Protein AF-A0A2W5KR27-F1 (afdb_monomer_lite)

Radius of gyration: 37.39 Å; chains: 1; bounding box: 76×61×110 Å

Secondary structure (DSSP, 8-state):
-HHHHH-HHHHHHHHHHHHHHHHHHHHHHHTHHHHTTSHHHHHHHHHHHHHHHHHHHHHHHTTS-S-S---------SS---THHHHHHHHHHHHHIIIIIS-HHHHHHHHHH--EEEEETTEEEEEEE-SSEEEEEEEEEEEETTEEEEEEEEEEEESS--TT-EEEEEEEEEEEEEETTEEEEEEEEEEEEEEB-TTSPBPPPPSSS--SEEEEEEEEEEEEETTEEEEEEEEEEE-TTS-EEEEEEEEESS-SS-GGGHHHHHHHHHHHHHHHHHHHHHHHHTTTTTSPPGGGTTSSEEEEEEEESS--SSPPTT--EEEEEEEEETTT--B--SEEEEEEEESS-EE--S-EESSEEEEE---SSTT-EEEEEEEEEETTEEEEEEEEEE-PPPEEEEEE-STTS--PPEEES-TTS-EEEEETTTTEEEEEEEEETTEEEEEEEEEE-SSS--EEEEEEEEEEEES-TTEEEEEEEE--EEEEETTEEEEEPPEEEEEEEEEEES----

Sequence (514 aa):
MDRIAADPLPAARQASALEYWAHYKLMQATGLAQTLGGEERAVTALKAVGMAFERASIGAQARVPRMIPAAFDGTGLDAGMMGAGYGLVGGALTGSLLNGGLSESQIAEAARNGPIKFDGEGNSAQLDVAQDGMDTTLEQTVNENGVTGKVRTHIHIDACPDAEGKLTVTIETESRMGAGGKTGAVTLRYRQERFLDDDAHLLPLAEDGKVNGSEFFQIDMKGTGANGELSYYEDGGFGRDGQATGGTVKESGHSIFRPEEAAHTTKMVQGAQNLMRAFAQMMLQGSFGGGTAPWESGRCVDLKLRSSPEKRKGAKPDTHYTLFAEPRAKKDGAPTGGTVKATLTGAHALSPQDKVKADAQFDYQNPKEKDQSASIQFTARSKRGVGKGTLAFDTKKSGYRITATGDGACAEPITVCDITQPFTNTICDGAVTWTHTPTSDKGGDFTFRYAKSTGRGKGNAEAKGTYTLSGPEEKMTSIYQMGKICGHAAGMTVCTPPRTFGAMTWTQIDDCGE

Organism: NCBI:txid666685

pLDDT: mean 85.26, std 12.34, range [29.55, 98.12]

Foldseek 3Di:
DLVCLLPVFVLQQLLQPLVLLLVLLLCVVQVVQVVLPHSVSVNVQSQQVQQVLQVVLVVVCVVPPPLAPDDDDPDDDDGHGDWLSSLLSQLLVQLQCLFAVDDLVRLVVQQVVAWDWDDDDQWIWIWGRHLFWIKIWTWGWDQGSQKIKIKIWIWIWGLWADLQLKIKIKIWMKIKMDHPPKIKIKIKIKMKIWFAAFQRDTDDQDPVQQGNIKIKIKIWMWIQHPQGIWIWIAIWIADNRSDIDGGDIDIDDDDSDDPVCVVVSVVSSVSSNVSVVVSSVCSQQSSNNPGGRSLAPQSFKAWDKAKVVRDFELDAAFAKIKIWTFIATPPPRHGQWHWKAKDKDWDDDKPPRDIDIPRDIIMDTHHNDAPTKMKIWMWGGGSRGIHIDMDIHHNYFWKKWKAFDDDPDQGDTDIGGHPQAWDWDAGDVRQKIKIFHDPDPFKGKIKIWGADPDDDKGKIKIWIWMKGWDDDPQKTKIKTWIAKIWMDIPNDIDIDHIDIDGIMIIGTDRDDDD

Structure (mmCIF, N/CA/C/O backbone):
data_AF-A0A2W5KR27-F1
#
_entry.id   AF-A0A2W5KR27-F1
#
loop_
_atom_site.group_PDB
_atom_site.id
_atom_site.type_symbol
_atom_site.label_atom_id
_atom_site.label_alt_id
_atom_site.label_comp_id
_atom_site.label_asym_id
_atom_site.label_entity_id
_atom_site.label_seq_id
_atom_site.pdbx_PDB_ins_code
_atom_site.Cartn_x
_atom_site.Cartn_y
_atom_site.Cartn_z
_atom_site.occupancy
_atom_site.B_iso_or_equiv
_atom_site.auth_seq_id
_atom_site.auth_comp_id
_atom_site.auth_asym_id
_atom_site.auth_atom_id
_atom_site.pdbx_PDB_model_num
ATOM 1 N N . MET A 1 1 ? 19.742 -4.614 -2.823 1.00 57.34 1 MET A N 1
ATOM 2 C CA . MET A 1 1 ? 18.537 -3.810 -3.111 1.00 57.34 1 MET A CA 1
ATOM 3 C C . MET A 1 1 ? 18.578 -2.482 -2.370 1.00 57.34 1 MET A C 1
ATOM 5 O O . MET A 1 1 ? 18.355 -1.463 -3.002 1.00 57.34 1 MET A O 1
ATOM 9 N N . ASP A 1 2 ? 19.003 -2.462 -1.106 1.00 66.06 2 ASP A N 1
ATOM 10 C CA . ASP A 1 2 ? 19.093 -1.244 -0.275 1.00 66.06 2 ASP A CA 1
ATOM 11 C C . ASP A 1 2 ? 19.877 -0.087 -0.914 1.00 66.06 2 ASP A C 1
ATOM 13 O O . ASP A 1 2 ? 19.438 1.056 -0.873 1.00 66.06 2 ASP A O 1
ATOM 17 N N . ARG A 1 3 ? 20.994 -0.375 -1.600 1.00 67.12 3 ARG A N 1
ATOM 18 C CA . ARG A 1 3 ? 21.765 0.651 -2.325 1.00 67.12 3 ARG A CA 1
ATOM 19 C C . ARG A 1 3 ? 20.981 1.300 -3.476 1.00 67.12 3 ARG A C 1
ATOM 21 O O . ARG A 1 3 ? 21.153 2.486 -3.712 1.00 67.12 3 ARG A O 1
ATOM 28 N N . ILE A 1 4 ? 20.131 0.537 -4.168 1.00 66.50 4 ILE A N 1
ATOM 29 C CA . ILE A 1 4 ? 19.287 1.040 -5.268 1.00 66.50 4 ILE A CA 1
ATOM 30 C C . ILE A 1 4 ? 18.119 1.858 -4.706 1.00 66.50 4 ILE A C 1
ATOM 32 O O . ILE A 1 4 ? 17.718 2.844 -5.312 1.00 66.50 4 ILE A O 1
ATOM 36 N N . ALA A 1 5 ? 17.578 1.467 -3.546 1.00 67.25 5 ALA A N 1
ATOM 37 C CA . ALA A 1 5 ? 16.527 2.234 -2.879 1.00 67.25 5 ALA A CA 1
ATOM 38 C C . ALA A 1 5 ? 17.049 3.596 -2.402 1.00 67.25 5 ALA A C 1
ATOM 40 O O . ALA A 1 5 ? 16.342 4.591 -2.512 1.00 67.25 5 ALA A O 1
ATOM 41 N N . ALA A 1 6 ? 18.286 3.628 -1.895 1.00 70.19 6 ALA A N 1
ATOM 42 C CA . ALA A 1 6 ? 18.926 4.841 -1.398 1.00 70.19 6 ALA A CA 1
ATOM 43 C C . ALA A 1 6 ? 19.364 5.800 -2.519 1.00 70.19 6 ALA A C 1
ATOM 45 O O . ALA A 1 6 ? 19.271 7.011 -2.344 1.00 70.19 6 ALA A O 1
ATOM 46 N N . ASP A 1 7 ? 19.831 5.270 -3.653 1.00 78.25 7 ASP A N 1
ATOM 47 C CA . ASP A 1 7 ? 20.229 6.053 -4.824 1.00 78.25 7 ASP A CA 1
ATOM 48 C C . ASP A 1 7 ? 19.833 5.320 -6.123 1.00 78.25 7 ASP A C 1
ATOM 50 O O . ASP A 1 7 ? 20.550 4.422 -6.586 1.00 78.25 7 ASP A O 1
ATOM 54 N N . PRO A 1 8 ? 18.674 5.659 -6.720 1.00 76.81 8 PRO A N 1
ATOM 55 C CA . PRO A 1 8 ? 18.183 4.980 -7.912 1.00 76.81 8 PRO A CA 1
ATOM 56 C C . PRO A 1 8 ? 18.897 5.418 -9.200 1.00 76.81 8 PRO A C 1
ATOM 58 O O . PRO A 1 8 ? 18.759 4.732 -10.214 1.00 76.81 8 PRO A O 1
ATOM 61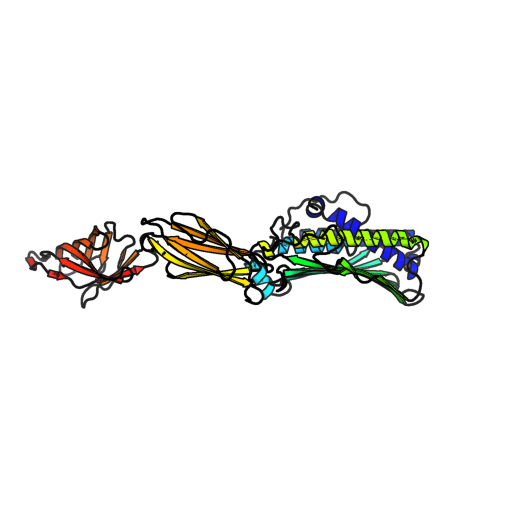 N N . LEU A 1 9 ? 19.661 6.521 -9.205 1.00 80.94 9 LEU A N 1
ATOM 62 C CA . LEU A 1 9 ? 20.230 7.089 -10.437 1.00 80.94 9 LEU A CA 1
ATOM 63 C C . LEU A 1 9 ? 21.267 6.174 -11.115 1.00 80.94 9 LEU A C 1
ATOM 65 O O . LEU A 1 9 ? 21.146 5.949 -12.322 1.00 80.94 9 LEU A O 1
ATOM 69 N N . PRO A 1 10 ? 22.249 5.575 -10.409 1.00 83.38 10 PRO A N 1
ATOM 70 C CA . PRO A 1 10 ? 23.182 4.635 -11.031 1.00 83.38 10 PRO A CA 1
ATOM 71 C C . PRO A 1 10 ? 22.475 3.433 -11.668 1.00 83.38 10 PRO A C 1
ATOM 73 O O . PRO A 1 10 ? 22.822 3.020 -12.775 1.00 83.38 10 PRO A O 1
ATOM 76 N N . ALA A 1 11 ? 21.450 2.904 -10.994 1.00 80.19 11 ALA A N 1
ATOM 77 C CA . ALA A 1 11 ? 20.627 1.825 -11.524 1.00 80.19 11 ALA A CA 1
ATOM 78 C C . ALA A 1 11 ? 19.844 2.289 -12.761 1.00 80.19 11 ALA A C 1
ATOM 80 O O . ALA A 1 11 ? 19.836 1.608 -13.779 1.00 80.19 11 ALA A O 1
ATOM 81 N N . ALA A 1 12 ? 19.248 3.478 -12.727 1.00 83.19 12 ALA A N 1
ATOM 82 C CA . ALA A 1 12 ? 18.510 4.032 -13.855 1.00 83.19 12 ALA A CA 1
ATOM 83 C C . ALA A 1 12 ? 19.389 4.268 -15.095 1.00 83.19 12 ALA A C 1
ATOM 85 O O . ALA A 1 12 ? 18.989 3.944 -16.217 1.00 83.19 12 ALA A O 1
ATOM 86 N N . ARG A 1 13 ? 20.628 4.733 -14.914 1.00 83.81 13 ARG A N 1
ATOM 87 C CA . ARG A 1 13 ? 21.611 4.822 -16.007 1.00 83.81 13 ARG A CA 1
ATOM 88 C C . ARG A 1 13 ? 21.960 3.440 -16.565 1.00 83.81 13 ARG A C 1
ATOM 90 O O . ARG A 1 13 ? 21.987 3.262 -17.780 1.00 83.81 13 ARG A O 1
ATOM 97 N N . GLN A 1 14 ? 22.139 2.439 -15.700 1.00 83.44 14 GLN A N 1
ATOM 98 C CA . GLN A 1 14 ? 22.358 1.053 -16.127 1.00 83.44 14 GLN A CA 1
ATOM 99 C C . GLN A 1 14 ? 21.159 0.489 -16.912 1.00 83.44 14 GLN A C 1
ATOM 101 O O . GLN A 1 14 ? 21.363 -0.172 -17.930 1.00 83.44 14 GLN A O 1
ATOM 106 N N . ALA A 1 15 ? 19.924 0.786 -16.494 1.00 82.75 15 ALA A N 1
ATOM 107 C CA . ALA A 1 15 ? 18.700 0.387 -17.201 1.00 82.75 15 ALA A CA 1
ATOM 108 C C . ALA A 1 15 ? 18.614 0.993 -18.603 1.00 82.75 15 ALA A C 1
ATOM 110 O O . ALA A 1 15 ? 18.150 0.345 -19.539 1.00 82.75 15 ALA A O 1
ATOM 111 N N . SER A 1 16 ? 19.101 2.226 -18.745 1.00 88.00 16 SER A N 1
ATOM 112 C CA . SER A 1 16 ? 19.069 2.974 -20.002 1.00 88.00 16 SER A CA 1
ATOM 113 C C . SER A 1 16 ? 20.027 2.405 -21.055 1.00 88.00 16 SER A C 1
ATOM 115 O O . SER A 1 16 ? 19.890 2.725 -22.231 1.00 88.00 16 SER A O 1
ATOM 117 N N . ALA A 1 17 ? 20.999 1.564 -20.674 1.00 88.25 17 ALA A N 1
ATOM 118 C CA . ALA A 1 17 ? 22.031 1.058 -21.585 1.00 88.25 17 ALA A CA 1
ATOM 119 C C . ALA A 1 17 ? 21.452 0.297 -22.792 1.00 88.25 17 ALA A C 1
ATOM 121 O O . ALA A 1 17 ? 21.919 0.489 -23.916 1.00 88.25 17 ALA A O 1
ATOM 122 N N . LEU A 1 18 ? 20.413 -0.519 -22.571 1.00 88.62 18 LEU A N 1
ATOM 123 C CA . LEU A 1 18 ? 19.718 -1.232 -23.646 1.00 88.62 18 LEU A CA 1
ATOM 124 C C . LEU A 1 18 ? 19.032 -0.261 -24.614 1.00 88.62 18 LEU A C 1
ATOM 126 O O . LEU A 1 18 ? 19.151 -0.421 -25.824 1.00 88.62 18 LEU A O 1
ATOM 130 N N . GLU A 1 19 ? 18.337 0.756 -24.107 1.00 89.00 19 GLU A N 1
ATOM 131 C CA . GLU A 1 19 ? 17.661 1.726 -24.972 1.00 89.00 19 GLU A CA 1
ATOM 132 C C . GLU A 1 19 ? 18.633 2.626 -25.709 1.00 89.00 19 GLU A C 1
ATOM 134 O O . GLU A 1 19 ? 18.406 2.909 -26.879 1.00 89.00 19 GLU A O 1
ATOM 139 N N . TYR A 1 20 ? 19.732 3.038 -25.075 1.00 90.06 20 TYR A N 1
ATOM 140 C CA . TYR A 1 20 ? 20.804 3.756 -25.757 1.00 90.06 20 TYR A CA 1
ATOM 141 C C . TYR A 1 20 ? 21.327 2.959 -26.950 1.00 90.06 20 TYR A C 1
ATOM 143 O O . TYR A 1 20 ? 21.475 3.504 -28.044 1.00 90.06 20 TYR A O 1
ATOM 151 N N . TRP A 1 21 ? 21.564 1.663 -26.751 1.00 89.88 21 TRP A N 1
ATOM 152 C CA . TRP A 1 21 ? 21.973 0.759 -27.817 1.00 89.88 21 TRP A CA 1
ATOM 153 C C . TRP A 1 21 ? 20.904 0.631 -28.911 1.00 89.88 21 TRP A C 1
ATOM 155 O O . TRP A 1 21 ? 21.205 0.840 -30.087 1.00 89.88 21 TRP A O 1
ATOM 165 N N . ALA A 1 22 ? 19.652 0.365 -28.533 1.00 90.94 22 ALA A N 1
ATOM 166 C CA . ALA A 1 22 ? 18.531 0.213 -29.458 1.00 90.94 22 ALA A CA 1
ATOM 167 C C . ALA A 1 22 ? 18.297 1.481 -30.296 1.00 90.94 22 ALA A C 1
ATOM 169 O O . ALA A 1 22 ? 18.160 1.420 -31.518 1.00 90.94 22 ALA A O 1
ATOM 170 N N . HIS A 1 23 ? 18.328 2.651 -29.660 1.00 91.81 23 HIS A N 1
ATOM 171 C CA . HIS A 1 23 ? 18.181 3.936 -30.330 1.00 91.81 23 HIS A CA 1
ATOM 172 C C . HIS A 1 23 ? 19.342 4.257 -31.253 1.00 91.81 23 HIS A C 1
ATOM 174 O O . HIS A 1 23 ? 19.112 4.700 -32.373 1.00 91.81 23 HIS A O 1
ATOM 180 N N . TYR A 1 24 ? 20.580 4.002 -30.835 1.00 91.56 24 TYR A N 1
ATOM 181 C CA . TYR A 1 24 ? 21.732 4.157 -31.719 1.00 91.56 24 TYR A CA 1
ATOM 182 C C . TYR A 1 24 ? 21.589 3.283 -32.977 1.00 91.56 24 TYR A C 1
ATOM 184 O O . TYR A 1 24 ? 21.817 3.761 -34.091 1.00 91.56 24 TYR A O 1
ATOM 192 N N . LYS A 1 25 ? 21.109 2.043 -32.832 1.00 90.44 25 LYS A N 1
ATOM 193 C CA . LYS A 1 25 ? 20.840 1.156 -33.972 1.00 90.44 25 LYS A CA 1
ATOM 194 C C . LYS A 1 25 ? 19.714 1.651 -34.867 1.00 90.44 25 LYS A C 1
ATOM 196 O O . LYS A 1 25 ? 19.881 1.680 -36.086 1.00 90.44 25 LYS A O 1
ATOM 201 N N . LEU A 1 26 ? 18.626 2.159 -34.291 1.00 90.38 26 LEU A N 1
ATOM 202 C CA . LEU A 1 26 ? 17.587 2.849 -35.058 1.00 90.38 26 LEU A CA 1
ATOM 203 C C . LEU A 1 26 ? 18.138 4.071 -35.793 1.00 90.38 26 LEU A C 1
ATOM 205 O O . LEU A 1 26 ? 17.786 4.298 -36.949 1.00 90.38 26 LEU A O 1
ATOM 209 N N . MET A 1 27 ? 19.025 4.850 -35.169 1.00 90.81 27 MET A N 1
ATOM 210 C CA . MET A 1 27 ? 19.625 6.022 -35.804 1.00 90.81 27 MET A CA 1
ATOM 211 C C . MET A 1 27 ? 20.478 5.643 -37.017 1.00 90.81 27 MET A C 1
ATOM 213 O O . MET A 1 27 ? 20.452 6.356 -38.024 1.00 90.81 27 MET A O 1
ATOM 217 N N . GLN A 1 28 ? 21.204 4.524 -36.941 1.00 89.88 28 GLN A N 1
ATOM 218 C CA . GLN A 1 28 ? 21.950 3.972 -38.072 1.00 89.88 28 GLN A CA 1
ATOM 219 C C . GLN A 1 28 ? 21.006 3.478 -39.177 1.00 89.88 28 GLN A C 1
ATOM 221 O O . GLN A 1 28 ? 21.180 3.855 -40.335 1.00 89.88 28 GLN A O 1
ATOM 226 N N . ALA A 1 29 ? 19.988 2.690 -38.821 1.00 89.12 29 ALA A N 1
ATOM 227 C CA . ALA A 1 29 ? 19.079 2.053 -39.776 1.00 89.12 29 ALA A CA 1
ATOM 228 C C . ALA A 1 29 ? 18.159 3.050 -40.508 1.00 89.12 29 ALA A C 1
ATOM 230 O O . ALA A 1 29 ? 17.944 2.940 -41.712 1.00 89.12 29 ALA A O 1
ATOM 231 N N . THR A 1 30 ? 17.647 4.065 -39.805 1.00 90.56 30 THR A N 1
ATOM 232 C CA . THR A 1 30 ? 16.773 5.114 -40.378 1.00 90.56 30 THR A CA 1
ATOM 233 C C . THR A 1 30 ? 17.547 6.175 -41.167 1.00 90.56 30 THR A C 1
ATOM 235 O O . THR A 1 30 ? 16.973 6.984 -41.903 1.00 90.56 30 THR A O 1
ATOM 238 N N . GLY A 1 31 ? 18.867 6.207 -41.002 1.00 91.12 31 GLY A N 1
ATOM 239 C CA . GLY A 1 31 ? 19.737 7.230 -41.553 1.00 91.12 31 GLY A CA 1
ATOM 240 C C . GLY A 1 31 ? 19.760 8.539 -40.748 1.00 91.12 31 GLY A C 1
ATOM 241 O O . GLY A 1 31 ? 20.233 9.563 -41.250 1.00 91.12 31 GLY A O 1
ATOM 242 N N . LEU A 1 32 ? 19.180 8.562 -39.545 1.00 90.50 32 LEU A N 1
ATOM 243 C CA . LEU A 1 32 ? 19.163 9.726 -38.654 1.00 90.50 32 LEU A CA 1
ATOM 244 C C . LEU A 1 32 ? 20.589 10.142 -38.253 1.00 90.50 32 LEU A C 1
ATOM 246 O O . LEU A 1 32 ? 20.874 11.334 -38.165 1.00 90.50 32 LEU A O 1
ATOM 250 N N . ALA A 1 33 ? 21.514 9.186 -38.122 1.00 90.62 33 ALA A N 1
ATOM 251 C CA . ALA A 1 33 ? 22.919 9.481 -37.843 1.00 90.62 33 ALA A CA 1
ATOM 252 C C . ALA A 1 33 ? 23.571 10.354 -38.934 1.00 90.62 33 ALA A C 1
ATOM 254 O O . ALA A 1 33 ? 24.265 11.323 -38.635 1.00 90.62 33 ALA A O 1
ATOM 255 N N . GLN A 1 34 ? 23.301 10.071 -40.210 1.00 93.25 34 GLN A N 1
ATOM 256 C CA . GLN A 1 34 ? 23.807 10.854 -41.340 1.00 93.25 34 GLN A CA 1
ATOM 257 C C . GLN A 1 34 ? 23.190 12.254 -41.360 1.00 93.25 34 GLN A C 1
ATOM 259 O O . GLN A 1 34 ? 23.896 13.226 -41.611 1.00 93.25 34 GLN A O 1
ATOM 264 N N . THR A 1 35 ? 21.898 12.373 -41.035 1.00 92.50 35 THR A N 1
ATOM 265 C CA . THR A 1 35 ? 21.216 13.673 -40.913 1.00 92.50 35 THR A CA 1
ATOM 266 C C . THR A 1 35 ? 21.849 14.554 -39.834 1.00 92.50 35 THR A C 1
ATOM 268 O O . THR A 1 35 ? 21.941 15.765 -40.013 1.00 92.50 35 THR A O 1
ATOM 271 N N . LEU A 1 36 ? 22.341 13.958 -38.746 1.00 91.88 36 LEU A N 1
ATOM 272 C CA . LEU A 1 36 ? 23.042 14.675 -37.677 1.00 91.88 36 LEU A CA 1
ATOM 273 C C . LEU A 1 36 ? 24.509 14.991 -38.009 1.00 91.88 36 LEU A C 1
ATOM 275 O O . LEU A 1 36 ? 25.187 15.654 -37.229 1.00 91.88 36 LEU A O 1
ATOM 279 N N . GLY A 1 37 ? 25.004 14.572 -39.176 1.00 93.44 37 GLY A N 1
ATOM 280 C CA . GLY A 1 37 ? 26.379 14.810 -39.612 1.00 93.44 37 GLY A CA 1
ATOM 281 C C . GLY A 1 37 ? 27.362 13.716 -39.201 1.00 93.44 37 GLY A C 1
ATOM 282 O O . GLY A 1 37 ? 28.547 14.001 -39.052 1.00 93.44 37 GLY A O 1
ATOM 283 N N . GLY A 1 38 ? 26.885 12.482 -39.022 1.00 92.56 38 GLY A N 1
ATOM 284 C CA . GLY A 1 38 ? 27.713 11.301 -38.792 1.00 92.56 38 GLY A CA 1
ATOM 285 C C . GLY A 1 38 ? 27.549 10.689 -37.403 1.00 92.56 38 GLY A C 1
ATOM 286 O O . GLY A 1 38 ? 26.826 11.191 -36.543 1.00 92.56 38 GLY A O 1
ATOM 287 N N . GLU A 1 39 ? 28.239 9.571 -37.197 1.00 90.38 39 GLU A N 1
ATOM 288 C CA . GLU A 1 39 ? 28.115 8.733 -36.003 1.00 90.38 39 GLU A CA 1
ATOM 289 C C . GLU A 1 39 ? 28.460 9.475 -34.705 1.00 90.38 39 GLU A C 1
ATOM 291 O O . GLU A 1 39 ? 27.689 9.438 -33.750 1.00 90.38 39 GLU A O 1
ATOM 296 N N . GLU A 1 40 ? 29.571 10.212 -34.684 1.00 89.88 40 GLU A N 1
ATOM 297 C CA . GLU A 1 40 ? 30.025 10.955 -33.502 1.00 89.88 40 GLU A CA 1
ATOM 298 C C . GLU A 1 40 ? 28.991 11.992 -33.037 1.00 89.88 40 GLU A C 1
ATOM 300 O O . GLU A 1 40 ? 28.675 12.096 -31.846 1.00 89.88 40 GLU A O 1
ATOM 305 N N . ARG A 1 41 ? 28.400 12.729 -33.987 1.00 89.69 41 ARG A N 1
ATOM 306 C CA . ARG A 1 41 ? 27.345 13.708 -33.696 1.00 89.69 41 ARG A CA 1
ATOM 307 C C . ARG A 1 41 ? 26.054 13.034 -33.250 1.00 89.69 41 ARG A C 1
ATOM 309 O O . ARG A 1 41 ? 25.407 13.541 -32.338 1.00 89.69 41 ARG A O 1
ATOM 316 N N . ALA A 1 42 ? 25.709 11.882 -33.825 1.00 87.44 42 ALA A N 1
ATOM 317 C CA . ALA A 1 42 ? 24.553 11.098 -33.402 1.00 87.44 42 ALA A CA 1
ATOM 318 C C . ALA A 1 42 ? 24.695 10.603 -31.954 1.00 87.44 42 ALA A C 1
ATOM 320 O O . ALA A 1 42 ? 23.786 10.800 -31.150 1.00 87.44 42 ALA A O 1
ATOM 321 N N . VAL A 1 43 ? 25.855 10.044 -31.591 1.00 87.69 43 VAL A N 1
ATOM 322 C CA . VAL A 1 43 ? 26.156 9.607 -30.216 1.00 87.69 43 VAL A CA 1
ATOM 323 C C . VAL A 1 43 ? 26.139 10.791 -29.248 1.00 87.69 43 VAL A C 1
ATOM 325 O O . VAL A 1 43 ? 25.575 10.693 -28.159 1.00 87.69 43 VAL A O 1
ATOM 328 N N . THR A 1 44 ? 26.712 11.931 -29.643 1.00 86.50 44 THR A N 1
ATOM 329 C CA . THR A 1 44 ? 26.707 13.158 -28.830 1.00 86.50 44 THR A CA 1
ATOM 330 C C . THR A 1 44 ? 25.290 13.681 -28.599 1.00 86.50 44 THR A C 1
ATOM 332 O O . THR A 1 44 ? 24.938 14.029 -27.471 1.00 86.50 44 THR A O 1
ATOM 335 N N . ALA A 1 45 ? 24.454 13.708 -29.639 1.00 89.06 45 ALA A N 1
ATOM 336 C CA . ALA A 1 45 ? 23.059 14.120 -29.528 1.00 89.06 45 ALA A CA 1
ATOM 337 C C . ALA A 1 45 ? 22.258 13.165 -28.634 1.00 89.06 45 ALA A C 1
ATOM 339 O O . ALA A 1 45 ? 21.558 13.613 -27.730 1.00 89.06 45 ALA A O 1
ATOM 340 N N . LEU A 1 46 ? 22.433 11.854 -28.810 1.00 87.62 46 LEU A N 1
ATOM 341 C CA . LEU A 1 46 ? 21.790 10.830 -27.991 1.00 87.62 46 LEU A CA 1
ATOM 342 C C . LEU A 1 46 ? 22.162 10.965 -26.500 1.00 87.62 46 LEU A C 1
ATOM 344 O O . LEU A 1 46 ? 21.289 10.930 -25.629 1.00 87.62 46 LEU A O 1
ATOM 348 N N . LYS A 1 47 ? 23.446 11.195 -26.191 1.00 89.12 47 LYS A N 1
ATOM 349 C CA . LYS A 1 47 ? 23.904 11.484 -24.820 1.00 89.12 47 LYS A CA 1
ATOM 350 C C . LYS A 1 47 ? 23.269 12.759 -24.262 1.00 89.12 47 LYS A C 1
ATOM 352 O O . LYS A 1 47 ? 22.804 12.742 -23.124 1.00 89.12 47 LYS A O 1
ATOM 357 N N . ALA A 1 48 ? 23.223 13.837 -25.046 1.00 88.69 48 ALA A N 1
ATOM 358 C CA . ALA A 1 48 ? 22.631 15.108 -24.629 1.00 88.69 48 ALA A CA 1
ATOM 359 C C . ALA A 1 48 ? 21.136 14.973 -24.303 1.00 88.69 48 ALA A C 1
ATOM 361 O O . ALA A 1 48 ? 20.704 15.424 -23.242 1.00 88.69 48 ALA A O 1
ATOM 362 N N . VAL A 1 49 ? 20.377 14.270 -25.151 1.00 90.06 49 VAL A N 1
ATOM 363 C CA . VAL A 1 49 ? 18.958 13.958 -24.918 1.00 90.06 49 VAL A CA 1
ATOM 364 C C . VAL A 1 49 ? 18.772 13.214 -23.594 1.00 90.06 49 VAL A C 1
ATOM 366 O O . VAL A 1 49 ? 17.971 13.637 -22.762 1.00 90.06 49 VAL A O 1
ATOM 369 N N . GLY A 1 50 ? 19.538 12.149 -23.339 1.00 88.00 50 GLY A N 1
ATOM 370 C CA . GLY A 1 50 ? 19.384 11.417 -22.078 1.00 88.00 50 GLY A CA 1
ATOM 371 C C . GLY A 1 50 ? 19.859 12.186 -20.837 1.00 88.00 50 GLY A C 1
ATOM 372 O O . GLY A 1 50 ? 19.266 12.065 -19.768 1.00 88.00 50 GLY A O 1
ATOM 373 N N . MET A 1 51 ? 20.868 13.056 -20.953 1.00 88.75 51 MET A N 1
ATOM 374 C CA . MET A 1 51 ? 21.224 13.977 -19.860 1.00 88.75 51 MET A CA 1
ATOM 375 C C . MET A 1 51 ? 20.121 15.011 -19.595 1.00 88.75 51 MET A C 1
ATOM 377 O O . MET A 1 51 ? 19.930 15.436 -18.456 1.00 88.75 51 MET A O 1
ATOM 381 N N . ALA A 1 52 ? 19.386 15.441 -20.622 1.00 88.19 52 ALA A N 1
ATOM 382 C CA . ALA A 1 52 ? 18.242 16.333 -20.453 1.00 88.19 52 ALA A CA 1
ATOM 383 C C . ALA A 1 52 ? 17.058 15.639 -19.761 1.00 88.19 52 ALA A C 1
ATOM 385 O O . ALA A 1 52 ? 16.463 16.229 -18.856 1.00 88.19 52 ALA A O 1
ATOM 386 N N . PHE A 1 53 ? 16.760 14.382 -20.107 1.00 88.19 53 PHE A N 1
ATOM 387 C CA . PHE A 1 53 ? 15.779 13.574 -19.371 1.00 88.19 53 PHE A CA 1
ATOM 388 C C . PHE A 1 53 ? 16.188 13.375 -17.908 1.00 88.19 53 PHE A C 1
ATOM 390 O O . PHE A 1 53 ? 15.373 13.575 -17.009 1.00 88.19 53 PHE A O 1
ATOM 397 N N . GLU A 1 54 ? 17.461 13.071 -17.644 1.00 88.19 54 GLU A N 1
ATOM 398 C CA . GLU A 1 54 ? 17.969 12.950 -16.276 1.00 88.19 54 GLU A CA 1
ATOM 399 C C . GLU A 1 54 ? 17.783 14.243 -15.469 1.00 88.19 54 GLU A C 1
ATOM 401 O O . GLU A 1 54 ? 17.130 14.220 -14.422 1.00 88.19 54 GLU A O 1
ATOM 406 N N . ARG A 1 55 ? 18.264 15.386 -15.980 1.00 86.50 55 ARG A N 1
ATOM 407 C CA . ARG A 1 55 ? 18.119 16.694 -15.310 1.00 86.50 55 ARG A CA 1
ATOM 408 C C . ARG A 1 55 ? 16.664 17.024 -14.991 1.00 86.50 55 ARG A C 1
ATOM 410 O O . ARG A 1 55 ? 16.360 17.526 -13.911 1.00 86.50 55 ARG A O 1
ATOM 417 N N . ALA A 1 56 ? 15.760 16.743 -15.919 1.00 83.06 56 ALA A N 1
ATOM 418 C CA . ALA A 1 56 ? 14.349 17.015 -15.715 1.00 83.06 56 ALA A CA 1
ATOM 419 C C . ALA A 1 56 ? 13.688 16.057 -14.724 1.00 83.06 56 ALA A C 1
ATOM 421 O O . ALA A 1 56 ? 12.862 16.508 -13.936 1.00 83.06 56 ALA A O 1
ATOM 422 N N . SER A 1 57 ? 14.064 14.775 -14.707 1.00 81.25 57 SER A N 1
ATOM 423 C CA . SER A 1 57 ? 13.559 13.829 -13.705 1.00 81.25 57 SER A CA 1
ATOM 424 C C . SER A 1 57 ? 13.966 14.240 -12.283 1.00 81.25 57 SER A C 1
ATOM 426 O O . SER A 1 57 ? 13.128 14.244 -11.385 1.00 81.25 57 SER A O 1
ATOM 428 N N . ILE A 1 58 ? 15.205 14.714 -12.097 1.00 81.50 58 ILE A N 1
ATOM 429 C CA . ILE A 1 58 ? 15.685 15.290 -10.831 1.00 81.50 58 ILE A CA 1
ATOM 430 C C . ILE A 1 58 ? 14.882 16.555 -10.486 1.00 81.50 58 ILE A C 1
ATOM 432 O O . ILE A 1 58 ? 14.423 16.728 -9.357 1.00 81.50 58 ILE A O 1
ATOM 436 N N . GLY A 1 59 ? 14.645 17.431 -11.468 1.00 77.38 59 GLY A N 1
ATOM 437 C CA . GLY A 1 59 ? 13.810 18.620 -11.287 1.00 77.38 59 GLY A CA 1
ATOM 438 C C . GLY A 1 59 ? 12.361 18.298 -10.898 1.00 77.38 59 GLY A C 1
ATOM 439 O O . GLY A 1 59 ? 11.773 19.012 -10.086 1.00 77.38 59 GLY A O 1
ATOM 440 N N . ALA A 1 60 ? 11.790 17.220 -11.440 1.00 74.00 60 ALA A N 1
ATOM 441 C CA . ALA A 1 60 ? 10.451 16.747 -11.104 1.00 74.00 60 ALA A CA 1
ATOM 442 C C . ALA A 1 60 ? 10.391 16.195 -9.672 1.00 74.00 60 ALA A C 1
ATOM 444 O O . ALA A 1 60 ? 9.479 16.556 -8.928 1.00 74.00 60 ALA A O 1
ATOM 445 N N . GLN A 1 61 ? 11.393 15.415 -9.245 1.00 70.06 61 GLN A N 1
ATOM 446 C CA . GLN A 1 61 ? 11.501 14.928 -7.862 1.00 70.06 61 GLN A CA 1
ATOM 447 C C . GLN A 1 61 ? 11.496 16.072 -6.838 1.00 70.06 61 GLN A C 1
ATOM 449 O O . GLN A 1 61 ? 10.863 15.956 -5.794 1.00 70.06 61 GLN A O 1
ATOM 454 N N . ALA A 1 62 ? 12.143 17.200 -7.147 1.00 69.06 62 ALA A N 1
ATOM 455 C CA . ALA A 1 62 ? 12.173 18.363 -6.258 1.00 69.06 62 ALA A CA 1
ATOM 456 C C . ALA A 1 62 ? 10.814 19.082 -6.112 1.00 69.06 62 ALA A C 1
ATOM 458 O O . ALA A 1 62 ? 10.634 19.857 -5.170 1.00 69.06 62 ALA A O 1
ATOM 459 N N . ARG A 1 63 ? 9.877 18.864 -7.048 1.00 64.25 63 ARG A N 1
ATOM 460 C CA . ARG A 1 63 ? 8.550 19.508 -7.081 1.00 64.25 63 ARG A CA 1
ATOM 461 C C . ARG A 1 63 ? 7.440 18.649 -6.483 1.00 64.25 63 ARG A C 1
ATOM 463 O O . ARG A 1 63 ? 6.431 19.204 -6.055 1.00 64.25 63 ARG A O 1
ATOM 470 N N . VAL A 1 64 ? 7.607 17.328 -6.442 1.00 60.06 64 VAL A N 1
ATOM 471 C CA . VAL A 1 64 ? 6.708 16.455 -5.677 1.00 60.06 64 VAL A CA 1
ATOM 472 C C . VAL A 1 64 ? 6.901 16.808 -4.193 1.00 60.06 64 VAL A C 1
ATOM 474 O O . VAL A 1 64 ? 8.053 16.890 -3.759 1.00 60.06 64 VAL A O 1
ATOM 477 N N . PRO A 1 65 ? 5.829 17.088 -3.417 1.00 51.16 65 PRO A N 1
ATOM 478 C CA . PRO A 1 65 ? 5.942 17.494 -2.017 1.00 51.16 65 PRO A CA 1
ATOM 479 C C . PRO A 1 65 ? 6.939 16.599 -1.279 1.00 51.16 65 PRO A C 1
ATOM 481 O O . PRO A 1 65 ? 6.829 15.379 -1.373 1.00 51.16 65 PRO A O 1
ATOM 484 N N . ARG A 1 66 ? 7.938 17.207 -0.619 1.00 46.31 66 ARG A N 1
ATOM 485 C CA . ARG A 1 66 ? 9.082 16.527 0.018 1.00 46.31 66 ARG A CA 1
ATOM 486 C C . ARG A 1 66 ? 8.616 15.372 0.917 1.00 46.31 66 ARG A C 1
ATOM 488 O O . ARG A 1 66 ? 8.333 15.581 2.090 1.00 46.31 66 ARG A O 1
ATOM 495 N N . MET A 1 67 ? 8.563 14.166 0.362 1.00 40.19 67 MET A N 1
ATOM 496 C CA . MET A 1 67 ? 8.269 12.916 1.076 1.00 40.19 67 MET A CA 1
ATOM 497 C C . MET A 1 67 ? 9.415 11.903 0.955 1.00 40.19 67 MET A C 1
ATOM 499 O O . MET A 1 67 ? 9.340 10.816 1.515 1.00 40.19 67 MET A O 1
ATOM 503 N N . ILE A 1 68 ? 10.507 12.279 0.280 1.00 40.25 68 ILE A N 1
ATOM 504 C CA . ILE A 1 68 ? 11.756 11.516 0.209 1.00 40.25 68 ILE A CA 1
ATOM 505 C C . ILE A 1 68 ? 12.872 12.415 0.772 1.00 40.25 68 ILE A C 1
ATOM 507 O O . ILE A 1 68 ? 12.985 13.567 0.335 1.00 40.25 68 ILE A O 1
ATOM 511 N N . PRO A 1 69 ? 13.679 11.958 1.750 1.00 36.56 69 PRO A N 1
ATOM 512 C CA . PRO A 1 69 ? 14.836 12.708 2.227 1.00 36.56 69 PRO A CA 1
ATOM 513 C C . PRO A 1 69 ? 15.796 12.998 1.069 1.00 36.56 69 PRO A C 1
ATOM 515 O O . PRO A 1 69 ? 16.193 12.093 0.339 1.00 36.56 69 PRO A O 1
ATOM 518 N N . ALA A 1 70 ? 16.162 14.266 0.890 1.00 37.22 70 ALA A N 1
ATOM 519 C CA . ALA A 1 70 ? 17.083 14.682 -0.158 1.00 37.22 70 ALA A CA 1
ATOM 520 C C . ALA A 1 70 ? 18.500 14.173 0.144 1.00 37.22 70 ALA A C 1
ATOM 522 O O . ALA A 1 70 ? 19.115 14.597 1.122 1.00 37.22 70 ALA A O 1
ATOM 523 N N . ALA A 1 71 ? 19.027 13.309 -0.719 1.00 39.47 71 ALA A N 1
ATOM 524 C CA . ALA A 1 71 ? 20.432 12.923 -0.724 1.00 39.47 71 ALA A CA 1
ATOM 525 C C . ALA A 1 71 ? 20.954 12.904 -2.166 1.00 39.47 71 ALA A C 1
ATOM 527 O O . ALA A 1 71 ? 21.186 11.841 -2.727 1.00 39.47 71 ALA A O 1
ATOM 528 N N . PHE A 1 72 ? 21.106 14.075 -2.797 1.00 40.66 72 PHE A N 1
ATOM 529 C CA . PHE A 1 72 ? 21.885 14.165 -4.034 1.00 40.66 72 PHE A CA 1
ATOM 530 C C . PHE A 1 72 ? 22.418 15.580 -4.298 1.00 40.66 72 PHE A C 1
ATOM 532 O O . PHE A 1 72 ? 21.676 16.554 -4.171 1.00 40.66 72 PHE A O 1
ATOM 539 N N . ASP A 1 73 ? 23.694 15.680 -4.683 1.00 40.56 73 ASP A N 1
ATOM 540 C CA . ASP A 1 73 ? 24.422 16.934 -4.940 1.00 40.56 73 ASP A CA 1
ATOM 541 C C . ASP A 1 73 ? 24.881 17.111 -6.403 1.00 40.56 73 ASP A C 1
ATOM 543 O O . ASP A 1 73 ? 25.544 18.095 -6.732 1.00 40.56 73 ASP A O 1
ATOM 547 N N . GLY A 1 74 ? 24.491 16.209 -7.312 1.00 39.94 74 GLY A N 1
ATOM 548 C CA . GLY A 1 74 ? 24.706 16.406 -8.747 1.00 39.94 74 GLY A CA 1
ATOM 549 C C . GLY A 1 74 ? 26.095 16.050 -9.280 1.00 39.94 74 GLY A C 1
ATOM 550 O O . GLY A 1 74 ? 26.408 16.455 -10.399 1.00 39.94 74 GLY A O 1
ATOM 551 N N . THR A 1 75 ? 26.935 15.306 -8.553 1.00 29.55 75 THR A N 1
ATOM 552 C CA . THR A 1 75 ? 28.306 15.007 -9.015 1.00 29.55 75 THR A CA 1
ATOM 553 C C . THR A 1 75 ? 28.476 13.585 -9.596 1.00 29.55 75 THR A C 1
ATOM 555 O O . THR A 1 75 ? 28.231 12.588 -8.926 1.00 29.55 75 THR A O 1
ATOM 558 N N . GLY A 1 76 ? 28.908 13.485 -10.870 1.00 35.22 76 GLY A N 1
ATOM 559 C CA . GLY A 1 76 ? 29.308 12.235 -11.558 1.00 35.22 76 GLY A CA 1
ATOM 560 C C . GLY A 1 76 ? 28.497 11.896 -12.824 1.00 35.22 76 GLY A C 1
ATOM 561 O O . GLY A 1 76 ? 27.431 11.282 -12.735 1.00 35.22 76 GLY A O 1
ATOM 562 N N . LEU A 1 77 ? 29.009 12.292 -13.998 1.00 45.81 77 LEU A N 1
ATOM 563 C CA . LEU A 1 77 ? 28.462 12.057 -15.351 1.00 45.81 77 LEU A CA 1
ATOM 564 C C . LEU A 1 77 ? 29.079 10.792 -15.968 1.00 45.81 77 LEU A C 1
ATOM 566 O O . LEU A 1 77 ? 30.216 10.522 -15.621 1.00 45.81 77 LEU A O 1
ATOM 570 N N . ASP A 1 78 ? 28.358 10.076 -16.858 1.00 48.69 78 ASP A N 1
ATOM 571 C CA . ASP A 1 78 ? 28.959 9.441 -18.065 1.00 48.69 78 ASP A CA 1
ATOM 572 C C . ASP A 1 78 ? 27.969 8.848 -19.102 1.00 48.69 78 ASP A C 1
ATOM 574 O O . ASP A 1 78 ? 28.344 8.626 -20.255 1.00 48.69 78 ASP A O 1
ATOM 578 N N . ALA A 1 79 ? 26.681 8.700 -18.792 1.00 56.19 79 ALA A N 1
ATOM 579 C CA . ALA A 1 79 ? 25.593 8.672 -19.783 1.00 56.19 79 ALA A CA 1
ATOM 580 C C . ALA A 1 79 ? 24.281 8.912 -19.030 1.00 56.19 79 ALA A C 1
ATOM 582 O O . ALA A 1 79 ? 24.093 8.305 -17.981 1.00 56.19 79 ALA A O 1
ATOM 583 N N . GLY A 1 80 ? 23.433 9.828 -19.501 1.00 64.75 80 GLY A N 1
ATOM 584 C CA . GLY A 1 80 ? 22.193 10.211 -18.816 1.00 64.75 80 GLY A CA 1
ATOM 585 C C . GLY A 1 80 ? 21.147 9.088 -18.719 1.00 64.75 80 GLY A C 1
ATOM 586 O O . GLY A 1 80 ? 21.459 7.907 -18.846 1.00 64.75 80 GLY A O 1
ATOM 587 N N . MET A 1 81 ? 19.878 9.442 -18.519 1.00 79.50 81 MET A N 1
ATOM 588 C CA . MET A 1 81 ? 18.784 8.468 -18.434 1.00 79.50 81 MET A CA 1
ATOM 589 C C . MET A 1 81 ? 17.901 8.520 -19.677 1.00 79.50 81 MET A C 1
ATOM 591 O O . MET A 1 81 ? 17.579 9.591 -20.181 1.00 79.50 81 MET A O 1
ATOM 595 N N . MET A 1 82 ? 17.466 7.363 -20.157 1.00 70.50 82 MET A N 1
ATOM 596 C CA . MET A 1 82 ? 16.434 7.246 -21.180 1.00 70.50 82 MET A CA 1
ATOM 597 C C . MET A 1 82 ? 15.462 6.146 -20.766 1.00 70.50 82 MET A C 1
ATOM 599 O O . MET A 1 82 ? 15.828 5.238 -20.023 1.00 70.50 82 MET A O 1
ATOM 603 N N . GLY A 1 83 ? 14.208 6.324 -21.169 1.00 83.12 83 GLY A N 1
ATOM 604 C CA . GLY A 1 83 ? 13.145 5.343 -21.055 1.00 83.12 83 GLY A CA 1
ATOM 605 C C . GLY A 1 83 ? 13.112 4.487 -19.778 1.00 83.12 83 GLY A C 1
ATOM 606 O O . GLY A 1 83 ? 12.602 4.968 -18.777 1.00 83.12 83 GLY A O 1
ATOM 607 N N . ALA A 1 84 ? 13.595 3.242 -19.786 1.00 78.69 84 ALA A N 1
ATOM 608 C CA . ALA A 1 84 ? 13.617 2.330 -18.645 1.00 78.69 84 ALA A CA 1
ATOM 609 C C . ALA A 1 84 ? 14.251 2.975 -17.409 1.00 78.69 84 ALA A C 1
ATOM 611 O O . ALA A 1 84 ? 13.727 2.821 -16.308 1.00 78.69 84 ALA A O 1
ATOM 612 N N . GLY A 1 85 ? 15.329 3.750 -17.579 1.00 75.12 85 GLY A N 1
ATOM 613 C CA . GLY A 1 85 ? 15.927 4.525 -16.491 1.00 75.12 85 GLY A CA 1
ATOM 614 C C . GLY A 1 85 ? 14.998 5.610 -15.952 1.00 75.12 85 GLY A C 1
ATOM 615 O O . GLY A 1 85 ? 14.838 5.756 -14.742 1.00 75.12 85 GLY A O 1
ATOM 616 N N . TYR A 1 86 ? 14.312 6.322 -16.846 1.00 78.19 86 TYR A N 1
ATOM 617 C CA . TYR A 1 86 ? 13.281 7.292 -16.471 1.00 78.19 86 TYR A CA 1
ATOM 618 C C . TYR A 1 86 ? 12.092 6.614 -15.759 1.00 78.19 86 TYR A C 1
ATOM 620 O O . TYR A 1 86 ? 11.574 7.130 -14.767 1.00 78.19 86 TYR A O 1
ATOM 628 N N . GLY A 1 87 ? 11.732 5.402 -16.188 1.00 77.56 87 GLY A N 1
ATOM 629 C CA . GLY A 1 87 ? 10.758 4.540 -15.530 1.00 77.56 87 GLY A CA 1
ATOM 630 C C . GLY A 1 87 ? 11.183 4.091 -14.136 1.00 77.56 87 GLY A C 1
ATOM 631 O O . GLY A 1 87 ? 10.343 4.059 -13.241 1.00 77.56 87 GLY A O 1
ATOM 632 N N . LEU A 1 88 ? 12.475 3.834 -13.897 1.00 80.69 88 LEU A N 1
ATOM 633 C CA . LEU A 1 88 ? 12.967 3.535 -12.546 1.00 80.69 88 LEU A CA 1
ATOM 634 C C . LEU A 1 88 ? 12.799 4.734 -11.604 1.00 80.69 88 LEU A C 1
ATOM 636 O O . LEU A 1 88 ? 12.417 4.581 -10.446 1.00 80.69 88 LEU A O 1
ATOM 640 N N . VAL A 1 89 ? 13.028 5.955 -12.085 1.00 79.69 89 VAL A N 1
ATOM 641 C CA . VAL A 1 89 ? 12.755 7.150 -11.275 1.00 79.69 89 VAL A CA 1
ATOM 642 C C . VAL A 1 89 ? 11.257 7.281 -10.986 1.00 79.69 89 VAL A C 1
ATOM 644 O O . VAL A 1 89 ? 10.862 7.493 -9.837 1.00 79.69 89 VAL A O 1
ATOM 647 N N . GLY A 1 90 ? 10.415 7.096 -12.004 1.00 79.00 90 GLY A N 1
ATOM 648 C CA . GLY A 1 90 ? 8.964 7.130 -11.837 1.00 79.00 90 GLY A CA 1
ATOM 649 C C . GLY A 1 90 ? 8.431 6.065 -10.887 1.00 79.00 90 GLY A C 1
ATOM 650 O O . GLY A 1 90 ? 7.547 6.338 -10.075 1.00 79.00 90 GLY A O 1
ATOM 651 N N . GLY A 1 91 ? 8.991 4.861 -10.927 1.00 80.00 91 GLY A N 1
ATOM 652 C CA . GLY A 1 91 ? 8.563 3.775 -10.058 1.00 80.00 91 GLY A CA 1
ATOM 653 C C . GLY A 1 91 ? 9.024 3.960 -8.616 1.00 80.00 91 GLY A C 1
ATOM 654 O O . GLY A 1 91 ? 8.302 3.576 -7.707 1.00 80.00 91 GLY A O 1
ATOM 655 N N . ALA A 1 92 ? 10.162 4.621 -8.376 1.00 81.88 92 ALA A N 1
ATOM 656 C CA . ALA A 1 92 ? 10.611 4.950 -7.025 1.00 81.88 92 ALA A CA 1
ATOM 657 C C . ALA A 1 92 ? 9.680 5.994 -6.386 1.00 81.88 92 ALA A C 1
ATOM 659 O O . ALA A 1 92 ? 9.299 5.872 -5.221 1.00 81.88 92 ALA A O 1
ATOM 660 N N . LEU A 1 93 ? 9.243 6.984 -7.174 1.00 80.31 93 LEU A N 1
ATOM 661 C CA . LEU A 1 93 ? 8.209 7.941 -6.771 1.00 80.31 93 LEU A CA 1
ATOM 662 C C . LEU A 1 93 ? 6.864 7.246 -6.512 1.00 80.31 93 LEU A C 1
ATOM 664 O O . LEU A 1 93 ? 6.237 7.475 -5.483 1.00 80.31 93 LEU A O 1
ATOM 668 N N . THR A 1 94 ? 6.442 6.355 -7.409 1.00 81.62 94 THR A N 1
ATOM 669 C CA . THR A 1 94 ? 5.181 5.604 -7.275 1.00 81.62 94 THR A CA 1
ATOM 670 C C . THR A 1 94 ? 5.206 4.702 -6.039 1.00 81.62 94 THR A C 1
ATOM 672 O O . THR A 1 94 ? 4.295 4.725 -5.213 1.00 81.62 94 THR A O 1
ATOM 675 N N . GLY A 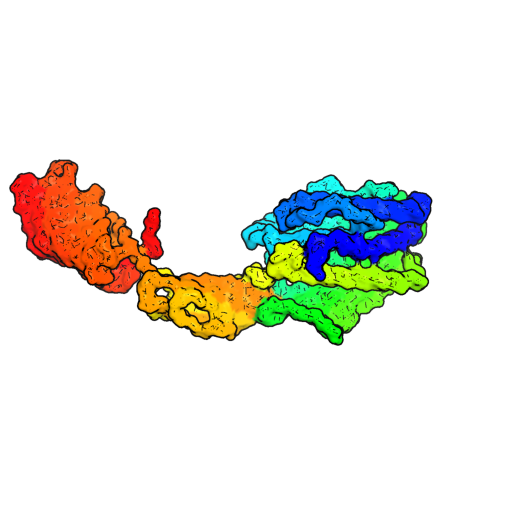1 95 ? 6.290 3.946 -5.867 1.00 79.94 95 GLY A N 1
ATOM 676 C CA . GLY A 1 95 ? 6.498 3.049 -4.741 1.00 79.94 95 GLY A CA 1
ATOM 677 C C . GLY A 1 95 ? 6.569 3.788 -3.407 1.00 79.94 95 GLY A C 1
ATOM 678 O O . GLY A 1 95 ? 5.982 3.317 -2.437 1.00 79.94 95 GLY A O 1
ATOM 679 N N . SER A 1 96 ? 7.227 4.947 -3.326 1.00 80.38 96 SER A N 1
ATOM 680 C CA . SER A 1 96 ? 7.284 5.714 -2.070 1.00 80.38 96 SER A CA 1
ATOM 681 C C . SER A 1 96 ? 5.912 6.263 -1.661 1.00 80.38 96 SER A C 1
ATOM 683 O O . SER A 1 96 ? 5.527 6.163 -0.494 1.00 80.38 96 SER A O 1
ATOM 685 N N . LEU A 1 97 ? 5.125 6.753 -2.623 1.00 81.88 97 LEU A N 1
ATOM 686 C CA . LEU A 1 97 ? 3.755 7.218 -2.393 1.00 81.88 97 LEU A CA 1
ATOM 687 C C . LEU A 1 97 ? 2.831 6.091 -1.913 1.00 81.88 97 LEU A C 1
ATOM 689 O O . LEU A 1 97 ? 2.096 6.280 -0.943 1.00 81.88 97 LEU A O 1
ATOM 693 N N . LEU A 1 98 ? 2.903 4.910 -2.539 1.00 79.00 98 LEU A N 1
ATOM 694 C CA . LEU A 1 98 ? 2.098 3.745 -2.149 1.00 79.00 98 LEU A CA 1
ATOM 695 C C . LEU A 1 98 ? 2.407 3.225 -0.745 1.00 79.00 98 LEU A C 1
ATOM 697 O O . LEU A 1 98 ? 1.490 2.781 -0.052 1.00 79.00 98 LEU A O 1
ATOM 701 N N . ASN A 1 99 ? 3.683 3.246 -0.354 1.00 74.75 99 ASN A N 1
ATOM 702 C CA . ASN A 1 99 ? 4.188 2.524 0.815 1.00 74.75 99 ASN A CA 1
ATOM 703 C C . ASN A 1 99 ? 4.393 3.394 2.061 1.00 74.75 99 ASN A C 1
ATOM 705 O O . ASN A 1 99 ? 4.954 2.925 3.047 1.00 74.75 99 ASN A O 1
ATOM 709 N N . GLY A 1 100 ? 3.949 4.650 2.048 1.00 71.62 100 GLY A N 1
ATOM 710 C CA . GLY A 1 100 ? 4.042 5.500 3.238 1.00 71.62 100 GLY A CA 1
ATOM 711 C C . GLY A 1 100 ? 3.895 6.994 2.992 1.00 71.62 100 GLY A C 1
ATOM 712 O O . GLY A 1 100 ? 3.701 7.735 3.951 1.00 71.62 100 GLY A O 1
ATOM 713 N N . GLY A 1 101 ? 3.955 7.445 1.736 1.00 73.75 101 GLY A N 1
ATOM 714 C CA . GLY A 1 101 ? 3.783 8.862 1.412 1.00 73.75 101 GLY A CA 1
ATOM 715 C C . GLY A 1 101 ? 2.360 9.385 1.636 1.00 73.75 101 GLY A C 1
ATOM 716 O O . GLY A 1 101 ? 2.189 10.557 1.949 1.00 73.75 101 GLY A O 1
ATOM 717 N N . LEU A 1 102 ? 1.332 8.540 1.507 1.00 78.56 102 LEU A N 1
ATOM 718 C CA . LEU A 1 102 ? -0.067 8.961 1.629 1.00 78.56 102 LEU A CA 1
ATOM 719 C C . LEU A 1 102 ? -0.792 8.225 2.762 1.00 78.56 102 LEU A C 1
ATOM 721 O O . LEU A 1 102 ? -0.720 7.000 2.872 1.00 78.56 102 LEU A O 1
ATOM 725 N N . SER A 1 103 ? -1.544 8.968 3.576 1.00 80.88 103 SER A N 1
ATOM 726 C CA . SER A 1 103 ? -2.485 8.390 4.538 1.00 80.88 103 SER A CA 1
ATOM 727 C C . SER A 1 103 ? -3.663 7.713 3.822 1.00 80.88 103 SER A C 1
ATOM 729 O O . SER A 1 103 ? -3.988 8.041 2.679 1.00 80.88 103 SER A O 1
ATOM 731 N N . GLU A 1 104 ? -4.378 6.811 4.508 1.00 77.81 104 GLU A N 1
ATOM 732 C CA . GLU A 1 104 ? -5.595 6.198 3.945 1.00 77.81 104 GLU A CA 1
ATOM 733 C C . GLU A 1 104 ? -6.640 7.248 3.528 1.00 77.81 104 GLU A C 1
ATOM 735 O O . GLU A 1 104 ? -7.309 7.079 2.509 1.00 77.81 104 GLU A O 1
ATOM 740 N N . SER A 1 105 ? -6.759 8.355 4.272 1.00 81.31 105 SER A N 1
ATOM 741 C CA . SER A 1 105 ? -7.676 9.444 3.922 1.00 81.31 105 SER A CA 1
ATOM 742 C C . SER A 1 105 ? -7.243 10.183 2.657 1.00 81.31 105 SER A C 1
ATOM 744 O O . SER A 1 105 ? -8.097 10.476 1.824 1.00 81.31 105 SER A O 1
ATOM 746 N N . GLN A 1 106 ? -5.939 10.425 2.478 1.00 84.00 106 GLN A N 1
ATOM 747 C CA . GLN A 1 106 ? -5.388 11.049 1.272 1.00 84.00 106 GLN A CA 1
ATOM 748 C C . GLN A 1 106 ? -5.543 10.146 0.048 1.00 84.00 106 GLN A C 1
ATOM 750 O O . GLN A 1 106 ? -5.878 10.633 -1.025 1.00 84.00 106 GLN A O 1
ATOM 755 N N . ILE A 1 107 ? -5.360 8.832 0.206 1.00 80.62 107 ILE A N 1
ATOM 756 C CA . ILE A 1 107 ? -5.605 7.848 -0.858 1.00 80.62 107 ILE A CA 1
ATOM 757 C C . ILE A 1 107 ? -7.084 7.844 -1.246 1.00 80.62 107 ILE A C 1
ATOM 759 O O . ILE A 1 107 ? -7.406 7.931 -2.425 1.00 80.62 107 ILE A O 1
ATOM 763 N N . ALA A 1 108 ? -7.990 7.769 -0.267 1.00 81.75 108 ALA A N 1
ATOM 764 C CA . ALA A 1 108 ? -9.427 7.775 -0.529 1.00 81.75 108 ALA A CA 1
ATOM 765 C C . ALA A 1 108 ? -9.895 9.091 -1.169 1.00 81.75 108 ALA A C 1
ATOM 767 O O . ALA A 1 108 ? -10.819 9.098 -1.978 1.00 81.75 108 ALA A O 1
ATOM 768 N N . GLU A 1 109 ? -9.278 10.214 -0.804 1.00 84.12 109 GLU A N 1
ATOM 769 C CA . GLU A 1 109 ? -9.527 11.509 -1.427 1.00 84.12 109 GLU A CA 1
ATOM 770 C C . GLU A 1 109 ? -8.986 11.576 -2.859 1.00 84.12 109 GLU A C 1
ATOM 772 O O . GLU A 1 109 ? -9.735 11.949 -3.758 1.00 84.12 109 GLU A O 1
ATOM 777 N N . ALA A 1 110 ? -7.744 11.146 -3.095 1.00 83.81 110 ALA A N 1
ATOM 778 C CA . ALA A 1 110 ? -7.153 11.080 -4.431 1.00 83.81 110 ALA A CA 1
ATOM 779 C C . ALA A 1 110 ? -7.973 10.175 -5.365 1.00 83.81 110 ALA A C 1
ATOM 781 O O . ALA A 1 110 ? -8.333 10.594 -6.461 1.00 83.81 110 ALA A O 1
ATOM 782 N N . ALA A 1 111 ? -8.383 8.997 -4.885 1.00 84.25 111 ALA A N 1
ATOM 783 C CA . ALA A 1 111 ? -9.234 8.073 -5.633 1.00 84.25 111 ALA A CA 1
ATOM 784 C C . ALA A 1 111 ? -10.604 8.671 -5.995 1.00 84.25 111 ALA A C 1
ATOM 786 O O . ALA A 1 111 ? -11.172 8.337 -7.031 1.00 84.25 111 ALA A O 1
ATOM 787 N N . ARG A 1 112 ? -11.149 9.572 -5.164 1.00 86.56 112 ARG A N 1
ATOM 788 C CA . ARG A 1 112 ? -12.410 10.279 -5.457 1.00 86.56 112 ARG A CA 1
ATOM 789 C C . ARG A 1 112 ? -12.230 11.453 -6.414 1.00 86.56 112 ARG A C 1
ATOM 791 O O . ARG A 1 112 ? -13.123 11.713 -7.215 1.00 86.56 112 ARG A O 1
ATOM 798 N N . ASN A 1 113 ? -11.113 12.166 -6.312 1.00 86.94 113 ASN A N 1
ATOM 799 C CA . ASN A 1 113 ? -10.850 13.375 -7.094 1.00 86.94 113 ASN A CA 1
ATOM 800 C C . ASN A 1 113 ? -10.327 13.068 -8.509 1.00 86.94 113 ASN A C 1
ATOM 802 O O . ASN A 1 113 ? -10.285 13.966 -9.352 1.00 86.94 113 ASN A O 1
ATOM 806 N N . GLY A 1 114 ? -9.979 11.808 -8.782 1.00 85.38 114 GLY A N 1
ATOM 807 C CA . GLY A 1 114 ? -9.423 11.370 -10.054 1.00 85.38 114 GLY A CA 1
ATOM 808 C C . GLY A 1 114 ? -7.929 11.690 -10.181 1.00 85.38 114 GLY A C 1
ATOM 809 O O . GLY A 1 114 ? -7.281 12.063 -9.200 1.00 85.38 114 GLY A O 1
ATOM 810 N N . PRO A 1 115 ? -7.355 11.546 -11.389 1.00 86.94 115 PRO A N 1
ATOM 811 C CA . PRO A 1 115 ? -5.913 11.627 -11.567 1.00 86.94 115 PRO A CA 1
ATOM 812 C C . PRO A 1 115 ? -5.343 13.000 -11.199 1.00 86.94 115 PRO A C 1
ATOM 814 O O . PRO A 1 115 ? -5.779 14.030 -11.720 1.00 86.94 115 PRO A O 1
ATOM 817 N N . ILE A 1 116 ? -4.305 13.012 -10.365 1.00 82.88 116 ILE A N 1
ATOM 818 C CA . ILE A 1 116 ? -3.535 14.211 -10.037 1.00 82.88 116 ILE A CA 1
ATOM 819 C C . ILE A 1 116 ? -2.602 14.499 -11.213 1.00 82.88 116 ILE A C 1
ATOM 821 O O . ILE A 1 116 ? -1.726 13.695 -11.531 1.00 82.88 116 ILE A O 1
ATOM 825 N N . LYS A 1 117 ? -2.796 15.642 -11.871 1.00 86.25 117 LYS A N 1
ATOM 826 C CA . LYS A 1 117 ? -1.983 16.073 -13.013 1.00 86.25 117 LYS A CA 1
ATOM 827 C C . LYS A 1 117 ? -1.003 17.163 -12.601 1.00 86.25 117 LYS A C 1
ATOM 829 O O . LYS A 1 117 ? -1.374 18.139 -11.955 1.00 86.25 117 LYS A O 1
ATOM 834 N N . PHE A 1 118 ? 0.240 16.999 -13.023 1.00 81.25 118 PHE A N 1
ATOM 835 C CA . PHE A 1 118 ? 1.321 17.959 -12.892 1.00 81.25 118 PHE A CA 1
ATOM 836 C C . PHE A 1 118 ? 1.775 18.330 -14.299 1.00 81.25 118 PHE A C 1
ATOM 838 O O . PHE A 1 118 ? 2.616 17.648 -14.881 1.00 81.25 118 PHE A O 1
ATOM 845 N N . ASP A 1 119 ? 1.200 19.394 -14.847 1.00 82.50 119 ASP A N 1
ATOM 846 C CA . ASP A 1 119 ? 1.546 19.881 -16.179 1.00 82.50 119 ASP A CA 1
ATOM 847 C C . ASP A 1 119 ? 2.574 21.018 -16.086 1.00 82.50 119 ASP A C 1
ATOM 849 O O . ASP A 1 119 ? 2.465 21.936 -15.269 1.00 82.50 119 ASP A O 1
ATOM 853 N N . GLY A 1 120 ? 3.592 20.957 -16.936 1.00 76.50 120 GLY A N 1
ATOM 854 C CA . GLY A 1 120 ? 4.596 21.990 -17.147 1.00 76.50 120 GLY A CA 1
ATOM 855 C C . GLY A 1 120 ? 4.977 22.071 -18.623 1.00 76.50 120 GLY A C 1
ATOM 856 O O . GLY A 1 120 ? 4.646 21.198 -19.423 1.00 76.50 120 GLY A O 1
ATOM 857 N N . GLU A 1 121 ? 5.682 23.130 -19.011 1.00 75.44 121 GLU A N 1
ATOM 858 C CA . GLU A 1 121 ? 6.126 23.294 -20.396 1.00 75.44 121 GLU A CA 1
ATOM 859 C C . GLU A 1 121 ? 7.056 22.132 -20.799 1.00 75.44 121 GLU A C 1
ATOM 861 O O . GLU A 1 121 ? 8.163 21.995 -20.279 1.00 75.44 121 GLU A O 1
ATOM 866 N N . GLY A 1 122 ? 6.568 21.245 -21.674 1.00 73.94 122 GLY A N 1
ATOM 867 C CA . GLY A 1 122 ? 7.299 20.065 -22.152 1.00 73.94 122 GLY A CA 1
ATOM 868 C C . GLY A 1 122 ? 7.331 18.855 -21.207 1.00 73.94 122 GLY A C 1
ATOM 869 O O . GLY A 1 122 ? 7.846 17.815 -21.615 1.00 73.94 122 GLY A O 1
ATOM 870 N N . ASN A 1 123 ? 6.757 18.947 -20.002 1.00 82.12 123 ASN A N 1
ATOM 871 C CA . ASN A 1 123 ? 6.736 17.872 -19.003 1.00 82.12 123 ASN A CA 1
ATOM 872 C C . ASN A 1 123 ? 5.317 17.683 -18.465 1.00 82.12 123 ASN A C 1
ATOM 874 O O . ASN A 1 123 ? 4.711 18.651 -18.014 1.00 82.12 123 ASN A O 1
ATOM 878 N N . SER A 1 124 ? 4.819 16.455 -18.414 1.00 84.31 124 SER A N 1
ATOM 879 C CA . SER A 1 124 ? 3.611 16.134 -17.661 1.00 84.31 124 SER A CA 1
ATOM 880 C C . SER A 1 124 ? 3.810 14.885 -16.812 1.00 84.31 124 SER A C 1
ATOM 882 O O . SER A 1 124 ? 4.462 13.922 -17.208 1.00 84.31 124 SER A O 1
ATOM 884 N N . ALA A 1 125 ? 3.261 14.905 -15.606 1.00 84.12 125 ALA A N 1
ATOM 885 C CA . ALA A 1 125 ? 3.124 13.721 -14.776 1.00 84.12 125 ALA A CA 1
ATOM 886 C C . ALA A 1 125 ? 1.658 13.580 -14.385 1.00 84.12 125 ALA A C 1
ATOM 888 O O . ALA A 1 125 ? 1.025 14.540 -13.956 1.00 84.12 125 ALA A O 1
ATOM 889 N N . GLN A 1 126 ? 1.113 12.386 -14.539 1.00 87.50 126 GLN A N 1
ATOM 890 C CA . GLN A 1 126 ? -0.226 12.038 -14.112 1.00 87.50 126 GLN A CA 1
ATOM 891 C C . GLN A 1 126 ? -0.134 10.887 -13.124 1.00 87.50 126 GLN A C 1
ATOM 893 O O . GLN A 1 126 ? 0.542 9.889 -13.374 1.00 87.50 126 GLN A O 1
ATOM 898 N N . LEU A 1 127 ? -0.842 11.044 -12.016 1.00 86.38 127 LEU A N 1
ATOM 899 C CA . LEU A 1 127 ? -0.919 10.077 -10.947 1.00 86.38 127 LEU A CA 1
ATOM 900 C C . LEU A 1 127 ? -2.367 9.675 -10.726 1.00 86.38 127 LEU A C 1
ATOM 902 O O . LEU A 1 127 ? -3.157 10.479 -10.238 1.00 86.38 127 LEU A O 1
ATOM 906 N N . ASP A 1 128 ? -2.713 8.449 -11.080 1.00 88.62 128 ASP A N 1
ATOM 907 C CA . ASP A 1 128 ? -4.015 7.874 -10.787 1.00 88.62 128 ASP A CA 1
ATOM 908 C C . ASP A 1 128 ? -3.878 6.921 -9.599 1.00 88.62 128 ASP A C 1
ATOM 910 O O . ASP A 1 128 ? -3.131 5.941 -9.636 1.00 88.62 128 ASP A O 1
ATOM 914 N N . VAL A 1 129 ? -4.539 7.263 -8.498 1.00 85.69 129 VAL A N 1
ATOM 915 C CA . VAL A 1 129 ? -4.492 6.479 -7.266 1.00 85.69 129 VAL A CA 1
ATOM 916 C C . VAL A 1 129 ? -5.818 5.758 -7.139 1.00 85.69 129 VAL A C 1
ATOM 918 O O . VAL A 1 129 ? -6.830 6.368 -6.803 1.00 85.69 129 VAL A O 1
ATOM 921 N N . ALA A 1 130 ? -5.801 4.449 -7.357 1.00 83.50 130 ALA A N 1
ATOM 922 C CA . ALA A 1 130 ? -6.942 3.597 -7.091 1.00 83.50 130 ALA A CA 1
ATOM 923 C C . ALA A 1 130 ? -6.891 3.049 -5.655 1.00 83.50 130 ALA A C 1
ATOM 925 O O . ALA A 1 130 ? -5.889 3.120 -4.932 1.00 83.50 130 ALA A O 1
ATOM 926 N N . GLN A 1 131 ? -8.010 2.481 -5.213 1.00 74.69 131 GLN A N 1
ATOM 927 C CA . GLN A 1 131 ? -8.081 1.852 -3.896 1.00 74.69 131 GLN A CA 1
ATOM 928 C C . GLN A 1 131 ? -7.184 0.603 -3.815 1.00 74.69 131 GLN A C 1
ATOM 930 O O . GLN A 1 131 ? -6.621 0.314 -2.758 1.00 74.69 131 GLN A O 1
ATOM 935 N N . ASP A 1 132 ? -7.039 -0.110 -4.930 1.00 82.31 132 ASP A N 1
ATOM 936 C CA . ASP A 1 132 ? -6.353 -1.393 -5.068 1.00 82.31 132 ASP A CA 1
ATOM 937 C C . ASP A 1 132 ? -5.000 -1.312 -5.779 1.00 82.31 132 ASP A C 1
ATOM 939 O O . ASP A 1 132 ? -4.274 -2.302 -5.791 1.00 82.31 132 ASP A O 1
ATOM 943 N N . GLY A 1 133 ? -4.625 -0.148 -6.300 1.00 89.25 133 GLY A N 1
ATOM 944 C CA . GLY A 1 133 ? -3.381 0.034 -7.032 1.00 89.25 133 GLY A CA 1
ATOM 945 C C . GLY A 1 133 ? -3.098 1.488 -7.364 1.00 89.25 133 GLY A C 1
ATOM 946 O O . GLY A 1 133 ? -3.713 2.409 -6.823 1.00 89.25 133 GLY A O 1
ATOM 947 N N . MET A 1 134 ? -2.117 1.692 -8.227 1.00 90.88 134 MET A N 1
ATOM 948 C CA . MET A 1 134 ? -1.722 3.017 -8.677 1.00 90.88 134 MET A CA 1
ATOM 949 C C . MET A 1 134 ? -1.155 2.943 -10.081 1.00 90.88 134 MET A C 1
ATOM 951 O O . MET A 1 134 ? -0.328 2.076 -10.376 1.00 90.88 134 MET A O 1
ATOM 955 N N . ASP A 1 135 ? -1.581 3.895 -10.900 1.00 93.19 135 ASP A N 1
ATOM 956 C CA . ASP A 1 135 ? -1.104 4.103 -12.252 1.00 93.19 135 ASP A CA 1
ATOM 957 C C . ASP A 1 135 ? -0.388 5.452 -12.326 1.00 93.19 135 ASP A C 1
ATOM 959 O O . ASP A 1 135 ? -0.953 6.515 -12.068 1.00 93.19 135 ASP A O 1
ATOM 963 N N . THR A 1 136 ? 0.883 5.420 -12.701 1.00 91.25 136 THR A N 1
ATOM 964 C CA . THR A 1 136 ? 1.703 6.614 -12.889 1.00 91.25 136 THR A CA 1
ATOM 965 C C . THR A 1 136 ? 2.059 6.732 -14.354 1.00 91.25 136 THR A C 1
ATOM 967 O O . THR A 1 136 ? 2.714 5.855 -14.912 1.00 91.25 136 THR A O 1
ATOM 970 N N . THR A 1 137 ? 1.682 7.845 -14.978 1.00 92.44 137 THR A N 1
ATOM 971 C CA . THR A 1 137 ? 2.155 8.209 -16.313 1.00 92.44 137 THR A CA 1
ATOM 972 C C . THR A 1 137 ? 3.088 9.403 -16.215 1.00 92.44 137 THR A C 1
ATOM 974 O O . THR A 1 137 ? 2.700 10.456 -15.725 1.00 92.44 137 THR A O 1
ATOM 977 N N . LEU A 1 138 ? 4.306 9.261 -16.715 1.00 89.88 138 LEU A N 1
ATOM 978 C CA . LEU A 1 138 ? 5.268 10.345 -16.851 1.00 89.88 138 LEU A CA 1
ATOM 979 C C . LEU A 1 138 ? 5.530 10.579 -18.330 1.00 89.88 138 LEU A C 1
ATOM 981 O O . LEU A 1 138 ? 5.838 9.634 -19.053 1.00 89.88 138 LEU A O 1
ATOM 985 N N . GLU A 1 139 ? 5.433 11.817 -18.785 1.00 92.44 139 GLU A N 1
ATOM 986 C CA . GLU A 1 139 ? 5.732 12.202 -20.154 1.00 92.44 139 GLU A CA 1
ATOM 987 C C . GLU A 1 139 ? 6.654 13.416 -20.164 1.00 92.44 139 GLU A C 1
ATOM 989 O O . GLU A 1 139 ? 6.470 14.390 -19.436 1.00 92.44 139 GLU A O 1
ATOM 994 N N . GLN A 1 140 ? 7.667 13.360 -21.016 1.00 91.31 140 GLN A N 1
ATOM 995 C CA . GLN A 1 140 ? 8.620 14.438 -21.154 1.00 91.31 140 GLN A CA 1
ATOM 996 C C . GLN A 1 140 ? 9.089 14.570 -22.599 1.00 91.31 140 GLN A C 1
ATOM 998 O O . GLN A 1 140 ? 9.371 13.581 -23.273 1.00 91.31 140 GLN A O 1
ATOM 1003 N N . THR A 1 141 ? 9.222 15.814 -23.052 1.00 93.56 141 THR A N 1
ATOM 1004 C CA . THR A 1 141 ? 9.798 16.183 -24.345 1.00 93.56 141 THR A CA 1
ATOM 1005 C C . THR A 1 141 ? 11.014 17.080 -24.133 1.00 93.56 141 THR A C 1
ATOM 1007 O O . THR A 1 141 ? 10.959 18.048 -23.380 1.00 93.56 141 THR A O 1
ATOM 1010 N N . VAL A 1 142 ? 12.117 16.770 -24.809 1.00 91.81 142 VAL A N 1
ATOM 1011 C CA . VAL A 1 142 ? 13.361 17.551 -24.792 1.00 91.81 142 VAL A CA 1
ATOM 1012 C C . VAL A 1 142 ? 13.818 17.837 -26.216 1.00 91.81 142 VAL A C 1
ATOM 1014 O O . VAL A 1 142 ? 13.590 17.040 -27.124 1.00 91.81 142 VAL A O 1
ATOM 1017 N N . ASN A 1 143 ? 14.482 18.971 -26.410 1.00 92.50 143 ASN A N 1
ATOM 1018 C CA . ASN A 1 143 ? 15.091 19.348 -27.681 1.00 92.50 143 ASN A CA 1
ATOM 1019 C C . ASN A 1 143 ? 16.564 19.650 -27.426 1.00 92.50 143 ASN A C 1
ATOM 1021 O O . ASN A 1 143 ? 16.881 20.656 -26.800 1.00 92.50 143 ASN A O 1
ATOM 1025 N N . GLU A 1 144 ? 17.453 18.773 -27.882 1.00 91.00 144 GLU A N 1
ATOM 1026 C CA . GLU A 1 144 ? 18.888 18.856 -27.603 1.00 91.00 144 GLU A CA 1
ATOM 1027 C C . GLU A 1 144 ? 19.678 18.522 -28.867 1.00 91.00 144 GLU A C 1
ATOM 1029 O O . GLU A 1 144 ? 19.400 17.532 -29.542 1.00 91.00 144 GLU A O 1
ATOM 1034 N N . ASN A 1 145 ? 20.672 19.349 -29.202 1.00 89.50 145 ASN A N 1
ATOM 1035 C CA . ASN A 1 145 ? 21.565 19.138 -30.351 1.00 89.50 145 ASN A CA 1
ATOM 1036 C C . ASN A 1 145 ? 20.839 18.817 -31.677 1.00 89.50 145 ASN A C 1
ATOM 1038 O O . ASN A 1 145 ? 21.290 17.985 -32.462 1.00 89.50 145 ASN A O 1
ATOM 1042 N N . GLY A 1 146 ? 19.702 19.476 -31.929 1.00 87.50 146 GLY A N 1
ATOM 1043 C CA . GLY A 1 146 ? 18.904 19.283 -33.145 1.00 87.50 146 GLY A CA 1
ATOM 1044 C C . GLY A 1 146 ? 18.068 17.998 -33.174 1.00 87.50 146 GLY A C 1
ATOM 1045 O O . GLY A 1 146 ? 17.472 17.699 -34.207 1.00 87.50 146 GLY A O 1
ATOM 1046 N N . VAL A 1 147 ? 18.004 17.256 -32.064 1.00 91.94 147 VAL A N 1
ATOM 1047 C CA . VAL A 1 147 ? 17.151 16.078 -31.879 1.00 91.94 147 VAL A CA 1
ATOM 1048 C C . VAL A 1 147 ? 16.016 16.417 -30.919 1.00 91.94 147 VAL A C 1
ATOM 1050 O O . VAL A 1 147 ? 16.248 16.892 -29.807 1.00 91.94 147 VAL A O 1
ATOM 1053 N N . THR A 1 148 ? 14.785 16.124 -31.333 1.00 95.06 148 THR A N 1
ATOM 1054 C CA . THR A 1 148 ? 13.629 16.102 -30.433 1.00 95.06 148 THR A CA 1
ATOM 1055 C C . THR A 1 148 ? 13.504 14.702 -29.851 1.00 95.06 148 THR A C 1
ATOM 1057 O O . THR A 1 148 ? 13.291 13.741 -30.590 1.00 95.06 148 THR A O 1
ATOM 1060 N N . GLY A 1 149 ? 13.643 14.584 -28.534 1.00 94.19 149 GLY A N 1
ATOM 1061 C CA . GLY A 1 149 ? 13.400 13.361 -27.779 1.00 94.19 149 GLY A CA 1
ATOM 1062 C C . GLY A 1 149 ? 12.080 13.454 -27.023 1.00 94.19 149 GLY A C 1
ATOM 1063 O O . GLY A 1 149 ? 11.798 14.472 -26.397 1.00 94.19 149 GLY A O 1
ATOM 1064 N N . LYS A 1 150 ? 11.282 12.390 -27.035 1.00 96.00 150 LYS A N 1
ATOM 1065 C CA . LYS A 1 150 ? 10.079 12.254 -26.211 1.00 96.00 150 LYS A CA 1
ATOM 1066 C C . LYS A 1 150 ? 10.132 10.934 -25.457 1.00 96.00 150 LYS A C 1
ATOM 1068 O O . LYS A 1 150 ? 10.328 9.900 -26.079 1.00 96.00 150 LYS A O 1
ATOM 1073 N N . VAL A 1 151 ? 9.934 10.952 -24.148 1.00 94.25 151 VAL A N 1
ATOM 1074 C CA . VAL A 1 151 ? 9.789 9.743 -23.333 1.00 94.25 151 VAL A CA 1
ATOM 1075 C C . VAL A 1 151 ? 8.418 9.745 -22.680 1.00 94.25 151 VAL A C 1
ATOM 1077 O O . VAL A 1 151 ? 7.965 10.771 -22.180 1.00 94.25 151 VAL A O 1
ATOM 1080 N N . ARG A 1 152 ? 7.752 8.597 -22.696 1.00 95.31 152 ARG A N 1
ATOM 1081 C CA . ARG A 1 152 ? 6.533 8.327 -21.946 1.00 95.31 152 ARG A CA 1
ATOM 1082 C C . ARG A 1 152 ? 6.735 7.044 -21.162 1.00 95.31 152 ARG A C 1
ATOM 1084 O O . ARG A 1 152 ? 7.141 6.040 -21.726 1.00 95.31 152 ARG A O 1
ATOM 1091 N N . THR A 1 153 ? 6.470 7.064 -19.868 1.00 93.81 153 THR A N 1
ATOM 1092 C CA . THR A 1 153 ? 6.504 5.877 -19.014 1.00 93.81 153 THR A CA 1
ATOM 1093 C C . THR A 1 153 ? 5.162 5.726 -18.326 1.00 93.81 153 THR A C 1
ATOM 1095 O O . THR A 1 153 ? 4.666 6.685 -17.750 1.00 93.81 153 THR A O 1
ATOM 1098 N N . HIS A 1 154 ? 4.585 4.536 -18.399 1.00 95.62 154 HIS A N 1
ATOM 1099 C CA . HIS A 1 154 ? 3.399 4.115 -17.679 1.00 95.62 154 HIS A CA 1
ATOM 1100 C C . HIS A 1 154 ? 3.780 3.013 -16.690 1.00 95.62 154 HIS A C 1
ATOM 1102 O O . HIS A 1 154 ? 4.366 2.002 -17.075 1.00 95.62 154 HIS A O 1
ATOM 1108 N N . ILE A 1 155 ? 3.451 3.197 -15.419 1.00 94.50 155 ILE A N 1
ATOM 1109 C CA . ILE A 1 155 ? 3.746 2.245 -14.351 1.00 94.50 155 ILE A CA 1
ATOM 1110 C C . ILE A 1 155 ? 2.440 1.906 -13.659 1.00 94.50 155 ILE A C 1
ATOM 1112 O O . ILE A 1 155 ? 1.787 2.806 -13.152 1.00 94.50 155 ILE A O 1
ATOM 1116 N N . HIS A 1 156 ? 2.105 0.625 -13.613 1.00 95.25 156 HIS A N 1
ATOM 1117 C CA . HIS A 1 156 ? 0.972 0.098 -12.865 1.00 95.25 156 HIS A CA 1
ATOM 1118 C C . HIS A 1 156 ? 1.484 -0.797 -11.743 1.00 95.25 156 HIS A C 1
ATOM 1120 O O . HIS A 1 156 ? 2.338 -1.656 -11.985 1.00 95.25 156 HIS A O 1
ATOM 1126 N N . ILE A 1 157 ? 0.967 -0.621 -10.531 1.00 93.88 157 ILE A N 1
ATOM 1127 C CA . ILE A 1 157 ? 1.297 -1.466 -9.380 1.00 93.88 157 ILE A CA 1
ATOM 1128 C C . ILE A 1 157 ? 0.012 -1.802 -8.632 1.00 93.88 157 ILE A C 1
ATOM 1130 O O . ILE A 1 157 ? -0.664 -0.900 -8.130 1.00 93.88 157 ILE A O 1
ATOM 1134 N N . ASP A 1 158 ? -0.268 -3.094 -8.479 1.00 94.12 158 ASP A N 1
ATOM 1135 C CA . ASP A 1 158 ? -1.276 -3.572 -7.539 1.00 94.12 158 ASP A CA 1
ATOM 1136 C C . ASP A 1 158 ? -0.786 -3.317 -6.107 1.00 94.12 158 ASP A C 1
ATOM 1138 O O . ASP A 1 158 ? 0.247 -3.830 -5.669 1.00 94.12 158 ASP A O 1
ATOM 1142 N N . ALA A 1 159 ? -1.544 -2.527 -5.352 1.00 91.25 159 ALA A N 1
ATOM 1143 C CA . ALA A 1 159 ? -1.346 -2.352 -3.919 1.00 91.25 159 ALA A CA 1
ATOM 1144 C C . ALA A 1 159 ? -2.028 -3.483 -3.134 1.00 91.25 159 ALA A C 1
ATOM 1146 O O . ALA A 1 159 ? -1.532 -3.898 -2.084 1.00 91.25 159 ALA A O 1
ATOM 1147 N N . CYS A 1 160 ? -3.163 -3.975 -3.642 1.00 94.50 160 CYS A N 1
ATOM 1148 C CA . CYS A 1 160 ? -3.961 -5.007 -3.001 1.00 94.50 160 CYS A CA 1
ATOM 1149 C C . CYS A 1 160 ? -4.089 -6.262 -3.865 1.00 94.50 160 CYS A C 1
ATOM 1151 O O . CYS A 1 160 ? -4.491 -6.152 -5.022 1.00 94.50 160 CYS A O 1
ATOM 1153 N N . PRO A 1 161 ? -3.814 -7.455 -3.305 1.00 95.75 161 PRO A N 1
ATOM 1154 C CA . PRO A 1 161 ? -3.922 -8.695 -4.051 1.00 95.75 161 PRO A CA 1
ATOM 1155 C C . PRO A 1 161 ? -5.358 -9.003 -4.475 1.00 95.75 161 PRO A C 1
ATOM 1157 O O . PRO A 1 161 ? -6.320 -8.657 -3.779 1.00 95.75 161 PRO A O 1
ATOM 1160 N N . ASP A 1 162 ? -5.503 -9.724 -5.584 1.00 94.69 162 ASP A N 1
ATOM 1161 C CA . ASP A 1 162 ? -6.798 -10.236 -6.031 1.00 94.69 162 ASP A CA 1
ATOM 1162 C C . ASP A 1 162 ? -7.284 -11.460 -5.216 1.00 94.69 162 ASP A C 1
ATOM 1164 O O . ASP A 1 162 ? -6.727 -11.841 -4.183 1.00 94.69 162 ASP A O 1
ATOM 1168 N N . ALA A 1 163 ? -8.361 -12.106 -5.677 1.00 94.69 163 ALA A N 1
ATOM 1169 C CA . ALA A 1 163 ? -8.939 -13.286 -5.032 1.00 94.69 163 ALA A CA 1
ATOM 1170 C C . ALA A 1 163 ? -7.988 -14.492 -4.932 1.00 94.69 163 ALA A C 1
ATOM 1172 O O . ALA A 1 163 ? -8.158 -15.350 -4.056 1.00 94.69 163 ALA A O 1
ATOM 1173 N N . GLU A 1 164 ? -7.004 -14.572 -5.821 1.00 93.94 164 GLU A N 1
ATOM 1174 C CA . GLU A 1 164 ? -5.978 -15.611 -5.864 1.00 93.94 164 GLU A CA 1
ATOM 1175 C C . GLU A 1 164 ? -4.712 -15.200 -5.108 1.00 93.94 164 GLU A C 1
ATOM 1177 O O . GLU A 1 164 ? -3.798 -16.009 -4.969 1.00 93.94 164 GLU A O 1
ATOM 1182 N N . GLY A 1 165 ? -4.683 -13.981 -4.567 1.00 94.75 165 GLY A N 1
ATOM 1183 C CA . GLY A 1 165 ? -3.516 -13.401 -3.923 1.00 94.75 165 GLY A CA 1
ATOM 1184 C C . GLY A 1 165 ? -2.495 -12.852 -4.909 1.00 94.75 165 GLY A C 1
ATOM 1185 O O . GLY A 1 165 ? -1.335 -12.691 -4.535 1.00 94.75 165 GLY A O 1
ATOM 1186 N N . LYS A 1 166 ? -2.894 -12.592 -6.159 1.00 95.00 166 LYS A N 1
ATOM 1187 C CA . LYS A 1 166 ? -2.008 -12.080 -7.203 1.00 95.00 166 LYS A CA 1
ATOM 1188 C C . LYS A 1 166 ? -1.790 -10.578 -7.064 1.00 95.00 166 LYS A C 1
ATOM 1190 O O . LYS A 1 166 ? -2.737 -9.832 -6.833 1.00 95.00 166 LYS A O 1
ATOM 1195 N N . LEU A 1 167 ? -0.550 -10.164 -7.280 1.00 95.06 167 LEU A N 1
ATOM 1196 C CA . LEU A 1 167 ? -0.078 -8.790 -7.382 1.00 95.06 167 LEU A CA 1
ATOM 1197 C C . LEU A 1 167 ? 0.649 -8.618 -8.714 1.00 95.06 167 LEU A C 1
ATOM 1199 O O . LEU A 1 167 ? 1.488 -9.449 -9.070 1.00 95.06 167 LEU A O 1
ATOM 1203 N N . THR A 1 168 ? 0.373 -7.528 -9.414 1.00 95.38 168 THR A N 1
ATOM 1204 C CA . THR A 1 168 ? 0.939 -7.212 -10.722 1.00 95.38 168 THR A CA 1
ATOM 1205 C C . THR A 1 168 ? 1.734 -5.918 -10.660 1.00 95.38 168 THR A C 1
ATOM 1207 O O . THR A 1 168 ? 1.288 -4.913 -10.113 1.00 95.38 168 THR A O 1
ATOM 1210 N N . VAL A 1 169 ? 2.906 -5.925 -11.284 1.00 95.31 169 VAL A N 1
ATOM 1211 C CA . VAL A 1 169 ? 3.652 -4.719 -11.639 1.00 95.31 169 VAL A CA 1
ATOM 1212 C C . VAL A 1 169 ? 3.781 -4.685 -13.145 1.00 95.31 169 VAL A C 1
ATOM 1214 O O . VAL A 1 169 ? 4.263 -5.651 -13.731 1.00 95.31 169 VAL A O 1
ATOM 1217 N N . THR A 1 170 ? 3.408 -3.573 -13.767 1.00 96.25 170 THR A N 1
ATOM 1218 C CA . THR A 1 170 ? 3.680 -3.314 -15.183 1.00 96.25 170 THR A CA 1
ATOM 1219 C C . THR A 1 170 ? 4.490 -2.036 -15.314 1.00 96.25 170 THR A C 1
ATOM 1221 O O . THR A 1 170 ? 4.146 -1.020 -14.722 1.00 96.25 170 THR A O 1
ATOM 1224 N N . ILE A 1 171 ? 5.564 -2.088 -16.091 1.00 95.25 171 ILE A N 1
ATOM 1225 C CA . ILE A 1 171 ? 6.388 -0.943 -16.464 1.00 95.25 171 ILE A CA 1
ATOM 1226 C C . ILE A 1 171 ? 6.401 -0.919 -17.985 1.00 95.25 171 ILE A C 1
ATOM 1228 O O . ILE A 1 171 ? 6.941 -1.819 -18.625 1.00 95.25 171 ILE A O 1
ATOM 1232 N N . GLU A 1 172 ? 5.782 0.093 -18.567 1.00 96.75 172 GLU A N 1
ATOM 1233 C CA . GLU A 1 172 ? 5.825 0.353 -19.995 1.00 96.75 172 GLU A CA 1
ATOM 1234 C C . GLU A 1 172 ? 6.532 1.675 -20.225 1.00 96.75 172 GLU A C 1
ATOM 1236 O O . GLU A 1 172 ? 6.205 2.698 -19.631 1.00 96.75 172 GLU A O 1
ATOM 1241 N N . THR A 1 173 ? 7.507 1.658 -21.110 1.00 95.50 173 THR A N 1
ATOM 1242 C CA . THR A 1 173 ? 8.279 2.825 -21.473 1.00 95.50 173 THR A CA 1
ATOM 1243 C C . THR A 1 173 ? 8.302 2.919 -22.980 1.00 95.50 173 THR A C 1
ATOM 1245 O O . THR A 1 173 ? 8.695 1.979 -23.652 1.00 95.50 173 THR A O 1
ATOM 1248 N N . GLU A 1 174 ? 7.955 4.083 -23.502 1.00 96.88 174 GLU A N 1
ATOM 1249 C CA . GLU A 1 174 ? 8.130 4.447 -24.893 1.00 96.88 174 GLU A CA 1
ATOM 1250 C C . GLU A 1 174 ? 9.074 5.648 -24.989 1.00 96.88 174 GLU A C 1
ATOM 1252 O O . GLU A 1 174 ? 8.797 6.725 -24.461 1.00 96.88 174 GLU A O 1
ATOM 1257 N N . SER A 1 175 ? 10.189 5.482 -25.687 1.00 95.44 175 SER A N 1
ATOM 1258 C CA . SER A 1 175 ? 11.150 6.536 -25.983 1.00 95.44 175 SER A CA 1
ATOM 1259 C C . SER A 1 175 ? 11.204 6.764 -27.496 1.00 95.44 175 SER A C 1
ATOM 1261 O O . SER A 1 175 ? 11.467 5.856 -28.277 1.00 95.44 175 SER A O 1
ATOM 1263 N N . ARG A 1 176 ? 10.930 7.991 -27.935 1.00 96.06 176 ARG A N 1
ATOM 1264 C CA . ARG A 1 176 ? 10.933 8.429 -29.335 1.00 96.06 176 ARG A CA 1
ATOM 1265 C C . ARG A 1 176 ? 12.007 9.482 -29.555 1.00 96.06 176 ARG A C 1
ATOM 1267 O O . ARG A 1 176 ? 12.224 10.342 -28.706 1.00 96.06 176 ARG A O 1
ATOM 1274 N N . MET A 1 177 ? 12.618 9.467 -30.728 1.00 94.12 177 MET A N 1
ATOM 1275 C CA . MET A 1 177 ? 13.540 10.494 -31.192 1.00 94.12 177 MET A CA 1
ATOM 1276 C C . MET A 1 177 ? 13.268 10.854 -32.644 1.00 94.12 177 MET A C 1
ATOM 1278 O O . MET A 1 177 ? 12.849 10.008 -33.434 1.00 94.12 177 MET A O 1
ATOM 1282 N N . GLY A 1 178 ? 13.565 12.096 -33.016 1.00 93.75 178 GLY A N 1
ATOM 1283 C CA . GLY A 1 178 ? 13.563 12.500 -34.413 1.00 93.75 178 GLY A CA 1
ATOM 1284 C C . GLY A 1 178 ? 14.414 13.727 -34.707 1.00 93.75 178 GLY A C 1
ATOM 1285 O O . GLY A 1 178 ? 14.598 14.595 -33.854 1.00 93.75 178 GLY A O 1
ATOM 1286 N N . ALA A 1 179 ? 14.922 13.788 -35.938 1.00 93.31 179 ALA A N 1
ATOM 1287 C CA . ALA A 1 179 ? 15.544 14.973 -36.525 1.00 93.31 179 ALA A CA 1
ATOM 1288 C C . ALA A 1 179 ? 15.435 14.926 -38.055 1.00 93.31 179 ALA A C 1
ATOM 1290 O O . ALA A 1 179 ? 15.506 13.857 -38.664 1.00 93.31 179 ALA A O 1
ATOM 1291 N N . GLY A 1 180 ? 15.268 16.093 -38.687 1.00 88.38 180 GLY A N 1
ATOM 1292 C CA . GLY A 1 180 ? 15.247 16.225 -40.150 1.00 88.38 180 GLY A CA 1
ATOM 1293 C C . GLY A 1 180 ? 14.248 15.297 -40.856 1.00 88.38 180 GLY A C 1
ATOM 1294 O O . GLY A 1 180 ? 14.592 14.698 -41.871 1.00 88.38 180 GLY A O 1
ATOM 1295 N N . GLY A 1 181 ? 13.047 15.130 -40.287 1.00 88.62 181 GLY A N 1
ATOM 1296 C CA . GLY A 1 181 ? 11.975 14.289 -40.841 1.00 88.62 181 GLY A CA 1
ATOM 1297 C C . GLY A 1 181 ? 12.133 12.779 -40.622 1.00 88.62 181 GLY A C 1
ATOM 1298 O O . GLY A 1 181 ? 11.255 12.026 -41.030 1.00 88.62 181 GLY A O 1
ATOM 1299 N N . LYS A 1 182 ? 13.215 12.330 -39.975 1.00 92.81 182 LYS A N 1
ATOM 1300 C CA . LYS A 1 182 ? 13.445 10.923 -39.613 1.00 92.81 182 LYS A CA 1
ATOM 1301 C C . LYS A 1 182 ? 13.087 10.687 -38.156 1.00 92.81 182 LYS A C 1
ATOM 1303 O O . LYS A 1 182 ? 13.325 11.564 -37.321 1.00 92.81 182 LYS A O 1
ATOM 1308 N N . THR A 1 183 ? 12.562 9.506 -37.852 1.00 93.81 183 THR A N 1
ATOM 1309 C CA . THR A 1 183 ? 12.090 9.154 -36.508 1.00 93.81 183 THR A CA 1
ATOM 1310 C C . THR A 1 183 ? 12.491 7.736 -36.119 1.00 93.81 183 THR A C 1
ATOM 1312 O O . THR A 1 183 ? 12.613 6.854 -36.967 1.00 93.81 183 THR A O 1
ATOM 1315 N N . GLY A 1 184 ? 12.679 7.517 -34.820 1.00 94.06 184 GLY A N 1
ATOM 1316 C CA . GLY A 1 184 ? 12.881 6.210 -34.203 1.00 94.06 184 GLY A CA 1
ATOM 1317 C C . GLY A 1 184 ? 12.155 6.142 -32.862 1.00 94.06 184 GLY A C 1
ATOM 1318 O O . GLY A 1 184 ? 12.101 7.132 -32.138 1.00 94.06 184 GLY A O 1
ATOM 1319 N N . ALA A 1 185 ? 11.577 4.995 -32.541 1.00 96.50 185 ALA A N 1
ATOM 1320 C CA . ALA A 1 185 ? 10.862 4.723 -31.307 1.00 96.50 185 ALA A CA 1
ATOM 1321 C C . ALA A 1 185 ? 11.299 3.366 -30.752 1.00 96.50 185 ALA A C 1
ATOM 1323 O O . ALA A 1 185 ? 11.370 2.393 -31.499 1.00 96.50 185 ALA A O 1
ATOM 1324 N N . VAL A 1 186 ? 11.561 3.308 -29.451 1.00 95.69 186 VAL A N 1
ATOM 1325 C CA . VAL A 1 186 ? 11.813 2.084 -28.691 1.00 95.69 186 VAL A CA 1
ATOM 1326 C C . VAL A 1 186 ? 10.754 2.007 -27.603 1.00 95.69 186 VAL A C 1
ATOM 1328 O O . VAL A 1 186 ? 10.566 2.951 -26.841 1.00 95.69 186 VAL A O 1
ATOM 1331 N N . THR A 1 187 ? 10.042 0.891 -27.548 1.00 96.94 187 THR A N 1
ATOM 1332 C CA . THR A 1 187 ? 9.064 0.578 -26.514 1.00 96.94 187 THR A CA 1
ATOM 1333 C C . THR A 1 187 ? 9.545 -0.638 -25.747 1.00 96.94 187 THR A C 1
ATOM 1335 O O . THR A 1 187 ? 9.768 -1.695 -26.334 1.00 96.94 187 THR A O 1
ATOM 1338 N N . LEU A 1 188 ? 9.691 -0.494 -24.437 1.00 95.69 188 LEU A N 1
ATOM 1339 C CA . LEU A 1 188 ? 9.968 -1.576 -23.509 1.00 95.69 188 LEU A CA 1
ATOM 1340 C C . LEU A 1 188 ? 8.725 -1.834 -22.671 1.00 95.69 188 LEU A C 1
ATOM 1342 O O . LEU A 1 188 ? 8.146 -0.900 -22.117 1.00 95.69 188 LEU A O 1
ATOM 1346 N N . ARG A 1 189 ? 8.318 -3.095 -22.556 1.00 96.56 189 ARG A N 1
ATOM 1347 C CA . ARG A 1 189 ? 7.241 -3.508 -21.653 1.00 96.56 189 ARG A CA 1
ATOM 1348 C C . ARG A 1 189 ? 7.742 -4.608 -20.753 1.00 96.56 189 ARG A C 1
ATOM 1350 O O . ARG A 1 189 ? 8.267 -5.608 -21.224 1.00 96.56 189 ARG A O 1
ATOM 1357 N N . TYR A 1 190 ? 7.532 -4.428 -19.465 1.00 95.31 190 TYR A N 1
ATOM 1358 C CA . TYR A 1 190 ? 7.834 -5.406 -18.445 1.00 95.31 190 TYR A CA 1
ATOM 1359 C C . TYR A 1 190 ? 6.600 -5.614 -17.582 1.00 95.31 190 TYR A C 1
ATOM 1361 O O . TYR A 1 190 ? 5.992 -4.649 -17.123 1.00 95.31 190 TYR A O 1
ATOM 1369 N N . ARG A 1 191 ? 6.234 -6.870 -17.346 1.00 95.81 191 ARG A N 1
ATOM 1370 C CA . ARG A 1 191 ? 5.156 -7.257 -16.441 1.00 95.81 191 ARG A CA 1
ATOM 1371 C C . ARG A 1 191 ? 5.648 -8.355 -15.521 1.00 95.81 191 ARG A C 1
ATOM 1373 O O . ARG A 1 191 ? 6.188 -9.356 -15.982 1.00 95.81 191 ARG A O 1
ATOM 1380 N N . GLN A 1 192 ? 5.407 -8.186 -14.230 1.00 93.75 192 GLN A N 1
ATOM 1381 C CA . GLN A 1 192 ? 5.662 -9.194 -13.215 1.00 93.75 192 GLN A CA 1
ATOM 1382 C C . GLN A 1 192 ? 4.384 -9.481 -12.447 1.00 93.75 192 GLN A C 1
ATOM 1384 O O . GLN A 1 192 ? 3.748 -8.560 -11.944 1.00 93.75 192 GLN A O 1
ATOM 1389 N N . GLU A 1 193 ? 4.053 -10.758 -12.311 1.00 94.50 193 GLU A N 1
ATOM 1390 C CA . GLU A 1 193 ? 3.008 -11.234 -11.414 1.00 94.50 193 GLU A CA 1
ATOM 1391 C C . GLU A 1 193 ? 3.649 -11.983 -10.254 1.00 94.50 193 GLU A C 1
ATOM 1393 O O . GLU A 1 193 ? 4.561 -12.792 -10.444 1.00 94.50 193 GLU A O 1
ATOM 1398 N N . ARG A 1 194 ? 3.178 -11.713 -9.041 1.00 93.19 194 ARG A N 1
ATOM 1399 C CA . ARG A 1 194 ? 3.593 -12.380 -7.805 1.00 93.19 194 ARG A CA 1
ATOM 1400 C C . ARG A 1 194 ? 2.370 -12.774 -7.002 1.00 93.19 194 ARG A C 1
ATOM 1402 O O . ARG A 1 194 ? 1.298 -12.223 -7.207 1.00 93.19 194 ARG A O 1
ATOM 1409 N N . PHE A 1 195 ? 2.539 -13.723 -6.092 1.00 93.19 195 PHE A N 1
ATOM 1410 C CA . PHE A 1 195 ? 1.435 -14.275 -5.318 1.00 93.19 195 PHE A CA 1
ATOM 1411 C C . PHE A 1 195 ? 1.751 -14.260 -3.826 1.00 93.19 195 PHE A C 1
ATOM 1413 O O . PHE A 1 195 ? 2.904 -14.467 -3.431 1.00 93.19 195 PHE A O 1
ATOM 1420 N N . LEU A 1 196 ? 0.723 -14.030 -3.016 1.00 94.25 196 LEU A N 1
ATOM 1421 C CA . LEU A 1 196 ? 0.781 -14.192 -1.569 1.00 94.25 196 LEU A CA 1
ATOM 1422 C C . LEU A 1 196 ? 0.337 -15.595 -1.147 1.00 94.25 196 LEU A C 1
ATOM 1424 O O . LEU A 1 196 ? -0.534 -16.199 -1.777 1.00 94.25 196 LEU A O 1
ATOM 1428 N N . ASP A 1 197 ? 0.911 -16.089 -0.052 1.00 93.56 197 ASP A N 1
ATOM 1429 C CA . ASP A 1 197 ? 0.400 -17.260 0.661 1.00 93.56 197 ASP A CA 1
ATOM 1430 C C . ASP A 1 197 ? -0.813 -16.917 1.550 1.00 93.56 197 ASP A C 1
ATOM 1432 O O . ASP A 1 197 ? -1.219 -15.760 1.690 1.00 93.56 197 ASP A O 1
ATOM 1436 N N . ASP A 1 198 ? -1.394 -17.932 2.192 1.00 94.56 198 ASP A N 1
ATOM 1437 C CA . ASP A 1 198 ? -2.541 -17.770 3.094 1.00 94.56 198 ASP A CA 1
ATOM 1438 C C . ASP A 1 198 ? -2.229 -16.969 4.378 1.00 94.56 198 ASP A C 1
ATOM 1440 O O . ASP A 1 198 ? -3.149 -16.630 5.122 1.00 94.56 198 ASP A O 1
ATOM 1444 N N . ASP A 1 199 ? -0.964 -16.627 4.634 1.00 94.56 199 ASP A N 1
ATOM 1445 C CA . ASP A 1 199 ? -0.502 -15.808 5.759 1.00 94.56 199 ASP A CA 1
ATOM 1446 C C . ASP A 1 199 ? -0.048 -14.390 5.331 1.00 94.56 199 ASP A C 1
ATOM 1448 O O . ASP A 1 199 ? 0.463 -13.617 6.157 1.00 94.56 199 ASP A O 1
ATOM 1452 N N . ALA A 1 200 ? -0.335 -14.016 4.077 1.00 95.31 200 ALA A N 1
ATOM 1453 C CA . ALA A 1 200 ? 0.014 -12.750 3.433 1.00 95.31 200 ALA A CA 1
ATOM 1454 C C . ALA A 1 200 ? 1.517 -12.548 3.165 1.00 95.31 200 ALA A C 1
ATOM 1456 O O . ALA A 1 200 ? 1.954 -11.411 2.972 1.00 95.31 200 ALA A O 1
ATOM 1457 N N . HIS A 1 201 ? 2.315 -13.616 3.136 1.00 93.12 201 HIS A N 1
ATOM 1458 C CA . HIS A 1 201 ? 3.717 -13.530 2.740 1.00 93.12 201 HIS A CA 1
ATOM 1459 C C . HIS A 1 201 ? 3.855 -13.635 1.228 1.00 93.12 201 HIS A C 1
ATOM 1461 O O . HIS A 1 201 ? 3.244 -14.488 0.583 1.00 93.12 201 HIS A O 1
ATOM 1467 N N . LEU A 1 202 ? 4.712 -12.790 0.659 1.00 90.81 202 LEU A N 1
ATOM 1468 C CA . LEU A 1 202 ? 5.068 -12.876 -0.749 1.00 90.81 202 LEU A CA 1
ATOM 1469 C C . LEU A 1 202 ? 5.826 -14.183 -0.994 1.00 90.81 202 LEU A C 1
ATOM 1471 O O . LEU A 1 202 ? 6.912 -14.381 -0.445 1.00 90.81 202 LEU A O 1
ATOM 1475 N N . LEU A 1 203 ? 5.275 -15.061 -1.835 1.00 89.25 203 LEU A N 1
ATOM 1476 C CA . LEU A 1 203 ? 5.923 -16.327 -2.158 1.00 89.25 203 LEU A CA 1
ATOM 1477 C C . LEU A 1 203 ? 7.307 -16.065 -2.766 1.00 89.25 203 LEU A C 1
ATOM 1479 O O . LEU A 1 203 ? 7.427 -15.199 -3.643 1.00 89.25 203 LEU A O 1
ATOM 1483 N N . PRO A 1 204 ? 8.358 -16.784 -2.336 1.00 81.56 204 PRO A N 1
ATOM 1484 C CA . PRO A 1 204 ? 9.702 -16.569 -2.850 1.00 81.56 204 PRO A CA 1
ATOM 1485 C C . PRO A 1 204 ? 9.752 -16.864 -4.351 1.00 81.56 204 PRO A C 1
ATOM 1487 O O . PRO A 1 204 ? 9.020 -17.719 -4.859 1.00 81.56 204 PRO A O 1
ATOM 1490 N N . LEU A 1 205 ? 10.647 -16.172 -5.059 1.00 72.31 205 LEU A N 1
ATOM 1491 C CA . LEU A 1 205 ? 11.081 -16.661 -6.364 1.00 72.31 205 LEU A CA 1
ATOM 1492 C C . LEU A 1 205 ? 11.808 -17.986 -6.119 1.00 72.31 205 LEU A C 1
ATOM 1494 O O . LEU A 1 205 ? 12.725 -18.012 -5.302 1.00 72.31 205 LEU A O 1
ATOM 1498 N N . ALA A 1 206 ? 11.396 -19.078 -6.759 1.00 62.72 206 ALA A N 1
ATOM 1499 C CA . ALA A 1 206 ? 12.090 -20.343 -6.557 1.00 62.72 206 ALA A CA 1
ATOM 1500 C C . ALA A 1 206 ? 13.478 -20.323 -7.211 1.00 62.72 206 ALA A C 1
ATOM 1502 O O . ALA A 1 206 ? 13.667 -19.736 -8.278 1.00 62.72 206 ALA A O 1
ATOM 1503 N N . GLU A 1 207 ? 14.431 -21.004 -6.577 1.00 56.50 207 GLU A N 1
ATOM 1504 C CA . GLU A 1 207 ? 15.794 -21.198 -7.087 1.00 56.50 207 GLU A CA 1
ATOM 1505 C C . GLU A 1 207 ? 15.874 -22.311 -8.152 1.00 56.50 207 GLU A C 1
ATOM 1507 O O . GLU A 1 207 ? 16.838 -22.365 -8.911 1.00 56.50 207 GLU A O 1
ATOM 1512 N N . ASP A 1 208 ? 14.860 -23.183 -8.241 1.00 51.56 208 ASP A N 1
ATOM 1513 C CA . ASP A 1 208 ? 14.840 -24.410 -9.059 1.00 51.56 208 ASP A CA 1
ATOM 1514 C C . ASP A 1 208 ? 14.088 -24.275 -10.397 1.00 51.56 208 ASP A C 1
ATOM 1516 O O . ASP A 1 208 ? 13.838 -25.264 -11.087 1.00 51.56 208 ASP A O 1
ATOM 1520 N N . GLY A 1 209 ? 13.713 -23.051 -10.768 1.00 45.72 209 GLY A N 1
ATOM 1521 C CA . GLY A 1 209 ? 12.989 -22.763 -12.001 1.00 45.72 209 GLY A CA 1
ATOM 1522 C C . GLY A 1 209 ? 11.466 -22.811 -11.883 1.00 45.72 209 GLY A C 1
ATOM 1523 O O . GLY A 1 209 ? 10.823 -22.361 -12.818 1.00 45.72 209 GLY A O 1
ATOM 1524 N N . LYS A 1 210 ? 10.853 -23.246 -10.770 1.00 50.94 210 LYS A N 1
ATOM 1525 C CA . LYS A 1 210 ? 9.386 -23.162 -10.583 1.00 50.94 210 LYS A CA 1
ATOM 1526 C C . LYS A 1 210 ? 8.971 -21.782 -10.074 1.00 50.94 210 LYS A C 1
ATOM 1528 O O . LYS A 1 210 ? 8.960 -21.515 -8.877 1.00 50.94 210 LYS A O 1
ATOM 1533 N N . VAL A 1 211 ? 8.642 -20.859 -10.966 1.00 55.31 211 VAL A N 1
ATOM 1534 C CA . VAL A 1 211 ? 8.381 -19.469 -10.568 1.00 55.31 211 VAL A CA 1
ATOM 1535 C C . VAL A 1 211 ? 7.033 -19.358 -9.826 1.00 55.31 211 VAL A C 1
ATOM 1537 O O . VAL A 1 211 ? 5.977 -19.571 -10.407 1.00 55.31 211 VAL A O 1
ATOM 1540 N N . ASN A 1 212 ? 7.016 -18.946 -8.548 1.00 73.75 212 ASN A N 1
ATOM 1541 C CA . ASN A 1 212 ? 5.777 -18.532 -7.849 1.00 73.75 212 ASN A CA 1
ATOM 1542 C C . ASN A 1 212 ? 5.315 -17.136 -8.315 1.00 73.75 212 ASN A C 1
ATOM 1544 O O . ASN A 1 212 ? 5.139 -16.199 -7.529 1.00 73.75 212 ASN A O 1
ATOM 1548 N N . GLY A 1 213 ? 5.202 -16.983 -9.626 1.00 84.69 213 GLY A N 1
ATOM 1549 C CA . GLY A 1 213 ? 4.996 -15.733 -10.329 1.00 84.69 213 GLY A CA 1
ATOM 1550 C C . GLY A 1 213 ? 5.153 -15.937 -11.828 1.00 84.69 213 GLY A C 1
ATOM 1551 O O . GLY A 1 213 ? 5.574 -16.999 -12.272 1.00 84.69 213 GLY A O 1
ATOM 1552 N N . SER A 1 214 ? 4.838 -14.920 -12.609 1.00 88.94 214 SER A N 1
ATOM 1553 C CA . SER A 1 214 ? 5.156 -14.904 -14.034 1.00 88.94 214 SER A CA 1
ATOM 1554 C C . SER A 1 214 ? 5.851 -13.606 -14.384 1.00 88.94 214 SER A C 1
ATOM 1556 O O . SER A 1 214 ? 5.676 -12.584 -13.719 1.00 88.94 214 SER A O 1
ATOM 1558 N N . GLU A 1 215 ? 6.639 -13.643 -15.440 1.00 91.00 215 GLU A N 1
ATOM 1559 C CA . GLU A 1 215 ? 7.354 -12.491 -15.953 1.00 91.00 215 GLU A CA 1
ATOM 1560 C C . GLU A 1 215 ? 7.163 -12.427 -17.461 1.00 91.00 215 GLU A C 1
ATOM 1562 O O . GLU A 1 215 ? 7.184 -13.450 -18.140 1.00 91.00 215 GLU A O 1
ATOM 1567 N N . PHE A 1 216 ? 6.983 -11.221 -17.975 1.00 93.62 216 PHE A N 1
ATOM 1568 C CA . PHE A 1 216 ? 6.937 -10.933 -19.396 1.00 93.62 216 PHE A CA 1
ATOM 1569 C C . PHE A 1 216 ? 7.777 -9.692 -19.663 1.00 93.62 216 PHE A C 1
ATOM 1571 O O . PHE A 1 216 ? 7.657 -8.690 -18.958 1.00 93.62 216 PHE A O 1
ATOM 1578 N N . PHE A 1 217 ? 8.616 -9.764 -20.682 1.00 94.06 217 PHE A N 1
ATOM 1579 C CA . PHE A 1 217 ? 9.456 -8.686 -21.156 1.00 94.06 217 PHE A CA 1
ATOM 1580 C C . PHE A 1 217 ? 9.345 -8.599 -22.677 1.00 94.06 217 PHE A C 1
ATOM 1582 O O . PHE A 1 217 ? 9.374 -9.612 -23.373 1.00 94.06 217 PHE A O 1
ATOM 1589 N N . GLN A 1 218 ? 9.207 -7.385 -23.191 1.00 95.06 218 GLN A N 1
ATOM 1590 C CA . GLN A 1 218 ? 9.036 -7.121 -24.611 1.00 95.06 218 GLN A CA 1
ATOM 1591 C C . GLN A 1 218 ? 9.811 -5.873 -25.013 1.00 95.06 218 GLN A C 1
ATOM 1593 O O . GLN A 1 218 ? 9.789 -4.861 -24.308 1.00 95.06 218 GLN A O 1
ATOM 1598 N N . ILE A 1 219 ? 10.413 -5.938 -26.196 1.00 94.62 219 ILE A N 1
ATOM 1599 C CA . ILE A 1 219 ? 11.020 -4.825 -26.915 1.00 94.62 219 ILE A CA 1
ATOM 1600 C C . ILE A 1 219 ? 10.285 -4.667 -28.247 1.00 94.62 219 ILE A C 1
ATOM 1602 O O . ILE A 1 219 ? 10.153 -5.623 -29.005 1.00 94.62 219 ILE A O 1
ATOM 1606 N N . ASP A 1 220 ? 9.812 -3.462 -28.549 1.00 95.44 220 ASP A N 1
ATOM 1607 C CA . ASP A 1 220 ? 9.283 -3.081 -29.862 1.00 95.44 220 ASP A CA 1
ATOM 1608 C C . ASP A 1 220 ? 10.021 -1.832 -30.345 1.00 95.44 220 ASP A C 1
ATOM 1610 O O . ASP A 1 220 ? 10.052 -0.809 -29.665 1.00 95.44 220 ASP A O 1
ATOM 1614 N N . MET A 1 221 ? 10.647 -1.915 -31.508 1.00 95.06 221 MET A N 1
ATOM 1615 C CA . MET A 1 221 ? 11.406 -0.835 -32.119 1.00 95.06 221 MET A CA 1
ATOM 1616 C C . MET A 1 221 ? 10.777 -0.501 -33.462 1.00 95.06 221 MET A C 1
ATOM 1618 O O . MET A 1 221 ? 10.515 -1.393 -34.266 1.00 95.06 221 MET A O 1
ATOM 1622 N N . LYS A 1 222 ? 10.564 0.785 -33.730 1.00 95.00 222 LYS A N 1
ATOM 1623 C CA . LYS A 1 222 ? 9.990 1.277 -34.987 1.00 95.00 222 LYS A CA 1
ATOM 1624 C C . LYS A 1 222 ? 10.751 2.497 -35.465 1.00 95.00 222 LYS A C 1
ATOM 1626 O O . LYS A 1 222 ? 11.172 3.318 -34.657 1.00 95.00 222 LYS A O 1
ATOM 1631 N N . GLY A 1 223 ? 10.905 2.657 -36.769 1.00 92.50 223 GLY A N 1
ATOM 1632 C CA . GLY A 1 223 ? 11.539 3.843 -37.328 1.00 92.50 223 GLY A CA 1
ATOM 1633 C C . GLY A 1 223 ? 11.075 4.149 -38.739 1.00 92.50 223 GLY A C 1
ATOM 1634 O O . GLY A 1 223 ? 10.663 3.256 -39.477 1.00 92.50 223 GLY A O 1
ATOM 1635 N N . THR A 1 224 ? 11.181 5.418 -39.115 1.00 92.06 224 THR A N 1
ATOM 1636 C CA . THR A 1 224 ? 10.913 5.887 -40.474 1.00 92.06 224 THR A CA 1
ATOM 1637 C C . THR A 1 224 ? 12.145 6.626 -40.981 1.00 92.06 224 THR A C 1
ATOM 1639 O O . THR A 1 224 ? 12.603 7.601 -40.376 1.00 92.06 224 THR A O 1
ATOM 1642 N N . GLY A 1 225 ? 12.704 6.132 -42.085 1.00 83.44 225 GLY A N 1
ATOM 1643 C CA . GLY A 1 225 ? 13.908 6.669 -42.713 1.00 83.44 225 GLY A CA 1
ATOM 1644 C C . GLY A 1 225 ? 13.751 6.884 -44.215 1.00 83.44 225 GLY A C 1
ATOM 1645 O O . GLY A 1 225 ? 12.668 6.743 -44.777 1.00 83.44 225 GLY A O 1
ATOM 1646 N N . ALA A 1 226 ? 14.864 7.188 -44.888 1.00 75.75 226 ALA A N 1
ATOM 1647 C CA . ALA A 1 226 ? 14.879 7.396 -46.343 1.00 75.75 226 ALA A CA 1
ATOM 1648 C C . ALA A 1 226 ? 14.461 6.145 -47.144 1.00 75.75 226 ALA A C 1
ATOM 1650 O O . ALA A 1 226 ? 13.994 6.271 -48.271 1.00 75.75 226 ALA A O 1
ATOM 1651 N N . ASN A 1 227 ? 14.600 4.957 -46.546 1.00 77.38 227 ASN A N 1
ATOM 1652 C CA . ASN A 1 227 ? 14.316 3.665 -47.173 1.00 77.38 227 ASN A CA 1
ATOM 1653 C C . ASN A 1 227 ? 12.954 3.073 -46.752 1.00 77.38 227 ASN A C 1
ATOM 1655 O O . ASN A 1 227 ? 12.702 1.899 -47.004 1.00 77.38 227 ASN A O 1
ATOM 1659 N N . GLY A 1 228 ? 12.083 3.865 -46.114 1.00 84.69 228 GLY A N 1
ATOM 1660 C CA . GLY A 1 228 ? 10.765 3.429 -45.646 1.00 84.69 228 GLY A CA 1
ATOM 1661 C C . GLY A 1 228 ? 10.701 3.142 -44.143 1.00 84.69 228 GLY A C 1
ATOM 1662 O O . GLY A 1 228 ? 11.513 3.645 -43.359 1.00 84.69 228 GLY A O 1
ATOM 1663 N N . GLU A 1 229 ? 9.684 2.376 -43.748 1.00 89.94 229 GLU A N 1
ATOM 1664 C CA . GLU A 1 229 ? 9.449 1.961 -42.363 1.00 89.94 229 GLU A CA 1
ATOM 1665 C C . GLU A 1 229 ? 10.244 0.698 -42.016 1.00 89.94 229 GLU A C 1
ATOM 1667 O O . GLU A 1 229 ? 10.376 -0.217 -42.829 1.00 89.94 229 GLU A O 1
ATOM 1672 N N . LEU A 1 230 ? 10.751 0.644 -40.787 1.00 90.75 230 LEU A N 1
ATOM 1673 C CA . LEU A 1 230 ? 11.425 -0.520 -40.221 1.00 90.75 230 LEU A CA 1
ATOM 1674 C C . LEU A 1 230 ? 10.855 -0.844 -38.845 1.00 90.75 230 LEU A C 1
ATOM 1676 O O . LEU A 1 230 ? 10.490 0.066 -38.092 1.00 90.75 230 LEU A O 1
ATOM 1680 N N . SER A 1 231 ? 10.788 -2.133 -38.523 1.00 92.38 231 SER A N 1
ATOM 1681 C CA . SER A 1 231 ? 10.334 -2.594 -37.215 1.00 92.38 231 SER A CA 1
ATOM 1682 C C . SER A 1 231 ? 11.077 -3.835 -36.737 1.00 92.38 231 SER A C 1
ATOM 1684 O O . SER A 1 231 ? 11.425 -4.709 -37.529 1.00 92.38 231 SER A O 1
ATOM 1686 N N . TYR A 1 232 ? 11.289 -3.904 -35.426 1.00 92.12 232 TYR A N 1
ATOM 1687 C CA . TYR A 1 232 ? 11.830 -5.056 -34.713 1.00 92.12 232 TYR A CA 1
ATOM 1688 C C . TYR A 1 232 ? 10.988 -5.310 -33.472 1.00 92.12 232 TYR A C 1
ATOM 1690 O O . TYR A 1 232 ? 10.636 -4.379 -32.755 1.00 92.12 232 TYR A O 1
ATOM 1698 N N . TYR A 1 233 ? 10.679 -6.570 -33.216 1.00 92.75 233 TYR A N 1
ATOM 1699 C CA . TYR A 1 233 ? 9.916 -7.007 -32.063 1.00 92.75 233 TYR A CA 1
ATOM 1700 C C . TYR A 1 233 ? 10.583 -8.236 -31.465 1.00 92.75 233 TYR A C 1
ATOM 1702 O O . TYR A 1 233 ? 10.867 -9.194 -32.185 1.00 92.75 233 TYR A O 1
ATOM 1710 N N . GLU A 1 234 ? 10.765 -8.216 -30.153 1.00 91.69 234 GLU A N 1
ATOM 1711 C CA . GLU A 1 234 ? 11.240 -9.343 -29.361 1.00 91.69 234 GLU A CA 1
ATOM 1712 C C . GLU A 1 234 ? 10.397 -9.457 -28.093 1.00 91.69 234 GLU A C 1
ATOM 1714 O O . GLU A 1 234 ? 10.139 -8.453 -27.426 1.00 91.69 234 GLU A O 1
ATOM 1719 N N . ASP A 1 235 ? 9.971 -10.671 -27.751 1.00 93.25 235 ASP A N 1
ATOM 1720 C CA . ASP A 1 235 ? 9.343 -10.975 -26.468 1.00 93.25 235 ASP A CA 1
ATOM 1721 C C . ASP A 1 235 ? 9.992 -12.176 -25.779 1.00 93.25 235 ASP A C 1
ATOM 1723 O O . ASP A 1 235 ? 10.618 -13.033 -26.403 1.00 93.25 235 ASP A O 1
ATOM 1727 N N . GLY A 1 236 ? 9.843 -12.239 -24.463 1.00 90.31 236 GLY A N 1
ATOM 1728 C CA . GLY A 1 236 ? 10.348 -13.331 -23.650 1.00 90.31 236 GLY A CA 1
ATOM 1729 C C . GLY A 1 236 ? 9.862 -13.221 -22.213 1.00 90.31 236 GLY A C 1
ATOM 1730 O O . GLY A 1 236 ? 9.376 -12.181 -21.776 1.00 90.31 236 GLY A O 1
ATOM 1731 N N . GLY A 1 237 ? 9.978 -14.300 -21.455 1.00 87.69 237 GLY A N 1
ATOM 1732 C CA . GLY A 1 237 ? 9.461 -14.336 -20.100 1.00 87.69 237 GLY A CA 1
ATOM 1733 C C . GLY A 1 237 ? 9.445 -15.733 -19.514 1.00 87.69 237 GLY A C 1
ATOM 1734 O O . GLY A 1 237 ? 10.011 -16.670 -20.077 1.00 87.69 237 GLY A O 1
ATOM 1735 N N . PHE A 1 238 ? 8.781 -15.857 -18.371 1.00 86.81 238 PHE A N 1
ATOM 1736 C CA . PHE A 1 238 ? 8.570 -17.124 -17.687 1.00 86.81 238 PHE A CA 1
ATOM 1737 C C . PHE A 1 238 ? 7.134 -17.206 -17.177 1.00 86.81 238 PHE A C 1
ATOM 1739 O O . PHE A 1 238 ? 6.613 -16.259 -16.583 1.00 86.81 238 PHE A O 1
ATOM 1746 N N . GLY A 1 239 ? 6.492 -18.347 -17.404 1.00 83.94 239 GLY A N 1
ATOM 1747 C CA . GLY A 1 239 ? 5.209 -18.693 -16.810 1.00 83.94 239 GLY A CA 1
ATOM 1748 C C . GLY A 1 239 ? 5.349 -19.109 -15.345 1.00 83.94 239 GLY A C 1
ATOM 1749 O O . GLY A 1 239 ? 6.447 -19.320 -14.830 1.00 83.94 239 GLY A O 1
ATOM 1750 N N . ARG A 1 240 ? 4.205 -19.280 -14.675 1.00 81.44 240 ARG A N 1
ATOM 1751 C CA . ARG A 1 240 ? 4.129 -19.757 -13.281 1.00 81.44 240 ARG A CA 1
ATOM 1752 C C . ARG A 1 240 ? 4.617 -21.196 -13.101 1.00 81.44 240 ARG A C 1
ATOM 1754 O O . ARG A 1 240 ? 5.028 -21.609 -12.024 1.00 81.44 240 ARG A O 1
ATOM 1761 N N . ASP A 1 241 ? 4.560 -21.988 -14.155 1.00 78.38 241 ASP A N 1
ATOM 1762 C CA . ASP A 1 241 ? 5.135 -23.329 -14.184 1.00 78.38 241 ASP A CA 1
ATOM 1763 C C . ASP A 1 241 ? 6.661 -23.317 -14.358 1.00 78.38 241 ASP A C 1
ATOM 1765 O O . ASP A 1 241 ? 7.287 -24.376 -14.317 1.00 78.38 241 ASP A O 1
ATOM 1769 N N . GLY A 1 242 ? 7.260 -22.135 -14.531 1.00 76.62 242 GLY A N 1
ATOM 1770 C CA . GLY A 1 242 ? 8.682 -21.989 -14.786 1.00 76.62 242 GLY A CA 1
ATOM 1771 C C . GLY A 1 242 ? 9.096 -22.122 -16.237 1.00 76.62 242 GLY A C 1
ATOM 1772 O O . GLY A 1 242 ? 10.272 -21.939 -16.557 1.00 76.62 242 GLY A O 1
ATOM 1773 N N . GLN A 1 243 ? 8.158 -22.442 -17.127 1.00 81.69 243 GLN A N 1
ATOM 1774 C CA . GLN A 1 243 ? 8.477 -22.577 -18.536 1.00 81.69 243 GLN A CA 1
ATOM 1775 C C . GLN A 1 243 ? 8.728 -21.202 -19.137 1.00 81.69 243 GLN A C 1
ATOM 1777 O O . GLN A 1 243 ? 8.016 -20.240 -18.848 1.00 81.69 243 GLN A O 1
ATOM 1782 N N . ALA A 1 244 ? 9.755 -21.111 -19.980 1.00 82.50 244 ALA A N 1
ATOM 1783 C CA . ALA A 1 244 ? 9.984 -19.907 -20.756 1.00 82.50 244 ALA A CA 1
ATOM 1784 C C . ALA A 1 244 ? 8.754 -19.634 -21.635 1.00 82.50 244 ALA A C 1
ATOM 1786 O O . ALA A 1 244 ? 8.257 -20.528 -22.322 1.00 82.50 244 ALA A O 1
ATOM 1787 N N . THR A 1 245 ? 8.263 -18.403 -21.595 1.00 78.50 245 THR A N 1
ATOM 1788 C CA . THR A 1 245 ? 7.171 -17.916 -22.440 1.00 78.50 245 THR A CA 1
ATOM 1789 C C . THR A 1 245 ? 7.729 -16.909 -23.443 1.00 78.50 245 THR A C 1
ATOM 1791 O O . THR A 1 245 ? 8.691 -16.201 -23.150 1.00 78.50 245 THR A O 1
ATOM 1794 N N . GLY A 1 246 ? 7.156 -16.849 -24.646 1.00 77.75 246 GLY A N 1
ATOM 1795 C CA . GLY A 1 246 ? 7.664 -15.984 -25.718 1.00 77.75 246 GLY A CA 1
ATOM 1796 C C . GLY A 1 246 ? 8.887 -16.565 -26.438 1.00 77.75 246 GLY A C 1
ATOM 1797 O O . GLY A 1 246 ? 8.977 -17.777 -26.639 1.00 77.75 246 GLY A O 1
ATOM 1798 N N . GLY A 1 247 ? 9.805 -15.694 -26.860 1.00 76.69 247 GLY A N 1
ATOM 1799 C CA . GLY A 1 247 ? 10.942 -16.013 -27.731 1.00 76.69 247 GLY A CA 1
ATOM 1800 C C . GLY A 1 247 ? 10.679 -15.666 -29.196 1.00 76.69 247 GLY A C 1
ATOM 1801 O O . GLY A 1 247 ? 11.346 -16.178 -30.099 1.00 76.69 247 GLY A O 1
ATOM 1802 N N . THR A 1 248 ? 9.674 -14.829 -29.451 1.00 80.12 248 THR A N 1
ATOM 1803 C CA . THR A 1 248 ? 9.303 -14.417 -30.797 1.00 80.12 248 THR A CA 1
ATOM 1804 C C . THR A 1 248 ? 10.171 -13.248 -31.217 1.00 80.12 248 THR A C 1
ATOM 1806 O O . THR A 1 248 ? 10.043 -12.160 -30.667 1.00 80.12 248 THR A O 1
ATOM 1809 N N . VAL A 1 249 ? 10.979 -13.444 -32.255 1.00 83.56 249 VAL A N 1
ATOM 1810 C CA . VAL A 1 249 ? 11.671 -12.350 -32.940 1.00 83.56 249 VAL A CA 1
ATOM 1811 C C . VAL A 1 249 ? 10.976 -12.099 -34.273 1.00 83.56 249 VAL A C 1
ATOM 1813 O O . VAL A 1 249 ? 10.820 -13.015 -35.083 1.00 83.56 249 VAL A O 1
ATOM 1816 N N . LYS A 1 250 ? 10.524 -10.864 -34.500 1.00 86.44 250 LYS A N 1
ATOM 1817 C CA . LYS A 1 250 ? 9.979 -10.415 -35.788 1.00 86.44 250 LYS A CA 1
ATOM 1818 C C . LYS A 1 250 ? 10.722 -9.176 -36.235 1.00 86.44 250 LYS A C 1
ATOM 1820 O O . LYS A 1 250 ? 10.932 -8.258 -35.452 1.00 86.44 250 LYS A O 1
ATOM 1825 N N . GLU A 1 251 ? 11.039 -9.133 -37.516 1.00 86.31 251 GLU A N 1
ATOM 1826 C CA . GLU A 1 251 ? 11.725 -8.006 -38.123 1.00 86.31 251 GLU A CA 1
ATOM 1827 C C . GLU A 1 251 ? 11.138 -7.728 -39.506 1.00 86.31 251 GLU A C 1
ATOM 1829 O O . GLU A 1 251 ? 10.771 -8.654 -40.233 1.00 86.31 251 GLU A O 1
ATOM 1834 N N . SER A 1 252 ? 11.011 -6.449 -39.852 1.00 84.81 252 SER A N 1
ATOM 1835 C CA . SER A 1 252 ? 10.526 -5.994 -41.154 1.00 84.81 252 SER A CA 1
ATOM 1836 C C . SER A 1 252 ? 11.354 -4.814 -41.654 1.00 84.81 252 SER A C 1
ATOM 1838 O O . SER A 1 252 ? 11.728 -3.926 -40.886 1.00 84.81 252 SER A O 1
ATOM 1840 N N . GLY A 1 253 ? 11.596 -4.784 -42.966 1.00 81.69 253 GLY A N 1
ATOM 1841 C CA . GLY A 1 253 ? 12.464 -3.805 -43.616 1.00 81.69 253 GLY A CA 1
ATOM 1842 C C . GLY A 1 253 ? 13.909 -4.302 -43.694 1.00 81.69 253 GLY A C 1
ATOM 1843 O O . GLY A 1 253 ? 14.192 -5.275 -44.394 1.00 81.69 253 GLY A O 1
ATOM 1844 N N . HIS A 1 254 ? 14.824 -3.624 -43.001 1.00 72.75 254 HIS A N 1
ATOM 1845 C CA . HIS A 1 254 ? 16.248 -3.970 -42.944 1.00 72.75 254 HIS A CA 1
ATOM 1846 C C . HIS A 1 254 ? 16.647 -4.459 -41.550 1.00 72.75 254 HIS A C 1
ATOM 1848 O O . HIS A 1 254 ? 16.087 -3.992 -40.563 1.00 72.75 254 HIS A O 1
ATOM 1854 N N . SER A 1 255 ? 17.668 -5.323 -41.495 1.00 75.19 255 SER A N 1
ATOM 1855 C CA . SER A 1 255 ? 18.254 -5.823 -40.245 1.00 75.19 255 SER A CA 1
ATOM 1856 C C . SER A 1 255 ? 18.749 -4.662 -39.373 1.00 75.19 255 SER A C 1
ATOM 1858 O O . SER A 1 255 ? 19.669 -3.944 -39.776 1.00 75.19 255 SER A O 1
ATOM 1860 N N . ILE A 1 256 ? 18.160 -4.469 -38.193 1.00 79.94 256 ILE A N 1
ATOM 1861 C CA . ILE A 1 256 ? 18.556 -3.451 -37.208 1.00 79.94 256 ILE A CA 1
ATOM 1862 C C . ILE A 1 256 ? 19.840 -3.878 -36.494 1.00 79.94 256 ILE A C 1
ATOM 1864 O O . ILE A 1 256 ? 20.735 -3.061 -36.269 1.00 79.94 256 ILE A O 1
ATOM 1868 N N . PHE A 1 257 ? 19.942 -5.165 -36.165 1.00 81.94 257 PHE A N 1
ATOM 1869 C CA . PHE A 1 257 ? 21.104 -5.756 -35.509 1.00 81.94 257 PHE A CA 1
ATOM 1870 C C . PHE A 1 257 ? 21.878 -6.621 -36.494 1.00 81.94 257 PHE A C 1
ATOM 1872 O O . PHE A 1 257 ? 21.285 -7.356 -37.286 1.00 81.94 257 PHE A O 1
ATOM 1879 N N . ARG A 1 258 ? 23.210 -6.548 -36.450 1.00 80.75 258 ARG A N 1
ATOM 1880 C CA . ARG A 1 258 ? 24.054 -7.458 -37.231 1.00 80.75 258 ARG A CA 1
ATOM 1881 C C . ARG A 1 258 ? 24.288 -8.767 -36.463 1.00 80.75 258 ARG A C 1
ATOM 1883 O O . ARG A 1 258 ? 24.302 -8.734 -35.230 1.00 80.75 258 ARG A O 1
ATOM 1890 N N . PRO A 1 259 ? 24.513 -9.911 -37.137 1.00 79.12 259 PRO A N 1
ATOM 1891 C CA . PRO A 1 259 ? 24.733 -11.194 -36.464 1.00 79.12 259 PRO A CA 1
ATOM 1892 C C . PRO A 1 259 ? 25.862 -11.170 -35.425 1.00 79.12 259 PRO A C 1
ATOM 1894 O O . PRO A 1 259 ? 25.726 -11.748 -34.349 1.00 79.12 259 PRO A O 1
ATOM 1897 N N . GLU A 1 260 ? 26.955 -10.454 -35.700 1.00 81.06 260 GLU A N 1
ATOM 1898 C CA . GLU A 1 260 ? 28.085 -10.295 -34.778 1.00 81.06 260 GLU A CA 1
ATOM 1899 C C . GLU A 1 260 ? 27.740 -9.495 -33.508 1.00 81.06 260 GLU A C 1
ATOM 1901 O O . GLU A 1 260 ? 28.448 -9.575 -32.505 1.00 81.06 260 GLU A O 1
ATOM 1906 N N . GLU A 1 261 ? 26.627 -8.761 -33.519 1.00 81.12 261 GLU A N 1
ATOM 1907 C CA . GLU A 1 261 ? 26.148 -7.927 -32.414 1.00 81.12 261 GLU A CA 1
ATOM 1908 C C . GLU A 1 261 ? 25.059 -8.613 -31.578 1.00 81.12 261 GLU A C 1
ATOM 1910 O O . GLU A 1 261 ? 24.664 -8.094 -30.527 1.00 81.12 261 GLU A O 1
ATOM 1915 N N . ALA A 1 262 ? 24.583 -9.785 -32.013 1.00 79.69 262 ALA A N 1
ATOM 1916 C CA . ALA A 1 262 ? 23.499 -10.512 -31.361 1.00 79.69 262 ALA A CA 1
ATOM 1917 C C . ALA A 1 262 ? 23.847 -10.856 -29.906 1.00 79.69 262 ALA A C 1
ATOM 1919 O O . ALA A 1 262 ? 23.092 -10.524 -28.998 1.00 79.69 262 ALA A O 1
ATOM 1920 N N . ALA A 1 263 ? 25.038 -11.413 -29.654 1.00 80.31 263 ALA A N 1
ATOM 1921 C CA . ALA A 1 263 ? 25.468 -11.798 -28.306 1.00 80.31 263 ALA A CA 1
ATOM 1922 C C . ALA A 1 263 ? 25.543 -10.604 -27.335 1.00 80.31 263 ALA A C 1
ATOM 1924 O O . ALA A 1 263 ? 25.167 -10.712 -26.166 1.00 80.31 263 ALA A O 1
ATOM 1925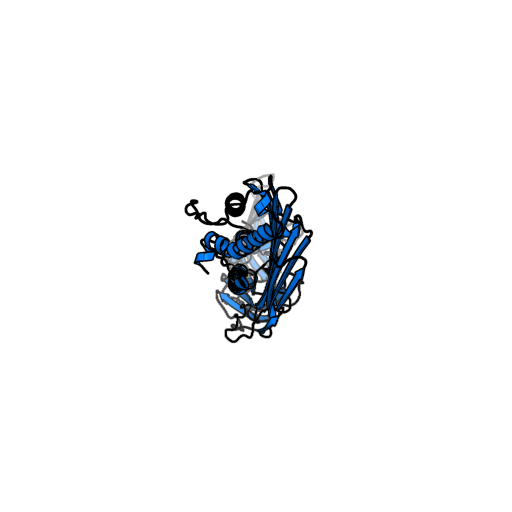 N N . HIS A 1 264 ? 26.013 -9.452 -27.820 1.00 84.00 264 HIS A N 1
ATOM 1926 C CA . HIS A 1 264 ? 26.061 -8.222 -27.034 1.00 84.00 264 HIS A CA 1
ATOM 1927 C C . HIS A 1 264 ? 24.651 -7.701 -26.726 1.00 84.00 264 HIS A C 1
ATOM 1929 O O . HIS A 1 264 ? 24.354 -7.378 -25.575 1.00 84.00 264 HIS A O 1
ATOM 1935 N N . THR A 1 265 ? 23.771 -7.697 -27.730 1.00 84.19 265 THR A N 1
ATOM 1936 C CA . THR A 1 265 ? 22.373 -7.268 -27.592 1.00 84.19 265 THR A CA 1
ATOM 1937 C C . THR A 1 265 ? 21.628 -8.160 -26.602 1.00 84.19 265 THR A C 1
ATOM 1939 O O . THR A 1 265 ? 21.073 -7.647 -25.636 1.00 84.19 265 THR A O 1
ATOM 1942 N N . THR A 1 266 ? 21.721 -9.488 -26.729 1.00 85.00 266 THR A N 1
ATOM 1943 C CA . THR A 1 266 ? 21.124 -10.443 -25.779 1.00 85.00 266 THR A CA 1
ATOM 1944 C C . THR A 1 266 ? 21.591 -10.194 -24.343 1.00 85.00 266 THR A C 1
ATOM 1946 O O . THR A 1 266 ? 20.782 -10.208 -23.416 1.00 85.00 266 THR A O 1
ATOM 1949 N N . LYS A 1 267 ? 22.882 -9.902 -24.133 1.00 84.00 267 LYS A N 1
ATOM 1950 C CA . LYS A 1 267 ? 23.407 -9.573 -22.798 1.00 84.00 267 LYS A CA 1
ATOM 1951 C C . LYS A 1 267 ? 22.793 -8.285 -22.235 1.00 84.00 267 LYS A C 1
ATOM 1953 O O . LYS A 1 267 ? 22.517 -8.218 -21.038 1.00 84.00 267 LYS A O 1
ATOM 1958 N N . MET A 1 268 ? 22.571 -7.272 -23.073 1.00 85.62 268 MET A N 1
ATOM 1959 C CA . MET A 1 268 ? 21.895 -6.034 -22.669 1.00 85.62 268 MET A CA 1
ATOM 1960 C C . MET A 1 268 ? 20.418 -6.263 -22.345 1.00 85.62 268 MET A C 1
ATOM 1962 O O . MET A 1 268 ? 19.946 -5.755 -21.330 1.00 85.62 268 MET A O 1
ATOM 1966 N N . VAL A 1 269 ? 19.717 -7.064 -23.154 1.00 87.38 269 VAL A N 1
ATOM 1967 C CA . VAL A 1 269 ? 18.321 -7.469 -22.918 1.00 87.38 269 VAL A CA 1
ATOM 1968 C C . VAL A 1 269 ? 18.182 -8.153 -21.559 1.00 87.38 269 VAL A C 1
ATOM 1970 O O . VAL A 1 269 ? 17.409 -7.706 -20.713 1.00 87.38 269 VAL A O 1
ATOM 1973 N N . GLN A 1 270 ? 19.012 -9.165 -21.295 1.00 86.06 270 GLN A N 1
ATOM 1974 C CA . GLN A 1 270 ? 19.038 -9.867 -20.009 1.00 86.06 270 GLN A CA 1
ATOM 1975 C C . GLN A 1 270 ? 19.385 -8.932 -18.843 1.00 86.06 270 GLN A C 1
ATOM 1977 O O . GLN A 1 270 ? 18.803 -9.033 -17.763 1.00 86.06 270 GLN A O 1
ATOM 1982 N N . GLY A 1 271 ? 20.327 -8.007 -19.046 1.00 86.06 271 GLY A N 1
ATOM 1983 C CA . GLY A 1 271 ? 20.687 -6.997 -18.051 1.00 86.06 271 GLY A CA 1
ATOM 1984 C C . GLY A 1 271 ? 19.514 -6.085 -17.685 1.00 86.06 271 GLY A C 1
ATOM 1985 O O . GLY A 1 271 ? 19.244 -5.886 -16.500 1.00 86.06 271 GLY A O 1
ATOM 1986 N N . ALA A 1 272 ? 18.792 -5.578 -18.687 1.00 87.50 272 ALA A N 1
ATOM 1987 C CA . ALA A 1 272 ? 17.614 -4.737 -18.490 1.00 87.50 272 ALA A CA 1
ATOM 1988 C C . ALA A 1 272 ? 16.476 -5.504 -17.801 1.00 87.50 272 ALA A C 1
ATOM 1990 O O . ALA A 1 272 ? 15.916 -5.005 -16.826 1.00 87.50 272 ALA A O 1
ATOM 1991 N N . GLN A 1 273 ? 16.192 -6.736 -18.237 1.00 87.69 273 GLN A N 1
ATOM 1992 C CA . GLN A 1 273 ? 15.180 -7.600 -17.622 1.00 87.69 273 GLN A CA 1
ATOM 1993 C C . GLN A 1 273 ? 15.489 -7.868 -16.142 1.00 87.69 273 GLN A C 1
ATOM 1995 O O . GLN A 1 273 ? 14.629 -7.668 -15.287 1.00 87.69 273 GLN A O 1
ATOM 2000 N N . ASN A 1 274 ? 16.728 -8.247 -15.809 1.00 87.38 274 ASN A N 1
ATOM 2001 C CA . ASN A 1 274 ? 17.140 -8.488 -14.421 1.00 87.38 274 ASN A CA 1
ATOM 2002 C C . ASN A 1 274 ? 16.989 -7.243 -13.539 1.00 87.38 274 ASN A C 1
ATOM 2004 O O . ASN A 1 274 ? 16.609 -7.342 -12.370 1.00 87.38 274 ASN A O 1
ATOM 2008 N N . LEU A 1 275 ? 17.280 -6.067 -14.093 1.00 87.62 275 LEU A N 1
ATOM 2009 C CA . LEU A 1 275 ? 17.154 -4.814 -13.370 1.00 87.62 275 LEU A CA 1
ATOM 2010 C C . LEU A 1 275 ? 15.689 -4.410 -13.162 1.00 87.62 275 LEU A C 1
ATOM 2012 O O . LEU A 1 275 ? 15.317 -4.062 -12.042 1.00 87.62 275 LEU A O 1
ATOM 2016 N N . MET A 1 276 ? 14.847 -4.517 -14.195 1.00 89.62 276 MET A N 1
ATOM 2017 C CA . MET A 1 276 ? 13.402 -4.292 -14.071 1.00 89.62 276 MET A CA 1
ATOM 2018 C C . MET A 1 276 ? 12.766 -5.271 -13.081 1.00 89.62 276 MET A C 1
ATOM 2020 O O . MET A 1 276 ? 11.921 -4.868 -12.284 1.00 89.62 276 MET A O 1
ATOM 2024 N N . ARG A 1 277 ? 13.237 -6.523 -13.044 1.00 90.31 277 ARG A N 1
ATOM 2025 C CA . ARG A 1 277 ? 12.834 -7.515 -12.042 1.00 90.31 277 ARG A CA 1
ATOM 2026 C C . ARG A 1 277 ? 13.160 -7.089 -10.626 1.00 90.31 277 ARG A C 1
ATOM 2028 O O . ARG A 1 277 ? 12.277 -7.118 -9.770 1.00 90.31 277 ARG A O 1
ATOM 2035 N N . ALA A 1 278 ? 14.410 -6.711 -10.370 1.00 88.31 278 ALA A N 1
ATOM 2036 C CA . ALA A 1 278 ? 14.820 -6.236 -9.053 1.00 88.31 278 ALA A CA 1
ATOM 2037 C C . ALA A 1 278 ? 13.985 -5.022 -8.628 1.00 88.31 278 ALA A C 1
ATOM 2039 O O . ALA A 1 278 ? 13.516 -4.940 -7.496 1.00 88.31 278 ALA A O 1
ATOM 2040 N N . PHE A 1 279 ? 13.740 -4.113 -9.564 1.00 87.50 279 PHE A N 1
ATOM 2041 C CA . PHE A 1 279 ? 12.997 -2.895 -9.311 1.00 87.50 279 PHE A CA 1
ATOM 2042 C C . PHE A 1 279 ? 11.503 -3.128 -9.038 1.00 87.50 279 PHE A C 1
ATOM 2044 O O . PHE A 1 279 ? 10.959 -2.588 -8.076 1.00 87.50 279 PHE A O 1
ATOM 2051 N N . ALA A 1 280 ? 10.844 -3.985 -9.820 1.00 90.25 280 ALA A N 1
ATOM 2052 C CA . ALA A 1 280 ? 9.460 -4.386 -9.583 1.00 90.25 280 ALA A CA 1
ATOM 2053 C C . ALA A 1 280 ? 9.275 -5.037 -8.205 1.00 90.25 280 ALA A C 1
ATOM 2055 O O . ALA A 1 280 ? 8.309 -4.736 -7.503 1.00 90.25 280 ALA A O 1
ATOM 2056 N N . GLN A 1 281 ? 10.241 -5.847 -7.761 1.00 88.38 281 GLN A N 1
ATOM 2057 C CA . GLN A 1 281 ? 10.228 -6.397 -6.405 1.00 88.38 281 GLN A CA 1
ATOM 2058 C C . GLN A 1 281 ? 10.332 -5.321 -5.330 1.00 88.38 281 GLN A C 1
ATOM 2060 O O . GLN A 1 281 ? 9.564 -5.355 -4.372 1.00 88.38 281 GLN A O 1
ATOM 2065 N N . MET A 1 282 ? 11.234 -4.355 -5.498 1.00 87.00 282 MET A N 1
ATOM 2066 C CA . MET A 1 282 ? 11.381 -3.245 -4.554 1.00 87.00 282 MET A CA 1
ATOM 2067 C C . MET A 1 282 ? 10.106 -2.400 -4.455 1.00 87.00 282 MET A C 1
ATOM 2069 O O . MET A 1 282 ? 9.747 -1.954 -3.365 1.00 87.00 282 MET A O 1
ATOM 2073 N N . MET A 1 283 ? 9.405 -2.197 -5.576 1.00 87.69 283 MET A N 1
ATOM 2074 C CA . MET A 1 283 ? 8.121 -1.494 -5.599 1.00 87.69 283 MET A CA 1
ATOM 2075 C C . MET A 1 283 ? 7.033 -2.257 -4.837 1.00 87.69 283 MET A C 1
ATOM 2077 O O . MET A 1 283 ? 6.355 -1.659 -4.002 1.00 87.69 283 MET A O 1
ATOM 2081 N N . LEU A 1 284 ? 6.907 -3.570 -5.069 1.00 88.00 284 LEU A N 1
ATOM 2082 C CA . LEU A 1 284 ? 5.956 -4.422 -4.345 1.00 88.00 284 LEU A CA 1
ATOM 2083 C C . LEU A 1 284 ? 6.254 -4.455 -2.842 1.00 88.00 284 LEU A C 1
ATOM 2085 O O . LEU A 1 284 ? 5.351 -4.312 -2.028 1.00 88.00 284 LEU A O 1
ATOM 2089 N N . GLN A 1 285 ? 7.521 -4.623 -2.464 1.00 86.56 285 GLN A N 1
ATOM 2090 C CA . GLN A 1 285 ? 7.932 -4.763 -1.064 1.00 86.56 285 GLN A CA 1
ATOM 2091 C C . GLN A 1 285 ? 7.984 -3.438 -0.290 1.00 86.56 285 GLN A C 1
ATOM 2093 O O . GLN A 1 285 ? 8.223 -3.447 0.913 1.00 86.56 285 GLN A O 1
ATOM 2098 N N . GLY A 1 286 ? 7.789 -2.302 -0.960 1.00 82.50 286 GLY A N 1
ATOM 2099 C CA . GLY A 1 286 ? 7.814 -0.984 -0.334 1.00 82.50 286 GLY A CA 1
ATOM 2100 C C . GLY A 1 286 ? 9.183 -0.456 0.066 1.00 82.50 286 GLY A C 1
ATOM 2101 O O . GLY A 1 286 ? 9.275 0.497 0.842 1.00 82.50 286 GLY A O 1
ATOM 2102 N N . SER A 1 287 ? 10.250 -0.988 -0.537 1.00 83.50 287 SER A N 1
ATOM 2103 C CA . SER A 1 287 ? 11.634 -0.610 -0.222 1.00 83.50 287 SER A CA 1
ATOM 2104 C C . SER A 1 287 ? 11.948 0.874 -0.462 1.00 83.50 287 SER A C 1
ATOM 2106 O O . SER A 1 287 ? 12.896 1.388 0.120 1.00 83.50 287 SER A O 1
ATOM 2108 N N . PHE A 1 288 ? 11.166 1.581 -1.287 1.00 71.81 288 PHE A N 1
ATOM 2109 C CA . PHE A 1 288 ? 11.369 3.007 -1.586 1.00 71.81 288 PHE A CA 1
ATOM 2110 C C . PHE A 1 288 ? 10.767 3.970 -0.552 1.00 71.81 288 PHE A C 1
ATOM 2112 O O . PHE A 1 288 ? 11.142 5.138 -0.528 1.00 71.81 288 PHE A O 1
ATOM 2119 N N . GLY A 1 289 ? 9.827 3.514 0.283 1.00 67.50 289 GLY A N 1
ATOM 2120 C CA . GLY A 1 289 ? 9.144 4.360 1.274 1.00 67.50 289 GLY A CA 1
ATOM 2121 C C . GLY A 1 289 ? 9.597 4.135 2.717 1.00 67.50 289 GLY A C 1
ATOM 2122 O O . GLY A 1 289 ? 9.090 4.797 3.616 1.00 67.50 289 GLY A O 1
ATOM 2123 N N . GLY A 1 290 ? 10.490 3.166 2.961 1.00 68.81 290 GLY A N 1
ATOM 2124 C CA . GLY A 1 290 ? 10.828 2.709 4.317 1.00 68.81 290 GLY A CA 1
ATOM 2125 C C . GLY A 1 290 ? 9.648 2.079 5.075 1.00 68.81 290 GLY A C 1
ATOM 2126 O O . GLY A 1 290 ? 9.747 1.846 6.278 1.00 68.81 290 GLY A O 1
ATOM 2127 N N . GLY A 1 291 ? 8.533 1.831 4.384 1.00 71.75 291 GLY A N 1
ATOM 2128 C CA . GLY A 1 291 ? 7.314 1.258 4.936 1.00 71.75 291 GLY A CA 1
ATOM 2129 C C . GLY A 1 291 ? 7.186 -0.237 4.664 1.00 71.75 291 GLY A C 1
ATOM 2130 O O . GLY A 1 291 ? 7.973 -0.838 3.937 1.00 71.75 291 GLY A O 1
ATOM 2131 N N . THR A 1 292 ? 6.166 -0.840 5.269 1.00 83.69 292 THR A N 1
ATOM 2132 C CA . THR A 1 292 ? 5.745 -2.217 4.973 1.00 83.69 292 THR A CA 1
ATOM 2133 C C . THR A 1 292 ? 4.971 -2.260 3.663 1.00 83.69 292 THR A C 1
ATOM 2135 O O . THR A 1 292 ? 4.279 -1.293 3.340 1.00 83.69 292 THR A O 1
ATOM 2138 N N . ALA A 1 293 ? 5.010 -3.396 2.967 1.00 88.50 293 ALA A N 1
ATOM 2139 C CA . ALA A 1 293 ? 4.237 -3.590 1.748 1.00 88.50 293 ALA A CA 1
ATOM 2140 C C . ALA A 1 293 ? 2.742 -3.255 1.957 1.00 88.50 293 ALA A C 1
ATOM 2142 O O . ALA A 1 293 ? 2.204 -3.496 3.051 1.00 88.50 293 ALA A O 1
ATOM 2143 N N . PRO A 1 294 ? 2.018 -2.731 0.947 1.00 87.69 294 PRO A N 1
ATOM 2144 C CA . PRO A 1 294 ? 0.698 -2.148 1.176 1.00 87.69 294 PRO A CA 1
ATOM 2145 C C . PRO A 1 294 ? -0.311 -3.184 1.684 1.00 87.69 294 PRO A C 1
ATOM 2147 O O . PRO A 1 294 ? -1.134 -2.873 2.547 1.00 87.69 294 PRO A O 1
ATOM 2150 N N . TRP A 1 295 ? -0.190 -4.440 1.248 1.00 92.75 295 TRP A N 1
ATOM 2151 C CA . TRP A 1 295 ? -1.029 -5.544 1.713 1.00 92.75 295 TRP A CA 1
ATOM 2152 C C . TRP A 1 295 ? -0.782 -5.948 3.175 1.00 92.75 295 TRP A C 1
ATOM 2154 O O . TRP A 1 295 ? -1.670 -6.541 3.780 1.00 92.75 295 TRP A O 1
ATOM 2164 N N . GLU A 1 296 ? 0.361 -5.613 3.781 1.00 92.62 296 GLU A N 1
ATOM 2165 C CA . GLU A 1 296 ? 0.669 -5.904 5.196 1.00 92.62 296 GLU A CA 1
ATOM 2166 C C . GLU A 1 296 ? 0.234 -4.785 6.158 1.00 92.62 296 GLU A C 1
ATOM 2168 O O . GLU A 1 296 ? 0.145 -4.971 7.382 1.00 92.62 296 GLU A O 1
ATOM 2173 N N . SER A 1 297 ? -0.043 -3.603 5.605 1.00 87.25 297 SER A N 1
ATOM 2174 C CA . SER A 1 297 ? -0.309 -2.385 6.374 1.00 87.25 297 SER A CA 1
ATOM 2175 C C . SER A 1 297 ? -1.692 -2.357 7.041 1.00 87.25 297 SER A C 1
ATOM 2177 O O . SER A 1 297 ? -1.855 -1.677 8.052 1.00 87.25 297 SER A O 1
ATOM 2179 N N . GLY A 1 298 ? -2.669 -3.123 6.541 1.00 89.06 298 GLY A N 1
ATOM 2180 C CA . GLY A 1 298 ? -4.096 -2.945 6.865 1.00 89.06 298 GLY A CA 1
ATOM 2181 C C . GLY A 1 298 ? -4.908 -2.291 5.739 1.00 89.06 298 GLY A C 1
ATOM 2182 O O . GLY A 1 298 ? -6.134 -2.210 5.822 1.00 89.06 298 GLY A O 1
ATOM 2183 N N . ARG A 1 299 ? -4.246 -1.851 4.660 1.00 88.38 299 ARG A N 1
ATOM 2184 C CA . ARG A 1 299 ? -4.892 -1.147 3.541 1.00 88.38 299 ARG A CA 1
ATOM 2185 C C . ARG A 1 299 ? -5.870 -2.020 2.757 1.00 88.38 299 ARG A C 1
ATOM 2187 O O . ARG A 1 299 ? -6.884 -1.513 2.294 1.00 88.38 299 ARG A O 1
ATOM 2194 N N . CYS A 1 300 ? -5.595 -3.316 2.624 1.00 93.62 300 CYS A N 1
ATOM 2195 C CA . CYS A 1 300 ? -6.334 -4.189 1.702 1.00 93.62 300 CYS A CA 1
ATOM 2196 C C . CYS A 1 300 ? -7.481 -4.973 2.342 1.00 93.62 300 CYS A C 1
ATOM 2198 O O . CYS A 1 300 ? -8.415 -5.383 1.648 1.00 93.62 300 CYS A O 1
ATOM 2200 N N . VAL A 1 301 ? -7.451 -5.144 3.664 1.00 96.31 301 VAL A N 1
ATOM 2201 C CA . VAL A 1 301 ? -8.435 -5.938 4.404 1.00 96.31 301 VAL A CA 1
ATOM 2202 C C . VAL A 1 301 ? -9.062 -5.085 5.501 1.00 96.31 301 VAL A C 1
ATOM 2204 O O . VAL A 1 301 ? -8.370 -4.592 6.388 1.00 96.31 301 VAL A O 1
ATOM 2207 N N . ASP A 1 302 ? -10.382 -4.932 5.440 1.00 96.00 302 ASP A N 1
ATOM 2208 C CA . ASP A 1 302 ? -11.199 -4.403 6.529 1.00 96.00 302 ASP A CA 1
ATOM 2209 C C . ASP A 1 302 ? -11.530 -5.540 7.500 1.00 96.00 302 ASP A C 1
ATOM 2211 O O . ASP A 1 302 ? -12.116 -6.553 7.113 1.00 96.00 302 ASP A O 1
ATOM 2215 N N . LEU A 1 303 ? -11.126 -5.396 8.761 1.00 97.19 303 LEU A N 1
ATOM 2216 C CA . LEU A 1 303 ? -11.411 -6.379 9.798 1.00 97.19 303 LEU A CA 1
ATOM 2217 C C . LEU A 1 303 ? -12.618 -5.922 10.611 1.00 97.19 303 LEU A C 1
ATOM 2219 O O . LEU A 1 303 ? -12.486 -5.138 11.552 1.00 97.19 303 LEU A O 1
ATOM 2223 N N . LYS A 1 304 ? -13.798 -6.448 10.270 1.00 97.19 304 LYS A N 1
ATOM 2224 C CA . LYS A 1 304 ? -15.030 -6.127 10.991 1.00 97.19 304 LYS A CA 1
ATOM 2225 C C . LYS A 1 304 ? -15.027 -6.835 12.338 1.00 97.19 304 LYS A C 1
ATOM 2227 O O . LYS A 1 304 ? -15.051 -8.064 12.404 1.00 97.19 304 LYS A O 1
ATOM 2232 N N . LEU A 1 305 ? -14.979 -6.043 13.405 1.00 97.44 305 LEU A N 1
ATOM 2233 C CA . LEU A 1 305 ? -14.964 -6.520 14.782 1.00 97.44 305 LEU A CA 1
ATOM 2234 C C . LEU A 1 305 ? -16.282 -6.190 15.471 1.00 97.44 305 LEU A C 1
ATOM 2236 O O . LEU A 1 305 ? -16.736 -5.045 15.456 1.00 97.44 305 LEU A O 1
ATOM 2240 N N . ARG A 1 306 ? -16.873 -7.188 16.125 1.00 97.06 306 ARG A N 1
ATOM 2241 C CA . ARG A 1 306 ? -18.098 -7.030 16.918 1.00 97.06 306 ARG A CA 1
ATOM 2242 C C . ARG A 1 306 ? -18.032 -7.868 18.190 1.00 97.06 306 ARG A C 1
ATOM 2244 O O . ARG A 1 306 ? -17.274 -8.832 18.269 1.00 97.06 306 ARG A O 1
ATOM 2251 N N . SER A 1 307 ? -18.822 -7.492 19.188 1.00 96.69 307 SER A N 1
ATOM 2252 C CA . SER A 1 307 ? -18.911 -8.187 20.473 1.00 96.69 307 SER A CA 1
ATOM 2253 C C . SER A 1 307 ? -20.369 -8.427 20.847 1.00 96.69 307 SER A C 1
ATOM 2255 O O . SER A 1 307 ? -21.237 -7.628 20.507 1.00 96.69 307 SER A O 1
ATOM 2257 N N . SER A 1 308 ? -20.627 -9.518 21.560 1.00 95.94 308 SER A N 1
ATOM 2258 C CA . SER A 1 308 ? -21.906 -9.829 22.188 1.00 95.94 308 SER A CA 1
ATOM 2259 C C . SER A 1 308 ? -21.651 -10.168 23.658 1.00 95.94 308 SER A C 1
ATOM 2261 O O . SER A 1 308 ? -21.051 -11.212 23.906 1.00 95.94 308 SER A O 1
ATOM 2263 N N . PRO A 1 309 ? -22.073 -9.339 24.628 1.00 94.00 309 PRO A N 1
ATOM 2264 C CA . PRO A 1 309 ? -22.835 -8.095 24.459 1.00 94.00 309 PRO A CA 1
ATOM 2265 C C . PRO A 1 309 ? -22.100 -6.983 23.681 1.00 94.00 309 PRO A C 1
ATOM 2267 O O . PRO A 1 309 ? -20.869 -6.936 23.625 1.00 94.00 309 PRO A O 1
ATOM 2270 N N . GLU A 1 310 ? -22.861 -6.065 23.075 1.00 90.19 310 GLU A N 1
ATOM 2271 C CA . GLU A 1 310 ? -22.296 -4.936 22.311 1.00 90.19 310 GLU A CA 1
ATOM 2272 C C . GLU A 1 310 ? -21.664 -3.869 23.212 1.00 90.19 310 GLU A C 1
ATOM 2274 O O . GLU A 1 310 ? -20.666 -3.246 22.842 1.00 90.19 310 GLU A O 1
ATOM 2279 N N . LYS A 1 311 ? -22.222 -3.670 24.410 1.00 87.06 311 LYS A N 1
ATOM 2280 C CA . LYS A 1 311 ? -21.717 -2.708 25.390 1.00 87.06 311 LYS A CA 1
ATOM 2281 C C . LYS A 1 311 ? -20.410 -3.215 25.996 1.00 87.06 311 LYS A C 1
ATOM 2283 O O . LYS A 1 311 ? -20.429 -4.180 26.746 1.00 87.06 311 LYS A O 1
ATOM 2288 N N . ARG A 1 312 ? -19.295 -2.542 25.692 1.00 90.69 312 ARG A N 1
ATOM 2289 C CA . ARG A 1 312 ? -17.939 -2.911 26.154 1.00 90.69 312 ARG A CA 1
ATOM 2290 C C . ARG A 1 312 ? -17.368 -2.014 27.255 1.00 90.69 312 ARG A C 1
ATOM 2292 O O . ARG A 1 312 ? -16.420 -2.412 27.927 1.00 90.69 312 ARG A O 1
ATOM 2299 N N . LYS A 1 313 ? -17.910 -0.804 27.401 1.00 88.88 313 LYS A N 1
ATOM 2300 C CA . LYS A 1 313 ? -17.486 0.192 28.393 1.00 88.88 313 LYS A CA 1
ATOM 2301 C C . LYS A 1 313 ? -18.434 0.197 29.582 1.00 88.88 313 LYS A C 1
ATOM 2303 O O . LYS A 1 313 ? -19.632 -0.035 29.402 1.00 88.88 313 LYS A O 1
ATOM 2308 N N . GLY A 1 314 ? -17.906 0.462 30.772 1.00 81.94 314 GLY A N 1
ATOM 2309 C CA . GLY A 1 314 ? -18.672 0.445 32.014 1.00 81.94 314 GLY A CA 1
ATOM 2310 C C . GLY A 1 314 ? -19.386 -0.881 32.249 1.00 81.94 314 GLY A C 1
ATOM 2311 O O . GLY A 1 314 ? -20.527 -0.913 32.712 1.00 81.94 314 GLY A O 1
ATOM 2312 N N . ALA A 1 315 ? -18.759 -1.977 31.826 1.00 86.38 315 ALA A N 1
ATOM 2313 C CA . ALA A 1 315 ? -19.328 -3.301 31.967 1.00 86.38 315 ALA A CA 1
ATOM 2314 C C . ALA A 1 315 ? -19.143 -3.808 33.398 1.00 86.38 315 ALA A C 1
ATOM 2316 O O . ALA A 1 315 ? -18.153 -3.497 34.063 1.00 86.38 315 ALA A O 1
ATOM 2317 N N . LYS A 1 316 ? -20.078 -4.638 33.865 1.00 85.31 316 LYS A N 1
ATOM 2318 C CA . LYS A 1 316 ? -19.946 -5.298 35.167 1.00 85.31 316 LYS A CA 1
ATOM 2319 C C . LYS A 1 316 ? -18.666 -6.130 35.194 1.00 85.31 316 LYS A C 1
ATOM 2321 O O . LYS A 1 316 ? -18.349 -6.735 34.168 1.00 85.31 316 LYS A O 1
ATOM 2326 N N . PRO A 1 317 ? -17.956 -6.198 36.328 1.00 89.19 317 PRO A N 1
ATOM 2327 C CA . PRO A 1 317 ? -16.854 -7.131 36.462 1.00 89.19 317 PRO A CA 1
ATOM 2328 C C . PRO A 1 317 ? -17.279 -8.576 36.164 1.00 89.19 317 PRO A C 1
ATOM 2330 O O . PRO A 1 317 ? -18.429 -8.943 36.409 1.00 89.19 317 PRO A O 1
ATOM 2333 N N . ASP A 1 318 ? -16.350 -9.378 35.646 1.00 90.69 318 ASP A N 1
ATOM 2334 C CA . ASP A 1 318 ? -16.547 -10.770 35.216 1.00 90.69 318 ASP A CA 1
ATOM 2335 C C . ASP A 1 318 ? -17.549 -10.978 34.050 1.00 90.69 318 ASP A C 1
ATOM 2337 O O . ASP A 1 318 ? -18.017 -12.091 33.812 1.00 90.69 318 ASP A O 1
ATOM 2341 N N . THR A 1 319 ? -17.884 -9.934 33.279 1.00 92.44 319 THR A N 1
ATOM 2342 C CA . THR A 1 319 ? -18.811 -10.063 32.131 1.00 92.44 319 THR A CA 1
ATOM 2343 C C . THR A 1 319 ? -18.208 -10.920 31.016 1.00 92.44 319 THR A C 1
ATOM 2345 O O . THR A 1 319 ? -17.109 -10.651 30.546 1.00 92.44 319 THR A O 1
ATOM 2348 N N . HIS A 1 320 ? -18.949 -11.906 30.515 1.00 96.06 320 HIS A N 1
ATOM 2349 C CA . HIS A 1 320 ? -18.526 -12.707 29.366 1.00 96.06 320 HIS A CA 1
ATOM 2350 C C . HIS A 1 320 ? -18.950 -12.071 28.038 1.00 96.06 320 HIS A C 1
ATOM 2352 O O . HIS A 1 320 ? -20.087 -11.620 27.889 1.00 96.06 320 HIS A O 1
ATOM 2358 N N . TYR A 1 321 ? -18.044 -12.088 27.065 1.00 97.25 321 TYR A N 1
ATOM 2359 C CA . TYR A 1 321 ? -18.255 -11.626 25.703 1.00 97.25 321 TYR A CA 1
ATOM 2360 C C . TYR A 1 321 ? -17.955 -12.734 24.704 1.00 97.25 321 TYR A C 1
ATOM 2362 O O . TYR A 1 321 ? -16.944 -13.415 24.802 1.00 97.25 321 TYR A O 1
ATOM 2370 N N . THR A 1 322 ? -18.761 -12.822 23.658 1.00 98.00 322 THR A N 1
ATOM 2371 C CA . THR A 1 322 ? -18.383 -13.491 22.417 1.00 98.00 322 THR A CA 1
ATOM 2372 C C . THR A 1 322 ? -17.968 -12.430 21.407 1.00 98.00 322 THR A C 1
ATOM 2374 O O . THR A 1 322 ? -18.737 -11.521 21.089 1.00 98.00 322 THR A O 1
ATOM 2377 N N . LEU A 1 323 ? -16.738 -12.516 20.921 1.00 97.88 323 LEU A N 1
ATOM 2378 C CA . LEU A 1 323 ? -16.128 -11.592 19.974 1.00 97.88 323 LEU A CA 1
ATOM 2379 C C . LEU A 1 323 ? -16.101 -12.239 18.596 1.00 97.88 323 LEU A C 1
ATOM 2381 O O . LEU A 1 323 ? -15.754 -13.410 18.472 1.00 97.88 323 LEU A O 1
ATOM 2385 N N . PHE A 1 324 ? -16.421 -11.469 17.564 1.00 98.06 324 PHE A N 1
ATOM 2386 C CA . PHE A 1 324 ? -16.396 -11.934 16.184 1.00 98.06 324 PHE A CA 1
ATOM 2387 C C . PHE A 1 324 ? -15.456 -11.059 15.367 1.00 98.06 324 PHE A C 1
ATOM 2389 O O . PHE A 1 324 ? -15.465 -9.831 15.502 1.00 98.06 324 PHE A O 1
ATOM 2396 N N . ALA A 1 325 ? -14.658 -11.710 14.528 1.00 98.12 325 ALA A N 1
ATOM 2397 C CA . ALA A 1 325 ? -13.687 -11.081 13.656 1.00 98.12 325 ALA A CA 1
ATOM 2398 C C . ALA A 1 325 ? -13.875 -11.592 12.224 1.00 98.12 325 ALA A C 1
ATOM 2400 O O . ALA A 1 325 ? -13.581 -12.746 11.907 1.00 98.12 325 ALA A O 1
ATOM 2401 N N . GLU A 1 326 ? -14.384 -10.706 11.371 1.00 98.06 326 GLU A N 1
ATOM 2402 C CA . GLU A 1 326 ? -14.865 -11.015 10.026 1.00 98.06 326 GLU A CA 1
ATOM 2403 C C . GLU A 1 326 ? -14.059 -10.206 8.994 1.00 98.06 326 GLU A C 1
ATOM 2405 O O . GLU A 1 326 ? -14.441 -9.084 8.644 1.00 98.06 326 GLU A O 1
ATOM 2410 N N . PRO A 1 327 ? -12.903 -10.713 8.525 1.00 98.00 327 PRO A N 1
ATOM 2411 C CA . PRO A 1 327 ? -12.088 -10.001 7.551 1.00 98.00 327 PRO A CA 1
ATOM 2412 C C . PRO A 1 327 ? -12.760 -9.976 6.172 1.00 98.00 327 PRO A C 1
ATOM 2414 O O . PRO A 1 327 ? -13.222 -10.999 5.649 1.00 98.00 327 PRO A O 1
ATOM 2417 N N . ARG A 1 328 ? -12.814 -8.791 5.563 1.00 97.62 328 ARG A N 1
ATOM 2418 C CA . ARG A 1 328 ? -13.380 -8.535 4.234 1.00 97.62 328 ARG A CA 1
ATOM 2419 C C . ARG A 1 328 ? -12.374 -7.762 3.392 1.00 97.62 328 ARG A C 1
ATOM 2421 O O . ARG A 1 328 ? -11.729 -6.838 3.879 1.00 97.62 328 ARG A O 1
ATOM 2428 N N . ALA A 1 329 ? -12.228 -8.121 2.123 1.00 95.94 329 ALA A N 1
ATOM 2429 C CA . ALA A 1 329 ? -11.390 -7.348 1.215 1.00 95.94 329 ALA A CA 1
ATOM 2430 C C . ALA A 1 329 ? -12.033 -5.978 0.965 1.00 95.94 329 ALA A C 1
ATOM 2432 O O . ALA A 1 329 ? -13.219 -5.902 0.647 1.00 95.94 329 ALA A O 1
ATOM 2433 N N . LYS A 1 330 ? -11.266 -4.888 1.086 1.00 93.00 330 LYS A N 1
ATOM 2434 C CA . LYS A 1 330 ? -11.820 -3.531 0.913 1.00 93.00 330 LYS A CA 1
ATOM 2435 C C . LYS A 1 330 ? -12.295 -3.259 -0.522 1.00 93.00 330 LYS A C 1
ATOM 2437 O O . LYS A 1 330 ? -13.168 -2.421 -0.711 1.00 93.00 330 LYS A O 1
ATOM 2442 N N . LYS A 1 331 ? -11.725 -3.966 -1.507 1.00 89.62 331 LYS A N 1
ATOM 2443 C CA . LYS A 1 331 ? -12.008 -3.809 -2.945 1.00 89.62 331 LYS A CA 1
ATOM 2444 C C . LYS A 1 331 ? -13.414 -4.269 -3.341 1.00 89.62 331 LYS A C 1
ATOM 2446 O O . LYS A 1 331 ? -14.089 -3.581 -4.093 1.00 89.62 331 LYS A O 1
ATOM 2451 N N . ASP A 1 332 ? -13.836 -5.441 -2.872 1.00 93.06 332 ASP A N 1
ATOM 2452 C CA . ASP A 1 332 ? -15.075 -6.102 -3.314 1.00 93.06 332 ASP A CA 1
ATOM 2453 C C . ASP A 1 332 ? -15.992 -6.524 -2.152 1.00 93.06 332 ASP A C 1
ATOM 2455 O O . ASP A 1 332 ? -17.090 -7.030 -2.376 1.00 93.06 332 ASP A O 1
ATOM 2459 N N . GLY A 1 333 ? -15.562 -6.331 -0.902 1.00 94.81 333 GLY A N 1
ATOM 2460 C CA . GLY A 1 333 ? -16.297 -6.741 0.291 1.00 94.81 333 GLY A CA 1
ATOM 2461 C C . GLY A 1 333 ? -16.346 -8.255 0.515 1.00 94.81 333 GLY A C 1
ATOM 2462 O O . GLY A 1 333 ? -17.013 -8.693 1.455 1.00 94.81 333 GLY A O 1
ATOM 2463 N N . ALA A 1 334 ? -15.663 -9.063 -0.302 1.00 96.38 334 ALA A N 1
ATOM 2464 C CA . ALA A 1 334 ? -15.705 -10.515 -0.191 1.00 96.38 334 ALA A CA 1
ATOM 2465 C C . ALA A 1 334 ? -14.929 -11.011 1.047 1.00 96.38 334 ALA A C 1
ATOM 2467 O O . ALA A 1 334 ? -13.945 -10.380 1.455 1.00 96.38 334 ALA A O 1
ATOM 2468 N N . PRO A 1 335 ? -15.322 -12.152 1.648 1.00 96.81 335 PRO A N 1
ATOM 2469 C CA . PRO A 1 335 ? -14.532 -12.804 2.688 1.00 96.81 335 PRO A CA 1
ATOM 2470 C C . PRO A 1 335 ? -13.114 -13.100 2.200 1.00 96.81 335 PRO A C 1
ATOM 2472 O O . PRO A 1 335 ? -12.919 -13.649 1.114 1.00 96.81 335 PRO A O 1
ATOM 2475 N N . THR A 1 336 ? -12.112 -12.754 3.007 1.00 96.12 336 THR A N 1
ATOM 2476 C CA . THR A 1 336 ? -10.709 -12.988 2.633 1.00 96.12 336 THR A CA 1
ATOM 2477 C C . THR A 1 336 ? -10.250 -14.420 2.898 1.00 96.12 336 THR A C 1
ATOM 2479 O O . THR A 1 336 ? -9.250 -14.855 2.331 1.00 96.12 336 THR A O 1
ATOM 2482 N N . GLY A 1 337 ? -10.958 -15.145 3.771 1.00 94.44 337 GLY A N 1
ATOM 2483 C CA . GLY A 1 337 ? -10.487 -16.413 4.326 1.00 94.44 337 GLY A CA 1
ATOM 2484 C C . GLY A 1 337 ? -9.238 -16.219 5.192 1.00 94.44 337 GLY A C 1
ATOM 2485 O O . GLY A 1 337 ? -9.049 -15.158 5.791 1.00 94.44 337 GLY A O 1
ATOM 2486 N N . GLY A 1 338 ? -8.382 -17.241 5.242 1.00 95.88 338 GLY A N 1
ATOM 2487 C CA . GLY A 1 338 ? -7.144 -17.222 6.021 1.00 95.88 338 GLY A CA 1
ATOM 2488 C C . GLY A 1 338 ? -7.378 -17.418 7.520 1.00 95.88 338 GLY A C 1
ATOM 2489 O O . GLY A 1 338 ? -8.241 -18.204 7.930 1.00 95.88 338 GLY A O 1
ATOM 2490 N N . THR A 1 339 ? -6.588 -16.730 8.344 1.00 97.94 339 THR A N 1
ATOM 2491 C CA . THR A 1 339 ? -6.614 -16.872 9.804 1.00 97.94 339 THR A CA 1
ATOM 2492 C C . THR A 1 339 ? -6.727 -15.539 10.531 1.00 97.94 339 THR A C 1
ATOM 2494 O O . THR A 1 339 ? -6.320 -14.500 10.022 1.00 97.94 339 THR A O 1
ATOM 2497 N N . VAL A 1 340 ? -7.260 -15.568 11.749 1.00 98.06 340 VAL A N 1
ATOM 2498 C CA . VAL A 1 340 ? -7.303 -14.443 12.682 1.00 98.06 340 VAL A CA 1
ATOM 2499 C C . VAL A 1 340 ? -6.584 -14.842 13.963 1.00 98.06 340 VAL A C 1
ATOM 2501 O O . VAL A 1 340 ? -6.794 -15.934 14.488 1.00 98.06 340 VAL A O 1
ATOM 2504 N N . LYS A 1 341 ? -5.746 -13.946 14.479 1.00 97.62 341 LYS A N 1
ATOM 2505 C CA . LYS A 1 341 ? -5.142 -14.034 15.809 1.00 97.62 341 LYS A CA 1
ATOM 2506 C C . LYS A 1 341 ? -5.609 -12.856 16.652 1.00 97.62 341 LYS A C 1
ATOM 2508 O O . LYS A 1 341 ? -5.640 -11.731 16.154 1.00 97.62 341 LYS A O 1
ATOM 2513 N N . ALA A 1 342 ? -5.918 -13.110 17.917 1.00 97.25 342 ALA A N 1
ATOM 2514 C CA . ALA A 1 342 ? -6.273 -12.088 18.887 1.00 97.25 342 ALA A CA 1
ATOM 2515 C C . ALA A 1 342 ? -5.242 -12.062 20.026 1.00 97.25 342 ALA A C 1
ATOM 2517 O O . ALA A 1 342 ? -4.872 -13.103 20.563 1.00 97.25 342 ALA A O 1
ATOM 2518 N N . THR A 1 343 ? -4.769 -10.870 20.382 1.00 96.31 343 THR A N 1
ATOM 2519 C CA . THR A 1 343 ? -3.789 -10.645 21.450 1.00 96.31 343 THR A CA 1
ATOM 2520 C C . THR A 1 343 ? -4.401 -9.721 22.491 1.00 96.31 343 THR A C 1
ATOM 2522 O O . THR A 1 343 ? -4.718 -8.567 22.201 1.00 96.31 343 THR A O 1
ATOM 2525 N N . LEU A 1 344 ? -4.550 -10.227 23.709 1.00 96.25 344 LEU A N 1
ATOM 2526 C CA . LEU A 1 344 ? -5.067 -9.481 24.847 1.00 96.25 344 LEU A CA 1
ATOM 2527 C C . LEU A 1 344 ? -3.954 -8.684 25.544 1.00 96.25 344 LEU A C 1
ATOM 2529 O O . LEU A 1 344 ? -2.876 -9.206 25.814 1.00 96.25 344 LEU A O 1
ATOM 2533 N N . THR A 1 345 ? -4.252 -7.438 25.901 1.00 94.62 345 THR A N 1
ATOM 2534 C CA . THR A 1 345 ? -3.491 -6.613 26.848 1.00 94.62 345 THR A CA 1
ATOM 2535 C C . THR A 1 345 ? -4.412 -6.173 27.983 1.00 94.62 345 THR A C 1
ATOM 2537 O O . THR A 1 345 ? -5.462 -5.585 27.729 1.00 94.62 345 THR A O 1
ATOM 2540 N N . GLY A 1 346 ? -4.013 -6.421 29.231 1.00 89.00 346 GLY A N 1
ATOM 2541 C CA . GLY A 1 346 ? -4.812 -6.134 30.426 1.00 89.00 346 GLY A CA 1
ATOM 2542 C C . GLY A 1 346 ? -5.189 -7.402 31.189 1.00 89.00 346 GLY A C 1
ATOM 2543 O O . GLY A 1 346 ? -4.680 -8.487 30.904 1.00 89.00 346 GLY A O 1
ATOM 2544 N N . ALA A 1 347 ? -6.051 -7.255 32.194 1.00 74.75 347 ALA A N 1
ATOM 2545 C CA . ALA A 1 347 ? -6.533 -8.397 32.963 1.00 74.75 347 ALA A CA 1
ATOM 2546 C C . ALA A 1 347 ? -7.450 -9.302 32.115 1.00 74.75 347 ALA A C 1
ATOM 2548 O O . ALA A 1 347 ? -7.980 -8.832 31.115 1.00 74.75 347 ALA A O 1
ATOM 2549 N N . HIS A 1 348 ? -7.623 -10.540 32.615 1.00 74.06 348 HIS A N 1
ATOM 2550 C CA . HIS A 1 348 ? -8.565 -11.663 32.356 1.00 74.06 348 HIS A CA 1
ATOM 2551 C C . HIS A 1 348 ? -8.789 -12.218 30.927 1.00 74.06 348 HIS A C 1
ATOM 2553 O O . HIS A 1 348 ? -8.584 -11.576 29.914 1.00 74.06 348 HIS A O 1
ATOM 2559 N N . ALA A 1 349 ? -9.216 -13.484 30.897 1.00 90.81 349 ALA A N 1
ATOM 2560 C CA . ALA A 1 349 ? -8.925 -14.466 29.859 1.00 90.81 349 ALA A CA 1
ATOM 2561 C C . ALA A 1 349 ? -9.551 -14.218 28.477 1.00 90.81 349 ALA A C 1
ATOM 2563 O O . ALA A 1 349 ? -10.708 -13.828 28.350 1.00 90.81 349 ALA A O 1
ATOM 2564 N N . LEU A 1 350 ? -8.770 -14.569 27.453 1.00 95.38 350 LEU A N 1
ATOM 2565 C CA . LEU A 1 350 ? -9.169 -14.665 26.054 1.00 95.38 350 LEU A CA 1
ATOM 2566 C C . LEU A 1 350 ? -8.924 -16.096 25.565 1.00 95.38 350 LEU A C 1
ATOM 2568 O O . LEU A 1 350 ? -7.843 -16.647 25.805 1.00 95.38 350 LEU A O 1
ATOM 2572 N N . SER A 1 351 ? -9.905 -16.679 24.878 1.00 94.75 351 SER A N 1
ATOM 2573 C CA . SER A 1 351 ? -9.805 -18.009 24.273 1.00 94.75 351 SER A CA 1
ATOM 2574 C C . SER A 1 351 ? -10.448 -18.031 22.883 1.00 94.75 351 SER A C 1
ATOM 2576 O O . SER A 1 351 ? -11.542 -17.502 22.731 1.00 94.75 351 SER A O 1
ATOM 2578 N N . PRO A 1 352 ? -9.840 -18.665 21.871 1.00 95.00 352 PRO A N 1
ATOM 2579 C CA . PRO A 1 352 ? -8.469 -19.178 21.851 1.00 95.00 352 PRO A CA 1
ATOM 2580 C C . PRO A 1 352 ? -7.429 -18.046 21.752 1.00 95.00 352 PRO A C 1
ATOM 2582 O O . PRO A 1 352 ? -7.743 -16.934 21.339 1.00 95.00 352 PRO A O 1
ATOM 2585 N N . GLN A 1 353 ? -6.176 -18.328 22.124 1.00 85.38 353 GLN A N 1
ATOM 2586 C CA . GLN A 1 353 ? -5.057 -17.371 21.987 1.00 85.38 353 GLN A CA 1
ATOM 2587 C C . GLN A 1 353 ? -4.249 -17.568 20.691 1.00 85.38 353 GLN A C 1
ATOM 2589 O O . GLN A 1 353 ? -3.479 -16.693 20.283 1.00 85.38 353 GLN A O 1
ATOM 2594 N N . ASP A 1 354 ? -4.436 -18.712 20.032 1.00 92.06 354 ASP A N 1
ATOM 2595 C CA . ASP A 1 354 ? -3.769 -19.067 18.783 1.00 92.06 354 ASP A CA 1
ATOM 2596 C C . ASP A 1 354 ? -4.546 -18.600 17.543 1.00 92.06 354 ASP A C 1
ATOM 2598 O O . ASP A 1 354 ? -5.658 -18.073 17.623 1.00 92.06 354 ASP A O 1
ATOM 2602 N N . LYS A 1 355 ? -3.934 -18.787 16.367 1.00 93.62 355 LYS A N 1
ATOM 2603 C CA . LYS A 1 355 ? -4.573 -18.517 15.074 1.00 93.62 355 LYS A CA 1
ATOM 2604 C C . LYS A 1 355 ? -5.791 -19.429 14.881 1.00 93.62 355 LYS A C 1
ATOM 2606 O O . LYS A 1 355 ? -5.675 -20.649 14.970 1.00 93.62 355 LYS A O 1
ATOM 2611 N N . VAL A 1 356 ? -6.925 -18.844 14.507 1.00 96.94 356 VAL A N 1
ATOM 2612 C CA . VAL A 1 356 ? -8.153 -19.554 14.109 1.00 96.94 356 VAL A CA 1
ATOM 2613 C C . VAL A 1 356 ? -8.557 -19.190 12.689 1.00 96.94 356 VAL A C 1
ATOM 2615 O O . VAL A 1 356 ? -8.184 -18.132 12.195 1.00 96.94 356 VAL A O 1
ATOM 2618 N N . LYS A 1 357 ? -9.310 -20.055 12.004 1.00 97.56 357 LYS A N 1
ATOM 2619 C CA . LYS A 1 357 ? -9.792 -19.765 10.644 1.00 97.56 357 LYS A CA 1
ATOM 2620 C C . LYS A 1 357 ? -10.794 -18.609 10.651 1.00 97.56 357 LYS A C 1
ATOM 2622 O O . LYS A 1 357 ? -11.609 -18.514 11.563 1.00 97.56 357 LYS A O 1
ATOM 2627 N N . ALA A 1 358 ? -10.734 -17.762 9.626 1.00 96.12 358 ALA A N 1
ATOM 2628 C CA . ALA A 1 358 ? -11.753 -16.745 9.378 1.00 96.12 358 ALA A CA 1
ATOM 2629 C C . ALA A 1 358 ? -13.021 -17.372 8.748 1.00 96.12 358 ALA A C 1
ATOM 2631 O O . ALA A 1 358 ? -12.906 -18.280 7.926 1.00 96.12 358 ALA A O 1
ATOM 2632 N N . ASP A 1 359 ? -14.236 -16.913 9.051 1.00 97.31 359 ASP A N 1
ATOM 2633 C CA . ASP A 1 359 ? -14.598 -15.915 10.070 1.00 97.31 359 ASP A CA 1
ATOM 2634 C C . ASP A 1 359 ? -14.437 -16.473 11.486 1.00 97.31 359 ASP A C 1
ATOM 2636 O O . ASP A 1 359 ? -14.818 -17.609 11.768 1.00 97.31 359 ASP A O 1
ATOM 2640 N N . ALA A 1 360 ? -13.844 -15.675 12.372 1.00 97.25 360 ALA A N 1
ATOM 2641 C CA . ALA A 1 360 ? -13.360 -16.155 13.657 1.00 97.25 360 ALA A CA 1
ATOM 2642 C C . ALA A 1 360 ? -14.247 -15.707 14.820 1.00 97.25 360 ALA A C 1
ATOM 2644 O O . ALA A 1 360 ? -14.741 -14.577 14.846 1.00 97.25 360 ALA A O 1
ATOM 2645 N N . GLN A 1 361 ? -14.372 -16.585 15.814 1.00 97.88 361 GLN A N 1
ATOM 2646 C CA . GLN A 1 361 ? -15.025 -16.315 17.089 1.00 97.88 361 GLN A CA 1
ATOM 2647 C C . GLN A 1 361 ? -14.029 -16.510 18.236 1.00 97.88 361 GLN A C 1
ATOM 2649 O O . GLN A 1 361 ? -13.253 -17.465 18.230 1.00 97.88 361 GLN A O 1
ATOM 2654 N N . PHE A 1 362 ? -14.077 -15.609 19.215 1.00 97.94 362 PHE A N 1
ATOM 2655 C CA . PHE A 1 362 ? -13.281 -15.664 20.437 1.00 97.94 362 PHE A CA 1
ATOM 2656 C C . PHE A 1 362 ? -14.173 -15.425 21.652 1.00 97.94 362 PHE A C 1
ATOM 2658 O O . PHE A 1 362 ? -15.075 -14.591 21.606 1.00 97.94 362 PHE A O 1
ATOM 2665 N N . ASP A 1 363 ? -13.887 -16.105 22.750 1.00 97.56 363 ASP A N 1
ATOM 2666 C CA . ASP A 1 363 ? -14.538 -15.908 24.034 1.00 97.56 363 ASP A CA 1
ATOM 2667 C C . ASP A 1 363 ? -13.681 -15.002 24.921 1.00 97.56 363 ASP A C 1
ATOM 2669 O O . ASP A 1 363 ? -12.539 -15.301 25.285 1.00 97.56 363 ASP A O 1
ATOM 2673 N N . TYR A 1 364 ? -14.278 -13.844 25.168 1.00 97.00 364 TYR A N 1
ATOM 2674 C CA . TYR A 1 364 ? -13.954 -12.768 26.083 1.00 97.00 364 TYR A CA 1
ATOM 2675 C C . TYR A 1 364 ? -14.422 -13.017 27.526 1.00 97.00 364 TYR A C 1
ATOM 2677 O O . TYR A 1 364 ? -15.616 -13.247 27.684 1.00 97.00 364 TYR A O 1
ATOM 2685 N N . GLN A 1 365 ? -13.627 -12.907 28.587 1.00 95.94 365 GLN A N 1
ATOM 2686 C CA . GLN A 1 365 ? -14.205 -12.518 29.899 1.00 95.94 365 GLN A CA 1
ATOM 2687 C C . GLN A 1 365 ? -13.981 -11.006 30.094 1.00 95.94 365 GLN A C 1
ATOM 2689 O O . GLN A 1 365 ? -13.444 -10.417 29.184 1.00 95.94 365 GLN A O 1
ATOM 2694 N N . ASN A 1 366 ? -14.389 -10.322 31.166 1.00 92.81 366 ASN A N 1
ATOM 2695 C CA . ASN A 1 366 ? -13.993 -8.924 31.452 1.00 92.81 366 ASN A CA 1
ATOM 2696 C C . ASN A 1 366 ? -13.295 -8.843 32.834 1.00 92.81 36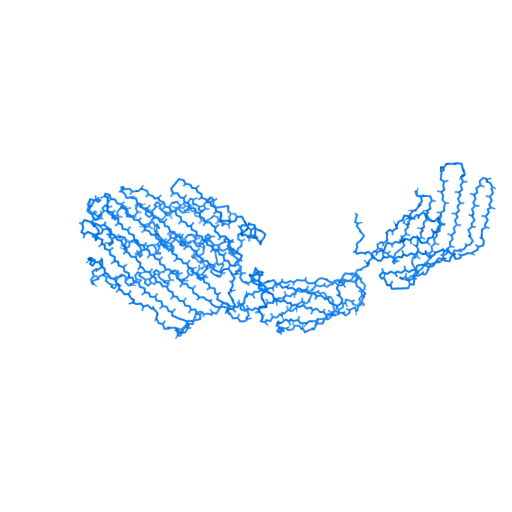6 ASN A C 1
ATOM 2698 O O . ASN A 1 366 ? -13.303 -9.845 33.560 1.00 92.81 366 ASN A O 1
ATOM 2702 N N . PRO A 1 367 ? -12.650 -7.715 33.220 1.00 91.25 367 PRO A N 1
ATOM 2703 C CA . PRO A 1 367 ? -11.863 -7.678 34.454 1.00 91.25 367 PRO A CA 1
ATOM 2704 C C . PRO A 1 367 ? -12.691 -8.011 35.683 1.00 91.25 367 PRO A C 1
ATOM 2706 O O . PRO A 1 367 ? -13.839 -7.606 35.793 1.00 91.25 367 PRO A O 1
ATOM 2709 N N . LYS A 1 368 ? -12.107 -8.762 36.622 1.00 90.19 368 LYS A N 1
ATOM 2710 C CA . LYS A 1 368 ? -12.819 -9.210 37.831 1.00 90.19 368 LYS A CA 1
ATOM 2711 C C . LYS A 1 368 ? -13.070 -8.085 38.831 1.00 90.19 368 LYS A C 1
ATOM 2713 O O . LYS A 1 368 ? -13.902 -8.232 39.721 1.00 90.19 368 LYS A O 1
ATOM 2718 N N . GLU A 1 369 ? -12.364 -6.969 38.687 1.00 87.00 369 GLU A N 1
ATOM 2719 C CA . GLU A 1 369 ? -12.481 -5.805 39.556 1.00 87.00 369 GLU A CA 1
ATOM 2720 C C . GLU A 1 369 ? -13.025 -4.602 38.780 1.00 87.00 369 GLU A C 1
ATOM 2722 O O . GLU A 1 369 ? -12.908 -4.518 37.553 1.00 87.00 369 GLU A O 1
ATOM 2727 N N . LYS A 1 370 ? -13.633 -3.660 39.508 1.00 85.38 370 LYS A N 1
ATOM 2728 C CA . LYS A 1 370 ? -14.050 -2.363 38.959 1.00 85.38 370 LYS A CA 1
ATOM 2729 C C . LYS A 1 370 ? -12.823 -1.510 38.610 1.00 85.38 370 LYS A C 1
ATOM 2731 O O . LYS A 1 370 ? -11.730 -1.755 39.113 1.00 85.38 370 LYS A O 1
ATOM 2736 N N . ASP A 1 371 ? -13.026 -0.500 37.768 1.00 84.69 371 ASP A N 1
ATOM 2737 C CA . ASP A 1 371 ? -12.004 0.488 37.391 1.00 84.69 371 ASP A CA 1
ATOM 2738 C C . ASP A 1 371 ? -10.765 -0.096 36.689 1.00 84.69 371 ASP A C 1
ATOM 2740 O O . ASP A 1 371 ? -9.674 0.471 36.731 1.00 84.69 371 ASP A O 1
ATOM 2744 N N . GLN A 1 372 ? -10.943 -1.209 35.975 1.00 91.19 372 GLN A N 1
ATOM 2745 C CA . GLN A 1 372 ? -9.915 -1.835 35.146 1.00 91.19 372 GLN A CA 1
ATOM 2746 C C . GLN A 1 372 ? -10.266 -1.722 33.657 1.00 91.19 372 GLN A C 1
ATOM 2748 O O . GLN A 1 372 ? -11.424 -1.560 33.272 1.00 91.19 372 GLN A O 1
ATOM 2753 N N . SER A 1 373 ? -9.253 -1.808 32.797 1.00 92.56 373 SER A N 1
ATOM 2754 C CA . SER A 1 373 ? -9.418 -1.807 31.344 1.00 92.56 373 SER A CA 1
ATOM 2755 C C . SER A 1 373 ? -8.624 -2.929 30.692 1.00 92.56 373 SER A C 1
ATOM 2757 O O . SER A 1 373 ? -7.655 -3.456 31.245 1.00 92.56 373 SER A O 1
ATOM 2759 N N . ALA A 1 374 ? -9.060 -3.299 29.498 1.00 95.50 374 ALA A N 1
ATOM 2760 C CA . ALA A 1 374 ? -8.407 -4.290 28.669 1.00 95.50 374 ALA A CA 1
ATOM 2761 C C . ALA A 1 374 ? -8.622 -3.963 27.189 1.00 95.50 374 ALA A C 1
ATOM 2763 O O . ALA A 1 374 ? -9.584 -3.302 26.795 1.00 95.50 374 ALA A O 1
ATOM 2764 N N . SER A 1 375 ? -7.683 -4.400 26.363 1.00 96.12 375 SER A N 1
ATOM 2765 C CA . SER A 1 375 ? -7.677 -4.158 24.927 1.00 96.12 375 SER A CA 1
ATOM 2766 C C . SER A 1 375 ? -7.278 -5.430 24.203 1.00 96.12 375 SER A C 1
ATOM 2768 O O . SER A 1 375 ? -6.328 -6.103 24.604 1.00 96.12 375 SER A O 1
ATOM 2770 N N . ILE A 1 376 ? -8.001 -5.766 23.142 1.00 97.12 376 ILE A N 1
ATOM 2771 C CA . ILE A 1 376 ? -7.751 -6.953 22.332 1.00 97.12 376 ILE A CA 1
ATOM 2772 C C . ILE A 1 376 ? -7.436 -6.499 20.920 1.00 97.12 376 ILE A C 1
ATOM 2774 O O . ILE A 1 376 ? -8.285 -5.919 20.240 1.00 97.12 376 ILE A O 1
ATOM 2778 N N . GLN A 1 377 ? -6.209 -6.770 20.493 1.00 97.25 377 GLN A N 1
ATOM 2779 C CA . GLN A 1 377 ? -5.742 -6.505 19.141 1.00 97.25 377 GLN A CA 1
ATOM 2780 C C . GLN A 1 377 ? -5.969 -7.743 18.284 1.00 97.25 377 GLN A C 1
ATOM 2782 O O . GLN A 1 377 ? -5.496 -8.828 18.614 1.00 97.25 377 GLN A O 1
ATOM 2787 N N . PHE A 1 378 ? -6.656 -7.578 17.166 1.00 97.62 378 PHE A N 1
ATOM 2788 C CA . PHE A 1 378 ? -6.904 -8.625 16.191 1.00 97.62 378 PHE A CA 1
ATOM 2789 C C . PHE A 1 378 ? -6.036 -8.396 14.961 1.00 97.62 378 PHE A C 1
ATOM 2791 O O . PHE A 1 378 ? -5.911 -7.278 14.460 1.00 97.62 378 PHE A O 1
ATOM 2798 N N . THR A 1 379 ? -5.441 -9.471 14.460 1.00 97.44 379 THR A N 1
ATOM 2799 C CA . THR A 1 379 ? -4.721 -9.497 13.188 1.00 97.44 379 THR A CA 1
ATOM 2800 C C . THR A 1 379 ? -5.263 -10.644 12.352 1.00 97.44 379 THR A C 1
ATOM 2802 O O . THR A 1 379 ? -5.092 -11.808 12.711 1.00 97.44 379 THR A O 1
ATOM 2805 N N . ALA A 1 380 ? -5.911 -10.311 11.243 1.00 98.06 380 ALA A N 1
ATOM 2806 C CA . ALA A 1 380 ? -6.308 -11.254 10.212 1.00 98.06 380 ALA A CA 1
ATOM 2807 C C . ALA A 1 380 ? -5.225 -11.321 9.132 1.00 98.06 380 ALA A C 1
ATOM 2809 O O . ALA A 1 380 ? -4.714 -10.283 8.716 1.00 98.06 380 ALA A O 1
ATOM 2810 N N . ARG A 1 381 ? -4.873 -12.521 8.677 1.00 97.94 381 ARG A N 1
ATOM 2811 C CA . ARG A 1 381 ? -3.911 -12.770 7.597 1.00 97.94 381 ARG A CA 1
ATOM 2812 C C . ARG A 1 381 ? -4.532 -13.698 6.565 1.00 97.94 381 ARG A C 1
ATOM 2814 O O . ARG A 1 381 ? -5.202 -14.660 6.930 1.00 97.94 381 ARG A O 1
ATOM 2821 N N . SER A 1 382 ? -4.338 -13.371 5.295 1.00 97.69 382 SER A N 1
ATOM 2822 C CA . SER A 1 382 ? -4.855 -14.119 4.151 1.00 97.69 382 SER A CA 1
ATOM 2823 C C . SER A 1 382 ? -4.025 -13.812 2.907 1.00 97.69 382 SER A C 1
ATOM 2825 O O . SER A 1 382 ? -3.324 -12.800 2.863 1.00 97.69 382 SER A O 1
ATOM 2827 N N . LYS A 1 383 ? -4.232 -14.569 1.829 1.00 96.75 383 LYS A N 1
ATOM 2828 C CA . LYS A 1 383 ? -3.700 -14.223 0.501 1.00 96.75 383 LYS A CA 1
ATOM 2829 C C . LYS A 1 383 ? -4.174 -12.870 -0.043 1.00 96.75 383 LYS A C 1
ATOM 2831 O O . LYS A 1 383 ? -3.565 -12.339 -0.960 1.00 96.75 383 LYS A O 1
ATOM 2836 N N . ARG A 1 384 ? -5.231 -12.279 0.528 1.00 96.44 384 ARG A N 1
ATOM 2837 C CA . ARG A 1 384 ? -5.707 -10.925 0.185 1.00 96.44 384 ARG A CA 1
ATOM 2838 C C . ARG A 1 384 ? -5.041 -9.812 1.007 1.00 96.44 384 ARG A C 1
ATOM 2840 O O . ARG A 1 384 ? -5.383 -8.643 0.845 1.00 96.44 384 ARG A O 1
ATOM 2847 N N . GLY A 1 385 ? -4.109 -10.160 1.895 1.00 96.56 385 GLY A N 1
ATOM 2848 C CA . GLY A 1 385 ? -3.393 -9.230 2.763 1.00 96.56 385 GLY A CA 1
ATOM 2849 C C . GLY A 1 385 ? -3.730 -9.391 4.246 1.00 96.56 385 GLY A C 1
ATOM 2850 O O . GLY A 1 385 ? -4.308 -10.391 4.688 1.00 96.56 385 GLY A O 1
ATOM 2851 N N . VAL A 1 386 ? -3.339 -8.379 5.016 1.00 97.38 386 VAL A N 1
ATOM 2852 C CA . VAL A 1 386 ? -3.444 -8.312 6.473 1.00 97.38 386 VAL A CA 1
ATOM 2853 C C . VAL A 1 386 ? -4.504 -7.290 6.869 1.00 97.38 386 VAL A C 1
ATOM 2855 O O . VAL A 1 386 ? -4.462 -6.147 6.420 1.00 97.38 386 VAL A O 1
ATOM 2858 N N . GLY A 1 387 ? -5.429 -7.692 7.738 1.00 96.69 387 GLY A N 1
ATOM 2859 C CA . GLY A 1 387 ? -6.400 -6.814 8.393 1.00 96.69 387 GLY A CA 1
ATOM 2860 C C . GLY A 1 387 ? -6.055 -6.653 9.867 1.00 96.69 387 GLY A C 1
ATOM 2861 O O . GLY A 1 387 ? -5.664 -7.620 10.521 1.00 96.69 387 GLY A O 1
ATOM 2862 N N . LYS A 1 388 ? -6.187 -5.443 10.408 1.00 96.19 388 LYS A N 1
ATOM 2863 C CA . LYS A 1 388 ? -5.908 -5.148 11.821 1.00 96.19 388 LYS A CA 1
ATOM 2864 C C . LYS A 1 388 ? -7.092 -4.413 12.428 1.00 96.19 388 LYS A C 1
ATOM 2866 O O . LYS A 1 388 ? -7.722 -3.602 11.757 1.00 96.19 388 LYS A O 1
ATOM 2871 N N . GLY A 1 389 ? -7.374 -4.672 13.696 1.00 96.00 389 GLY A N 1
ATOM 2872 C CA . GLY A 1 389 ? -8.407 -3.956 14.433 1.00 96.00 389 GLY A CA 1
ATOM 2873 C C . GLY A 1 389 ? -8.267 -4.171 15.931 1.00 96.00 389 GLY A C 1
ATOM 2874 O O . GLY A 1 389 ? -7.588 -5.098 16.367 1.00 96.00 389 GLY A O 1
ATOM 2875 N N . THR A 1 390 ? -8.914 -3.321 16.722 1.00 96.88 390 THR A N 1
ATOM 2876 C CA . THR A 1 390 ? -8.816 -3.367 18.183 1.00 96.88 390 THR A CA 1
ATOM 2877 C C . THR A 1 390 ? -10.193 -3.215 18.809 1.00 96.88 390 THR A C 1
ATOM 2879 O O . THR A 1 390 ? -10.956 -2.330 18.424 1.00 96.88 390 THR A O 1
ATOM 2882 N N . LEU A 1 391 ? -10.495 -4.043 19.810 1.00 96.62 391 LEU A N 1
ATOM 2883 C CA . LEU A 1 391 ? -11.633 -3.845 20.707 1.00 96.62 391 LEU A CA 1
ATOM 2884 C C . LEU A 1 391 ? -11.127 -3.444 22.091 1.00 96.62 391 LEU A C 1
ATOM 2886 O O . LEU A 1 391 ? -10.253 -4.102 22.648 1.00 96.62 391 LEU A O 1
ATOM 2890 N N . ALA A 1 392 ? -11.696 -2.377 22.645 1.00 95.31 392 ALA A N 1
ATOM 2891 C CA . ALA A 1 392 ? -11.414 -1.915 23.999 1.00 95.31 392 ALA A CA 1
ATOM 2892 C C . ALA A 1 392 ? -12.592 -2.221 24.930 1.00 95.31 392 ALA A C 1
ATOM 2894 O O . ALA A 1 392 ? -13.752 -2.066 24.531 1.00 95.31 392 ALA A O 1
ATOM 2895 N N . PHE A 1 393 ? -12.265 -2.617 26.158 1.00 94.56 393 PHE A N 1
ATOM 2896 C CA . PHE A 1 393 ? -13.192 -2.986 27.221 1.00 94.56 393 PHE A CA 1
ATOM 2897 C C . PHE A 1 393 ? -12.790 -2.305 28.525 1.00 94.56 393 PHE A C 1
ATOM 2899 O O . PHE A 1 393 ? -11.599 -2.116 28.795 1.00 94.56 393 PHE A O 1
ATOM 2906 N N . ASP A 1 394 ? -13.773 -1.982 29.358 1.00 91.00 394 ASP A N 1
ATOM 2907 C CA . ASP A 1 394 ? -13.510 -1.487 30.704 1.00 91.00 394 ASP A CA 1
ATOM 2908 C C . ASP A 1 394 ? -14.641 -1.796 31.696 1.00 91.00 394 ASP A C 1
ATOM 2910 O O . ASP A 1 394 ? -15.801 -1.993 31.326 1.00 91.00 394 ASP A O 1
ATOM 2914 N N . THR A 1 395 ? -14.260 -1.846 32.972 1.00 88.94 395 THR A N 1
ATOM 2915 C CA . THR A 1 395 ? -15.146 -1.932 34.144 1.00 88.94 395 THR A CA 1
ATOM 2916 C C . THR A 1 395 ? -15.189 -0.606 34.899 1.00 88.94 395 THR A C 1
ATOM 2918 O O . THR A 1 395 ? -15.437 -0.576 36.110 1.00 88.94 395 THR A O 1
ATOM 2921 N N . LYS A 1 396 ? -14.884 0.504 34.211 1.00 83.62 396 LYS A N 1
ATOM 2922 C CA . LYS A 1 396 ? -14.895 1.830 34.828 1.00 83.62 396 LYS A CA 1
ATOM 2923 C C . LYS A 1 396 ? -16.303 2.184 35.275 1.00 83.62 396 LYS A C 1
ATOM 2925 O O . LYS A 1 396 ? -17.299 1.750 34.694 1.00 83.62 396 LYS A O 1
ATOM 2930 N N . LYS A 1 397 ? -16.389 2.995 36.321 1.00 73.19 397 LYS A N 1
ATOM 2931 C CA . LYS A 1 397 ? -17.679 3.499 36.795 1.00 73.19 397 LYS A CA 1
ATOM 2932 C C . LYS A 1 397 ? -18.396 4.255 35.682 1.00 73.19 397 LYS A C 1
ATOM 2934 O O . LYS A 1 397 ? -17.795 5.030 34.946 1.00 73.19 397 LYS A O 1
ATOM 2939 N N . SER A 1 398 ? -19.690 3.992 35.561 1.00 72.06 398 SER A N 1
ATOM 2940 C CA . SER A 1 398 ? -20.564 4.730 34.656 1.00 72.06 398 SER A CA 1
ATOM 2941 C C . SER A 1 398 ? -21.249 5.863 35.396 1.00 72.06 398 SER A C 1
ATOM 2943 O O . SER A 1 398 ? -21.608 5.714 36.569 1.00 72.06 398 SER A O 1
ATOM 2945 N N . GLY A 1 399 ? -21.486 6.960 34.684 1.00 83.06 399 GLY A N 1
ATOM 2946 C CA . GLY A 1 399 ? -22.346 8.015 35.185 1.00 83.06 399 GLY A CA 1
ATOM 2947 C C . GLY A 1 399 ? -23.817 7.597 35.175 1.00 83.06 399 GLY A C 1
ATOM 2948 O O . GLY A 1 399 ? -24.218 6.637 34.515 1.00 83.06 399 GLY A O 1
ATOM 2949 N N . TYR A 1 400 ? -24.647 8.363 35.874 1.00 87.88 400 TYR A N 1
ATOM 2950 C CA . TYR A 1 400 ? -26.094 8.216 35.918 1.00 87.88 400 TYR A CA 1
ATOM 2951 C C . TYR A 1 400 ? -26.776 9.562 35.734 1.00 87.88 400 TYR A C 1
ATOM 2953 O O . TYR A 1 400 ? -26.418 10.549 36.371 1.00 87.88 400 TYR A O 1
ATOM 2961 N N . ARG A 1 401 ? -27.821 9.573 34.909 1.00 89.69 401 ARG A N 1
ATOM 2962 C CA . ARG A 1 401 ? -28.797 10.651 34.822 1.00 89.69 401 ARG A CA 1
ATOM 2963 C C . ARG A 1 401 ? -30.001 10.329 35.700 1.00 89.69 401 ARG A C 1
ATOM 2965 O O . ARG A 1 401 ? -30.739 9.384 35.424 1.00 89.69 401 ARG A O 1
ATOM 2972 N N . ILE A 1 402 ? -30.217 11.123 36.738 1.00 88.94 402 ILE A N 1
ATOM 2973 C CA . ILE A 1 402 ? -31.313 10.991 37.694 1.00 88.94 402 ILE A CA 1
ATOM 2974 C C . ILE A 1 402 ? -32.446 11.924 37.271 1.00 88.94 402 ILE A C 1
ATOM 2976 O O . ILE A 1 402 ? -32.242 13.118 37.069 1.00 88.94 402 ILE A O 1
ATOM 2980 N N . THR A 1 403 ? -33.649 11.378 37.146 1.00 86.88 403 THR A N 1
ATOM 2981 C CA . THR A 1 403 ? -34.868 12.109 36.782 1.00 86.88 403 THR A CA 1
ATOM 2982 C C . THR A 1 403 ? -35.948 11.847 37.820 1.00 86.88 403 THR A C 1
ATOM 2984 O O . THR A 1 403 ? -36.258 10.696 38.135 1.00 86.88 403 THR A O 1
ATOM 2987 N N . ALA A 1 404 ? -36.515 12.911 38.387 1.00 79.31 404 ALA A N 1
ATOM 2988 C CA . ALA A 1 404 ? -37.630 12.788 39.315 1.00 79.31 404 ALA A CA 1
ATOM 2989 C C . ALA A 1 404 ? -38.918 12.464 38.545 1.00 79.31 404 ALA A C 1
ATOM 2991 O O . ALA A 1 404 ? -39.267 13.163 37.597 1.00 79.31 404 ALA A O 1
ATOM 2992 N N . THR A 1 405 ? -39.635 11.418 38.957 1.00 65.56 405 THR A N 1
ATOM 2993 C CA . THR A 1 405 ? -40.948 11.079 38.394 1.00 65.56 405 THR A CA 1
ATOM 2994 C C . THR A 1 405 ? -42.027 11.465 39.404 1.00 65.56 405 THR A C 1
ATOM 2996 O O . THR A 1 405 ? -42.253 10.743 40.373 1.00 65.56 405 THR A O 1
ATOM 2999 N N . GLY A 1 406 ? -42.652 12.634 39.227 1.00 60.62 406 GLY A N 1
ATOM 3000 C CA . GLY A 1 406 ? -43.765 13.092 40.064 1.00 60.62 406 GLY A CA 1
ATOM 3001 C C . GLY A 1 406 ? -44.234 14.515 39.747 1.00 60.62 406 GLY A C 1
ATOM 3002 O O . GLY A 1 406 ? -43.422 15.392 39.453 1.00 60.62 406 GLY A O 1
ATOM 3003 N N . ASP A 1 407 ? -45.545 14.741 39.849 1.00 48.62 407 ASP A N 1
ATOM 3004 C CA . ASP A 1 407 ? -46.195 16.031 39.601 1.00 48.62 407 ASP A CA 1
ATOM 3005 C C . ASP A 1 407 ? -45.836 17.027 40.718 1.00 48.62 407 ASP A C 1
ATOM 3007 O O . ASP A 1 407 ? -46.408 17.006 41.809 1.00 48.62 407 ASP A O 1
ATOM 3011 N N . GLY A 1 408 ? -44.837 17.879 40.472 1.00 56.12 408 GLY A N 1
ATOM 3012 C CA . GLY A 1 408 ? -44.444 18.967 41.379 1.00 56.12 408 GLY A CA 1
ATOM 3013 C C . GLY A 1 408 ? -42.982 18.974 41.835 1.00 56.12 408 GLY A C 1
ATOM 3014 O O . GLY A 1 408 ? -42.602 19.859 42.601 1.00 56.12 408 GLY A O 1
ATOM 3015 N N . ALA A 1 409 ? -42.149 18.034 41.378 1.00 57.56 409 ALA A N 1
ATOM 3016 C CA . ALA A 1 409 ? -40.700 18.127 41.551 1.00 57.56 409 ALA A CA 1
ATOM 3017 C C . ALA A 1 409 ? -40.086 18.968 40.421 1.00 57.56 409 ALA A C 1
ATOM 3019 O O . ALA A 1 409 ? -40.482 18.847 39.264 1.00 57.56 409 ALA A O 1
ATOM 3020 N N . CYS A 1 410 ? -39.109 19.812 40.747 1.00 67.31 410 CYS A N 1
ATOM 3021 C CA . CYS A 1 410 ? -38.310 20.515 39.745 1.00 67.31 410 CYS A CA 1
ATOM 3022 C C . CYS A 1 410 ? -37.646 19.474 38.838 1.00 67.31 410 CYS A C 1
ATOM 3024 O O . CYS A 1 410 ? -36.870 18.645 39.308 1.00 67.31 410 CYS A O 1
ATOM 3026 N N . ALA A 1 411 ? -38.030 19.469 37.563 1.00 64.12 411 ALA A N 1
ATOM 3027 C CA . ALA A 1 411 ? -37.808 18.358 36.639 1.00 64.12 411 ALA A CA 1
ATOM 3028 C C . ALA A 1 411 ? -36.417 18.360 35.979 1.00 64.12 411 ALA A C 1
ATOM 3030 O O . ALA A 1 411 ? -36.237 17.788 34.905 1.00 64.12 411 ALA A O 1
ATOM 3031 N N . GLU A 1 412 ? -35.433 19.019 36.589 1.00 74.44 412 GLU A N 1
ATOM 3032 C CA . GLU A 1 412 ? -34.088 19.114 36.030 1.00 74.44 412 GLU A CA 1
ATOM 3033 C C . GLU A 1 412 ? -33.370 17.762 36.174 1.00 74.44 412 GLU A C 1
ATOM 3035 O O . GLU A 1 412 ? -33.257 17.246 37.291 1.00 74.44 412 GLU A O 1
ATOM 3040 N N . PRO A 1 413 ? -32.907 17.146 35.068 1.00 81.19 413 PRO A N 1
ATOM 3041 C CA . PRO A 1 413 ? -32.128 15.924 35.142 1.00 81.19 413 PRO A CA 1
ATOM 3042 C C . PRO A 1 413 ? -30.775 16.213 35.792 1.00 81.19 413 PRO A C 1
ATOM 3044 O O . PRO A 1 413 ? -30.071 17.146 35.417 1.00 81.19 413 PRO A O 1
ATOM 3047 N N . ILE A 1 414 ? -30.397 15.367 36.739 1.00 85.94 414 ILE A N 1
ATOM 3048 C CA . ILE A 1 414 ? -29.129 15.456 37.459 1.00 85.94 414 ILE A CA 1
ATOM 3049 C C . ILE A 1 414 ? -28.160 14.439 36.864 1.00 85.94 414 ILE A C 1
ATOM 3051 O O . ILE A 1 414 ? -28.543 13.288 36.677 1.00 85.94 414 ILE A O 1
ATOM 3055 N N . THR A 1 415 ? -26.905 14.815 36.640 1.00 88.75 415 THR A N 1
ATOM 3056 C CA . THR A 1 415 ? -25.851 13.883 36.222 1.00 88.75 415 THR A CA 1
ATOM 3057 C C . THR A 1 415 ? -24.898 13.595 37.383 1.00 88.75 415 THR A C 1
ATOM 3059 O O . THR A 1 415 ? -24.395 14.523 38.007 1.00 88.75 415 THR A O 1
ATOM 3062 N N . VAL A 1 416 ? -24.632 12.317 37.664 1.00 87.38 416 VAL A N 1
ATOM 3063 C CA . VAL A 1 416 ? -23.698 11.860 38.706 1.00 87.38 416 VAL A CA 1
ATOM 3064 C C . VAL A 1 416 ? -22.709 10.877 38.104 1.00 87.38 416 VAL A C 1
ATOM 3066 O O . VAL A 1 416 ? -23.121 9.863 37.560 1.00 87.38 416 VAL A O 1
ATOM 3069 N N . CYS A 1 417 ? -21.414 11.142 38.230 1.00 83.31 417 CYS A N 1
ATOM 3070 C CA . CYS A 1 417 ? -20.369 10.364 37.548 1.00 83.31 417 CYS A CA 1
ATOM 3071 C C . CYS A 1 417 ? -19.902 9.147 38.325 1.00 83.31 417 CYS A C 1
ATOM 3073 O O . CYS A 1 417 ? -19.445 8.166 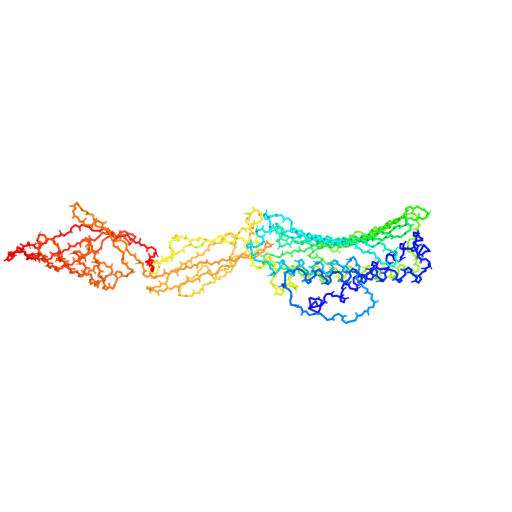37.747 1.00 83.31 417 CYS A O 1
ATOM 3075 N N . ASP A 1 418 ? -20.051 9.209 39.641 1.00 83.44 418 ASP A N 1
ATOM 3076 C CA . ASP A 1 418 ? -19.711 8.120 40.528 1.00 83.44 418 ASP A CA 1
ATOM 3077 C C . ASP A 1 418 ? -20.730 8.059 41.662 1.00 83.44 418 ASP A C 1
ATOM 3079 O O . ASP A 1 418 ? -20.669 8.811 42.633 1.00 83.44 418 ASP A O 1
ATOM 3083 N N . ILE A 1 419 ? -21.680 7.136 41.535 1.00 85.06 419 ILE A N 1
ATOM 3084 C CA . ILE A 1 419 ? -22.725 6.924 42.540 1.00 85.06 419 ILE A CA 1
ATOM 3085 C C . ILE A 1 419 ? -22.220 6.166 43.776 1.00 85.06 419 ILE A C 1
ATOM 3087 O O . ILE A 1 419 ? -23.002 5.910 44.685 1.00 85.06 419 ILE A O 1
ATOM 3091 N N . THR A 1 420 ? -20.939 5.779 43.807 1.00 82.56 420 THR A N 1
ATOM 3092 C CA . THR A 1 420 ? -20.289 5.140 44.964 1.00 82.56 420 THR A CA 1
ATOM 3093 C C . THR A 1 420 ? -19.558 6.142 45.856 1.00 82.56 420 THR A C 1
ATOM 3095 O O . THR A 1 420 ? -19.140 5.782 46.953 1.00 82.56 420 THR A O 1
ATOM 3098 N N . GLN A 1 421 ? -19.415 7.393 45.415 1.00 86.69 421 GLN A N 1
ATOM 3099 C CA . GLN A 1 421 ? -18.808 8.479 46.185 1.00 86.69 421 GLN A CA 1
ATOM 3100 C C . GLN A 1 421 ? -19.876 9.470 46.657 1.00 86.69 421 GLN A C 1
ATOM 3102 O O . GLN A 1 421 ? -20.921 9.583 46.018 1.00 86.69 421 GLN A O 1
ATOM 3107 N N . PRO A 1 422 ? -19.656 10.207 47.761 1.00 92.00 422 PRO A N 1
ATOM 3108 C CA . PRO A 1 422 ? -20.560 11.278 48.148 1.00 92.00 422 PRO A CA 1
ATOM 3109 C C . PRO A 1 422 ? -20.707 12.308 47.027 1.00 92.00 422 PRO A C 1
ATOM 3111 O O . PRO A 1 422 ? -19.714 12.778 46.474 1.00 92.00 422 PRO A O 1
ATOM 3114 N N . PHE A 1 423 ? -21.943 12.686 46.712 1.00 91.56 423 PHE A N 1
ATOM 3115 C CA . PHE A 1 423 ? -22.231 13.666 45.668 1.00 91.56 423 PHE A CA 1
ATOM 3116 C C . PHE A 1 423 ? -23.331 14.627 46.115 1.00 91.56 423 PHE A C 1
ATOM 3118 O O . PHE A 1 423 ? -24.150 14.313 46.980 1.00 91.56 423 PHE A O 1
ATOM 3125 N N . THR A 1 424 ? -23.326 15.839 45.561 1.00 91.12 424 THR A N 1
ATOM 3126 C CA . THR A 1 424 ? -24.300 16.884 45.893 1.00 91.12 424 THR A CA 1
ATOM 3127 C C . THR A 1 424 ? -24.888 17.474 44.629 1.00 91.12 424 THR A C 1
ATOM 3129 O O . THR A 1 424 ? -24.154 17.814 43.709 1.00 91.12 424 THR A O 1
ATOM 3132 N N . ASN A 1 425 ? -26.207 17.635 44.623 1.00 87.44 425 ASN A N 1
ATOM 3133 C CA . ASN A 1 425 ? -26.955 18.187 43.507 1.00 87.44 425 ASN A CA 1
ATOM 3134 C C . ASN A 1 425 ? -27.834 19.335 43.977 1.00 87.44 425 ASN A C 1
ATOM 3136 O O . ASN A 1 425 ? -28.477 19.254 45.027 1.00 87.44 425 ASN A O 1
ATOM 3140 N N . THR A 1 426 ? -27.900 20.377 43.163 1.00 86.44 426 THR A N 1
ATOM 3141 C CA . THR A 1 426 ? -28.824 21.494 43.338 1.00 86.44 426 THR A CA 1
ATOM 3142 C C . THR A 1 426 ? -29.865 21.474 42.235 1.00 86.44 426 THR A C 1
ATOM 3144 O O . THR A 1 426 ? -29.510 21.397 41.065 1.00 86.44 426 THR A O 1
ATOM 3147 N N . ILE A 1 427 ? -31.135 21.548 42.621 1.00 82.44 427 ILE A N 1
ATOM 3148 C CA . ILE A 1 427 ? -32.291 21.614 41.717 1.00 82.44 427 ILE A CA 1
ATOM 3149 C C . ILE A 1 427 ? -33.171 22.803 42.107 1.00 82.44 427 ILE A C 1
ATOM 3151 O O . ILE A 1 427 ? -32.977 23.403 43.171 1.00 82.44 427 ILE A O 1
ATOM 3155 N N . CYS A 1 428 ? -34.169 23.113 41.278 1.00 82.44 428 CYS A N 1
ATOM 3156 C CA . CYS A 1 428 ? -35.102 24.220 41.519 1.00 82.44 428 CYS A CA 1
ATOM 3157 C C . CYS A 1 428 ? -34.391 25.582 41.546 1.00 82.44 428 CYS A C 1
ATOM 3159 O O . CYS A 1 428 ? -34.511 26.307 42.538 1.00 82.44 428 CYS A O 1
ATOM 3161 N N . ASP A 1 429 ? -33.598 25.902 40.519 1.00 80.12 429 ASP A N 1
ATOM 3162 C CA . ASP A 1 429 ? -32.800 27.139 40.467 1.00 80.12 429 ASP A CA 1
ATOM 3163 C C . ASP A 1 429 ? -31.880 27.312 41.698 1.00 80.12 429 ASP A C 1
ATOM 3165 O O . ASP A 1 429 ? -31.683 28.411 42.220 1.00 80.12 429 ASP A O 1
ATOM 3169 N N . GLY A 1 430 ? -31.361 26.199 42.230 1.00 81.81 430 GLY A N 1
ATOM 3170 C CA . GLY A 1 430 ? -30.492 26.183 43.411 1.00 81.81 430 GLY A CA 1
ATOM 3171 C C . GLY A 1 430 ? -31.207 26.296 44.762 1.00 81.81 430 GLY A C 1
ATOM 3172 O O . GLY A 1 430 ? -30.540 26.321 45.795 1.00 81.81 430 GLY A O 1
ATOM 3173 N N . ALA A 1 431 ? -32.544 26.333 44.795 1.00 84.44 431 ALA A N 1
ATOM 3174 C CA . ALA A 1 431 ? -33.302 26.428 46.046 1.00 84.44 431 ALA A CA 1
ATOM 3175 C C . ALA A 1 431 ? -33.314 25.124 46.861 1.00 84.44 431 ALA A C 1
ATOM 3177 O O . ALA A 1 431 ? -33.614 25.149 48.058 1.00 84.44 431 ALA A O 1
ATOM 3178 N N . VAL A 1 432 ? -33.029 23.985 46.227 1.00 86.25 432 VAL A N 1
ATOM 3179 C CA . VAL A 1 432 ? -32.998 22.669 46.866 1.00 86.25 432 VAL A CA 1
ATOM 3180 C C . VAL A 1 432 ? -31.631 22.032 46.652 1.00 86.25 432 VAL A C 1
ATOM 3182 O O . VAL A 1 432 ? -31.202 21.865 45.516 1.00 86.25 432 VAL A O 1
ATOM 3185 N N . THR A 1 433 ? -30.990 21.600 47.733 1.00 89.88 433 THR A N 1
ATOM 3186 C CA . THR A 1 433 ? -29.748 20.825 47.726 1.00 89.88 433 THR A CA 1
ATOM 3187 C C . THR A 1 433 ? -30.012 19.419 48.254 1.00 89.88 433 THR A C 1
ATOM 3189 O O . THR A 1 433 ? -30.535 19.250 49.358 1.00 89.88 433 THR A O 1
ATOM 3192 N N . TRP A 1 434 ? -29.627 18.410 47.476 1.00 90.00 434 TRP A N 1
ATOM 3193 C CA . TRP A 1 434 ? -29.563 17.014 47.900 1.00 90.00 434 TRP A CA 1
ATOM 3194 C C . TRP A 1 434 ? -28.104 16.605 47.996 1.00 90.00 434 TRP A C 1
ATOM 3196 O O . TRP A 1 434 ? -27.386 16.690 47.005 1.00 90.00 434 TRP A O 1
ATOM 3206 N N . THR A 1 435 ? -27.677 16.138 49.162 1.00 93.81 435 THR A N 1
ATOM 3207 C CA . THR A 1 435 ? -26.364 15.511 49.335 1.00 93.81 435 THR A CA 1
ATOM 3208 C C . THR A 1 435 ? -26.584 14.043 49.623 1.00 93.81 435 THR A C 1
ATOM 3210 O O . THR A 1 435 ? -27.215 13.704 50.625 1.00 93.81 435 THR A O 1
ATOM 3213 N N . HIS A 1 436 ? -26.060 13.185 48.761 1.00 94.19 436 HIS A N 1
ATOM 3214 C CA . HIS A 1 436 ? -26.099 11.740 48.904 1.00 94.19 436 HIS A CA 1
ATOM 3215 C C . HIS A 1 436 ? -24.761 11.260 49.453 1.00 94.19 436 HIS A C 1
ATOM 3217 O O . HIS A 1 436 ? -23.702 11.662 48.976 1.00 94.19 436 HIS A O 1
ATOM 3223 N N . THR A 1 437 ? -24.822 10.364 50.429 1.00 95.81 437 THR A N 1
ATOM 3224 C CA . THR A 1 437 ? -23.674 9.660 50.997 1.00 95.81 437 THR A CA 1
ATOM 3225 C C . THR A 1 437 ? -23.906 8.168 50.771 1.00 95.81 437 THR A C 1
ATOM 3227 O O . THR A 1 437 ? -24.556 7.516 51.594 1.00 95.81 437 THR A O 1
ATOM 3230 N N . PRO A 1 438 ? -23.465 7.618 49.624 1.00 93.31 438 PRO A N 1
ATOM 3231 C CA . PRO A 1 438 ? -23.609 6.198 49.332 1.00 93.31 438 PRO A CA 1
ATOM 3232 C C . PRO A 1 438 ? -22.924 5.349 50.403 1.00 93.31 438 PRO A C 1
ATOM 3234 O O . PRO A 1 438 ? -21.797 5.631 50.806 1.00 93.31 438 PRO A O 1
ATOM 3237 N N . THR A 1 439 ? -23.599 4.296 50.852 1.00 90.06 439 THR A N 1
ATOM 3238 C CA . THR A 1 439 ? -23.000 3.253 51.705 1.00 90.06 439 THR A CA 1
ATOM 3239 C C . THR A 1 439 ? -22.807 1.946 50.932 1.00 90.06 439 THR A C 1
ATOM 3241 O O . THR A 1 439 ? -22.123 1.040 51.399 1.00 90.06 439 THR A O 1
ATOM 3244 N N . SER A 1 440 ? -23.394 1.857 49.734 1.00 85.50 440 SER A N 1
ATOM 3245 C CA . SER A 1 440 ? -23.261 0.773 48.761 1.00 85.50 440 SER A CA 1
ATOM 3246 C C . SER A 1 440 ? -23.562 1.298 47.350 1.00 85.50 440 SER A C 1
ATOM 3248 O O . SER A 1 440 ? -23.978 2.442 47.181 1.00 85.50 440 SER A O 1
ATOM 3250 N N . ASP A 1 441 ? -23.427 0.454 46.327 1.00 78.81 441 ASP A N 1
ATOM 3251 C CA . ASP A 1 441 ? -23.859 0.766 44.955 1.00 78.81 441 ASP A CA 1
ATOM 3252 C C . ASP A 1 441 ? -25.383 0.660 44.742 1.00 78.81 441 ASP A C 1
ATOM 3254 O O . ASP A 1 441 ? -25.884 0.938 43.651 1.00 78.81 441 ASP A O 1
ATOM 3258 N N . LYS A 1 442 ? -26.136 0.284 45.785 1.00 88.38 442 LYS A N 1
ATOM 3259 C CA . LYS A 1 442 ? -27.600 0.160 45.762 1.00 88.38 442 LYS A CA 1
ATOM 3260 C C . LYS A 1 442 ? -28.306 0.994 46.826 1.00 88.38 442 LYS A C 1
ATOM 3262 O O . LYS A 1 442 ? -29.506 0.827 47.033 1.00 88.38 442 LYS A O 1
ATOM 3267 N N . GLY A 1 443 ? -27.612 1.914 47.483 1.00 92.00 443 GLY A N 1
ATOM 3268 C CA . GLY A 1 443 ? -28.241 2.788 48.461 1.00 92.00 443 GLY A CA 1
ATOM 3269 C C . GLY A 1 443 ? -27.265 3.512 49.368 1.00 92.00 443 GLY A C 1
ATOM 3270 O O . GLY A 1 443 ? -26.052 3.299 49.336 1.00 92.00 443 GLY A O 1
ATOM 3271 N N . GLY A 1 444 ? -27.829 4.367 50.206 1.00 95.25 444 GLY A N 1
ATOM 3272 C CA . GLY A 1 444 ? -27.081 5.140 51.180 1.00 95.25 444 GLY A CA 1
ATOM 3273 C C . GLY A 1 444 ? -27.962 6.109 51.937 1.00 95.25 444 GLY A C 1
ATOM 3274 O O . GLY A 1 444 ? -29.193 6.025 51.909 1.00 95.25 444 GLY A O 1
ATOM 3275 N N . ASP A 1 445 ? -27.303 7.056 52.581 1.00 96.06 445 ASP A N 1
ATOM 3276 C CA . ASP A 1 445 ? -27.963 8.157 53.256 1.00 96.06 445 ASP A CA 1
ATOM 3277 C C . ASP A 1 445 ? -28.100 9.342 52.306 1.00 96.06 445 ASP A C 1
ATOM 3279 O O . ASP A 1 445 ? -27.324 9.516 51.362 1.00 96.06 445 ASP A O 1
ATOM 3283 N N . PHE A 1 446 ? -29.084 10.192 52.561 1.00 94.31 446 PHE A N 1
ATOM 3284 C CA . PHE A 1 446 ? -29.160 11.489 51.914 1.00 94.31 446 PHE A CA 1
ATOM 3285 C C . PHE A 1 446 ? -29.586 12.570 52.900 1.00 94.31 446 PHE A C 1
ATOM 3287 O O . PHE A 1 446 ? -30.274 12.327 53.898 1.00 94.31 446 PHE A O 1
ATOM 3294 N N . THR A 1 447 ? -29.187 13.795 52.591 1.00 93.56 447 THR A N 1
ATOM 3295 C CA . THR A 1 447 ? -29.671 14.998 53.255 1.00 93.56 447 THR A CA 1
ATOM 3296 C C . THR A 1 447 ? -30.344 15.892 52.228 1.00 93.56 447 THR A C 1
ATOM 3298 O O . THR A 1 447 ? -29.845 16.085 51.121 1.00 93.56 447 THR A O 1
ATOM 3301 N N . PHE A 1 448 ? -31.507 16.401 52.602 1.00 90.44 448 PHE A N 1
ATOM 3302 C CA . PHE A 1 448 ? -32.298 17.347 51.838 1.00 90.44 448 PHE A CA 1
ATOM 3303 C C . PHE A 1 448 ? -32.236 18.692 52.544 1.00 90.44 448 PHE A C 1
ATOM 3305 O O . PHE A 1 448 ? -32.533 18.780 53.738 1.00 90.44 448 PHE A O 1
ATOM 3312 N N . ARG A 1 449 ? -31.898 19.743 51.802 1.00 90.50 449 ARG A N 1
ATOM 3313 C CA . ARG A 1 449 ? -31.959 21.126 52.267 1.00 90.50 449 ARG A CA 1
ATOM 3314 C C . ARG A 1 449 ? -32.732 21.960 51.269 1.00 90.50 449 ARG A C 1
ATOM 3316 O O . ARG A 1 449 ? -32.397 21.996 50.094 1.00 90.50 449 ARG A O 1
ATOM 3323 N N . TYR A 1 450 ? -33.744 22.659 51.750 1.00 87.12 450 TYR A N 1
ATOM 3324 C CA . TYR A 1 450 ? -34.419 23.716 51.018 1.00 87.12 450 TYR A CA 1
ATOM 3325 C C . TYR A 1 450 ? -34.024 25.051 51.632 1.00 87.12 450 TYR A C 1
ATOM 3327 O O . TYR A 1 450 ? -34.175 25.244 52.840 1.00 87.12 450 TYR A O 1
ATOM 3335 N N . ALA A 1 451 ? -33.534 25.971 50.810 1.00 82.44 451 ALA A N 1
ATOM 3336 C CA . ALA A 1 451 ? -33.198 27.322 51.221 1.00 82.44 451 ALA A CA 1
ATOM 3337 C C . ALA A 1 451 ? -33.545 28.290 50.090 1.00 82.44 451 ALA A C 1
ATOM 3339 O O . ALA A 1 451 ? -32.816 28.414 49.110 1.00 82.44 451 ALA A O 1
ATOM 3340 N N . LYS A 1 452 ? -34.659 29.013 50.237 1.00 71.00 452 LYS A N 1
ATOM 3341 C CA . LYS A 1 452 ? -35.022 30.078 49.299 1.00 71.00 452 LYS A CA 1
ATOM 3342 C C . LYS A 1 452 ? -34.623 31.428 49.883 1.00 71.00 452 LYS A C 1
ATOM 3344 O O . LYS A 1 452 ? -35.204 31.890 50.866 1.00 71.00 452 LYS A O 1
ATOM 3349 N N . SER A 1 453 ? -33.601 32.045 49.292 1.00 60.88 453 SER A N 1
ATOM 3350 C CA . SER A 1 453 ? -33.021 33.307 49.769 1.00 60.88 453 SER A CA 1
ATOM 3351 C C . SER A 1 453 ? -33.741 34.558 49.238 1.00 60.88 453 SER A C 1
ATOM 3353 O O . SER A 1 453 ? -33.589 35.633 49.823 1.00 60.88 453 SER A O 1
ATOM 3355 N N . THR A 1 454 ? -34.572 34.438 48.191 1.00 57.81 454 THR A N 1
ATOM 3356 C CA . THR A 1 454 ? -35.238 35.565 47.508 1.00 57.81 454 THR A CA 1
ATOM 3357 C C . THR A 1 454 ? -36.765 35.374 47.365 1.00 57.81 454 THR A C 1
ATOM 3359 O O . THR A 1 454 ? -37.258 34.276 47.104 1.00 57.81 454 THR A O 1
ATOM 3362 N N . GLY A 1 455 ? -37.540 36.458 47.551 1.00 57.34 455 GLY A N 1
ATOM 3363 C CA . GLY A 1 455 ? -39.013 36.498 47.415 1.00 57.34 455 GLY A CA 1
ATOM 3364 C C . GLY A 1 455 ? -39.818 36.622 48.728 1.00 57.34 455 GLY A C 1
ATOM 3365 O O . GLY A 1 455 ? -39.263 36.601 49.829 1.00 57.34 455 GLY A O 1
ATOM 3366 N N . ARG A 1 456 ? -41.154 36.778 48.626 1.00 45.12 456 ARG A N 1
ATOM 3367 C CA . ARG A 1 456 ? -42.084 36.738 49.778 1.00 45.12 456 ARG A CA 1
ATOM 3368 C C . ARG A 1 456 ? -42.187 35.296 50.286 1.00 45.12 456 ARG A C 1
ATOM 3370 O O . ARG A 1 456 ? -42.890 34.486 49.696 1.00 45.12 456 ARG A O 1
ATOM 3377 N N . GLY A 1 457 ? -41.474 34.996 51.368 1.00 58.00 457 GLY A N 1
ATOM 3378 C CA . GLY A 1 457 ? -41.452 33.675 52.001 1.00 58.00 457 GLY A CA 1
ATOM 3379 C C . GLY A 1 457 ? -40.029 33.163 52.185 1.00 58.00 457 GLY A C 1
ATOM 3380 O O . GLY A 1 457 ? -39.624 32.212 51.523 1.00 58.00 457 GLY A O 1
ATOM 3381 N N . LYS A 1 458 ? -39.262 33.802 53.079 1.00 68.62 458 LYS A N 1
ATOM 3382 C CA . LYS A 1 458 ? -37.984 33.249 53.542 1.00 68.62 458 LYS A CA 1
ATOM 3383 C C . LYS A 1 458 ? -38.296 31.992 54.339 1.00 68.62 458 LYS A C 1
ATOM 3385 O O . LYS A 1 458 ? -38.917 32.081 55.401 1.00 68.62 458 LYS A O 1
ATOM 3390 N N . GLY A 1 459 ? -37.909 30.851 53.787 1.00 76.50 459 GLY A N 1
ATOM 3391 C CA . GLY A 1 459 ? -38.122 29.558 54.401 1.00 76.50 459 GLY A CA 1
ATOM 3392 C C . GLY A 1 459 ? -36.893 28.684 54.255 1.00 76.50 459 GLY A C 1
ATOM 3393 O O . GLY A 1 459 ? -36.251 28.695 53.201 1.00 76.50 459 GLY A O 1
ATOM 3394 N N . ASN A 1 460 ? -36.576 27.935 55.305 1.00 86.75 460 ASN A N 1
ATOM 3395 C CA . ASN A 1 460 ? -35.626 26.837 55.227 1.00 86.75 460 ASN A CA 1
ATOM 3396 C C . ASN A 1 460 ? -36.296 25.539 55.677 1.00 86.75 460 ASN A C 1
ATOM 3398 O O . ASN A 1 460 ? -37.240 25.558 56.465 1.00 86.75 460 ASN A O 1
ATOM 3402 N N . ALA A 1 461 ? -35.847 24.420 55.128 1.00 88.12 461 ALA A N 1
ATOM 3403 C CA . ALA A 1 461 ? -36.213 23.105 55.623 1.00 88.12 461 ALA A CA 1
ATOM 3404 C C . ALA A 1 461 ? -35.019 22.171 55.479 1.00 88.12 461 ALA A C 1
ATOM 3406 O O . ALA A 1 461 ? -34.312 22.219 54.474 1.00 88.12 461 ALA A O 1
ATOM 3407 N N . GLU A 1 462 ? -34.815 21.309 56.466 1.00 89.38 462 GLU A N 1
ATOM 3408 C CA . GLU A 1 462 ? -33.801 20.262 56.415 1.00 89.38 462 GLU A CA 1
ATOM 3409 C C . GLU A 1 462 ? -34.434 18.922 56.783 1.00 89.38 462 GLU A C 1
ATOM 3411 O O . GLU A 1 462 ? -35.306 18.839 57.654 1.00 89.38 462 GLU A O 1
ATOM 3416 N N . ALA A 1 463 ? -34.007 17.873 56.090 1.00 90.50 463 ALA A N 1
ATOM 3417 C CA . ALA A 1 463 ? -34.369 16.503 56.398 1.00 90.50 463 ALA A CA 1
ATOM 3418 C C . ALA A 1 463 ? -33.199 15.566 56.098 1.00 90.50 463 ALA A C 1
ATOM 3420 O O . ALA A 1 463 ? -32.362 15.834 55.237 1.00 90.50 463 ALA A O 1
ATOM 3421 N N . LYS A 1 464 ? -33.163 14.442 56.808 1.00 94.19 464 LYS A N 1
ATOM 3422 C CA . LYS A 1 464 ? -32.250 13.329 56.541 1.00 94.19 464 LYS A CA 1
ATOM 3423 C C . LYS A 1 464 ? -33.063 12.076 56.273 1.00 94.19 464 LYS A C 1
ATOM 3425 O O . LYS A 1 464 ? -34.182 11.946 56.777 1.00 94.19 464 LYS A O 1
ATOM 3430 N N . GLY A 1 465 ? -32.506 11.163 55.502 1.00 94.38 465 GLY A N 1
ATOM 3431 C CA . GLY A 1 465 ? -33.160 9.908 55.188 1.00 94.38 465 GLY A CA 1
ATOM 3432 C C . GLY A 1 465 ? -32.214 8.921 54.537 1.00 94.38 465 GLY A C 1
ATOM 3433 O O . GLY A 1 465 ? -31.021 9.184 54.406 1.00 94.38 465 GLY A O 1
ATOM 3434 N N . THR A 1 466 ? -32.778 7.806 54.101 1.00 95.31 466 THR A N 1
ATOM 3435 C CA . THR A 1 466 ? -32.077 6.769 53.349 1.00 95.31 466 THR A CA 1
ATOM 3436 C C . THR A 1 466 ? -32.672 6.649 51.955 1.00 95.31 466 THR A C 1
ATOM 3438 O O . THR A 1 466 ? -33.823 7.025 51.709 1.00 95.31 466 THR A O 1
ATOM 3441 N N . TYR A 1 467 ? -31.894 6.122 51.021 1.00 94.06 467 TYR A N 1
ATOM 3442 C CA . TYR A 1 467 ? -32.381 5.760 49.700 1.00 94.06 467 TYR A CA 1
ATOM 3443 C C . TYR A 1 467 ? -31.905 4.368 49.315 1.00 94.06 467 TYR A C 1
ATOM 3445 O O . TYR A 1 467 ? -30.831 3.923 49.719 1.00 94.06 467 TYR A O 1
ATOM 3453 N N . THR A 1 468 ? -32.720 3.684 48.521 1.00 94.75 468 THR A N 1
ATOM 3454 C CA . THR A 1 468 ? -32.402 2.371 47.952 1.00 94.75 468 THR A CA 1
ATOM 3455 C C . THR A 1 468 ? -32.621 2.407 46.451 1.00 94.75 468 THR A C 1
ATOM 3457 O O . THR A 1 468 ? -33.560 3.049 45.985 1.00 94.75 468 THR A O 1
ATOM 3460 N N . LEU A 1 469 ? -31.751 1.742 45.697 1.00 93.06 469 LEU A N 1
ATOM 3461 C CA . LEU A 1 469 ? -31.826 1.597 44.249 1.00 93.06 469 LEU A CA 1
ATOM 3462 C C . LEU A 1 469 ? -32.243 0.167 43.919 1.00 93.06 469 LEU A C 1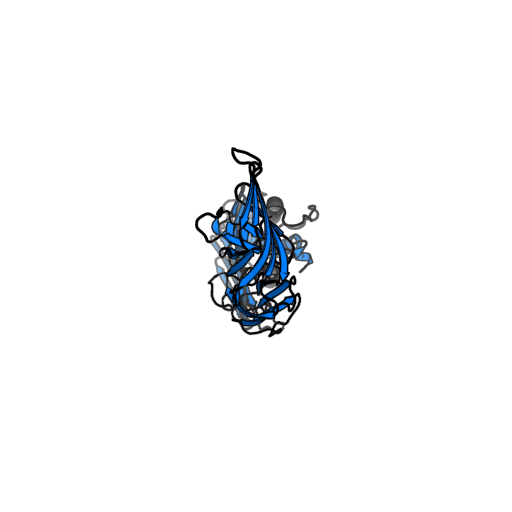
ATOM 3464 O O . LEU A 1 469 ? -31.659 -0.799 44.405 1.00 93.06 469 LEU A O 1
ATOM 3468 N N . SER A 1 470 ? -33.246 0.034 43.063 1.00 91.44 470 SER A N 1
ATOM 3469 C CA . SER A 1 470 ? -33.789 -1.253 42.629 1.00 91.44 470 SER A CA 1
ATOM 3470 C C . SER A 1 470 ? -33.871 -1.321 41.108 1.00 91.44 470 SER A C 1
ATOM 3472 O O . SER A 1 470 ? -33.936 -0.292 40.439 1.00 91.44 470 SER A O 1
ATOM 3474 N N . GLY A 1 471 ? -33.865 -2.532 40.553 1.00 89.50 471 GLY A N 1
ATOM 3475 C CA . GLY A 1 471 ? -33.919 -2.751 39.108 1.00 89.50 471 GLY A CA 1
ATOM 3476 C C . GLY A 1 471 ? -32.549 -2.933 38.434 1.00 89.50 471 GLY A C 1
ATOM 3477 O O . GLY A 1 471 ? -31.518 -3.009 39.121 1.00 89.50 471 GLY A O 1
ATOM 3478 N N . PRO A 1 472 ? -32.553 -3.072 37.094 1.00 84.50 472 PRO A N 1
ATOM 3479 C CA . PRO A 1 472 ? -31.352 -3.291 36.291 1.00 84.50 472 PRO A CA 1
ATOM 3480 C C . PRO A 1 472 ? -30.405 -2.083 36.356 1.00 84.50 472 PRO A C 1
ATOM 3482 O O . PRO A 1 472 ? -30.835 -0.964 36.619 1.00 84.50 472 PRO A O 1
ATOM 3485 N N . GLU A 1 473 ? -29.105 -2.302 36.150 1.00 81.06 473 GLU A N 1
ATOM 3486 C CA . GLU A 1 473 ? -28.085 -1.247 36.298 1.00 81.06 473 GLU A CA 1
ATOM 3487 C C . GLU A 1 473 ? -28.256 -0.138 35.254 1.00 81.06 473 GLU A C 1
ATOM 3489 O O . GLU A 1 473 ? -28.093 1.035 35.560 1.00 81.06 473 GLU A O 1
ATOM 3494 N N . GLU A 1 474 ? -28.704 -0.500 34.055 1.00 84.38 474 GLU A N 1
ATOM 3495 C CA . GLU A 1 474 ? -28.963 0.421 32.951 1.00 84.38 474 GLU A CA 1
ATOM 3496 C C . GLU A 1 474 ? -30.076 1.425 33.295 1.00 84.38 474 GLU A C 1
ATOM 3498 O O . GLU A 1 474 ? -30.105 2.547 32.780 1.00 84.38 474 GLU A O 1
ATOM 3503 N N . LYS A 1 475 ? -31.005 1.021 34.172 1.00 89.50 475 LYS A N 1
ATOM 3504 C CA . LYS A 1 475 ? -32.147 1.826 34.600 1.00 89.50 475 LYS A CA 1
ATOM 3505 C C . LYS A 1 475 ? -32.631 1.403 35.984 1.00 89.50 475 LYS A C 1
ATOM 3507 O O . LYS A 1 475 ? -33.457 0.499 36.124 1.00 89.50 475 LYS A O 1
ATOM 3512 N N . MET A 1 476 ? -32.164 2.110 37.005 1.00 92.12 476 MET A N 1
ATOM 3513 C CA . MET A 1 476 ? -32.573 1.881 38.385 1.00 92.12 476 MET A CA 1
ATOM 3514 C C . MET A 1 476 ? -33.719 2.804 38.793 1.00 92.12 476 MET A C 1
ATOM 3516 O O . MET A 1 476 ? -33.844 3.936 38.332 1.00 92.12 476 MET A O 1
ATOM 3520 N N . THR A 1 477 ? -34.549 2.320 39.707 1.00 92.25 477 THR A N 1
ATOM 3521 C CA . THR A 1 477 ? -35.571 3.104 40.396 1.00 92.25 477 THR A CA 1
ATOM 3522 C C . THR A 1 477 ? -35.137 3.300 41.837 1.00 92.25 477 THR A C 1
ATOM 3524 O O . THR A 1 477 ? -34.922 2.323 42.560 1.00 92.25 477 THR A O 1
ATOM 3527 N N . SER A 1 478 ? -35.004 4.554 42.259 1.00 91.88 478 SER A N 1
ATOM 3528 C CA . SER A 1 478 ? -34.668 4.897 43.634 1.00 91.88 478 SER A CA 1
ATOM 3529 C C . SER A 1 478 ? -35.911 5.147 44.471 1.00 91.88 478 SER A C 1
ATOM 3531 O O . SER A 1 478 ? -36.774 5.921 44.054 1.00 91.88 478 SER A O 1
ATOM 3533 N N . ILE A 1 479 ? -35.954 4.585 45.674 1.00 91.38 479 ILE A N 1
ATOM 3534 C CA . ILE A 1 479 ? -36.974 4.866 46.687 1.00 91.38 479 ILE A CA 1
ATOM 3535 C C . ILE A 1 479 ? -36.304 5.604 47.842 1.00 91.38 479 ILE A C 1
ATOM 3537 O O . ILE A 1 479 ? -35.342 5.098 48.420 1.00 91.38 479 ILE A O 1
ATOM 3541 N N . TYR A 1 480 ? -36.831 6.778 48.188 1.00 91.06 480 TYR A N 1
ATOM 3542 C CA . TYR A 1 480 ? -36.311 7.618 49.264 1.00 91.06 480 TYR A CA 1
ATOM 3543 C C . TYR A 1 480 ? -37.202 7.524 50.500 1.00 91.06 480 TYR A C 1
ATOM 3545 O O . TYR A 1 480 ? -38.391 7.836 50.447 1.00 91.06 480 TYR A O 1
ATOM 3553 N N . GLN A 1 481 ? -36.627 7.133 51.633 1.00 92.88 481 GLN A N 1
ATOM 3554 C CA . GLN A 1 481 ? -37.275 7.162 52.939 1.00 92.88 481 GLN A CA 1
ATOM 3555 C C . GLN A 1 481 ? -36.782 8.383 53.699 1.00 92.88 481 GLN A C 1
ATOM 3557 O O . GLN A 1 481 ? -35.664 8.417 54.208 1.00 92.88 481 GLN A O 1
ATOM 3562 N N . MET A 1 482 ? -37.617 9.413 53.754 1.00 90.94 482 MET A N 1
ATOM 3563 C CA . MET A 1 482 ? -37.264 10.670 54.390 1.00 90.94 482 MET A CA 1
ATOM 3564 C C . MET A 1 482 ? -37.769 10.692 55.830 1.00 90.94 482 MET A C 1
ATOM 3566 O O . MET A 1 482 ? -38.924 10.357 56.107 1.00 90.94 482 MET A O 1
ATOM 3570 N N . GLY A 1 483 ? -36.905 11.121 56.747 1.00 91.25 483 GLY A N 1
ATOM 3571 C CA . GLY A 1 483 ? -37.269 11.388 58.130 1.00 91.25 483 GLY A CA 1
ATOM 3572 C C . GLY A 1 483 ? -38.203 12.593 58.275 1.00 91.25 483 GLY A C 1
ATOM 3573 O O . GLY A 1 483 ? -38.755 13.126 57.312 1.00 91.25 483 GLY A O 1
ATOM 3574 N N . LYS A 1 484 ? -38.379 13.039 59.521 1.00 91.44 484 LYS A N 1
ATOM 3575 C CA . LYS A 1 484 ? -39.152 14.243 59.845 1.00 91.44 484 LYS A CA 1
ATOM 3576 C C . LYS A 1 484 ? -38.554 15.454 59.114 1.00 91.44 484 LYS A C 1
ATOM 3578 O O . LYS A 1 484 ? -37.380 15.756 59.304 1.00 91.44 484 LYS A O 1
ATOM 3583 N N . ILE A 1 485 ? -39.366 16.155 58.324 1.00 88.19 485 ILE A N 1
ATOM 3584 C CA . ILE A 1 485 ? -38.996 17.442 57.718 1.00 88.19 485 ILE A CA 1
ATOM 3585 C C . ILE A 1 485 ? -39.544 18.532 58.622 1.00 88.19 485 ILE A C 1
ATOM 3587 O O . ILE A 1 485 ? -40.725 18.477 58.959 1.00 88.19 485 ILE A O 1
ATOM 3591 N N . CYS A 1 486 ? -38.737 19.522 58.981 1.00 87.31 486 CYS A N 1
ATOM 3592 C CA . CYS A 1 486 ? -39.216 20.728 59.648 1.00 87.31 486 CYS A CA 1
ATOM 3593 C C . CYS A 1 486 ? -38.911 21.937 58.770 1.00 87.31 486 CYS A C 1
ATOM 3595 O O . CYS A 1 486 ? -37.755 22.200 58.452 1.00 87.31 486 CYS A O 1
ATOM 3597 N N . GLY A 1 487 ? -39.963 22.632 58.345 1.00 87.06 487 GLY A N 1
ATOM 3598 C CA . GLY A 1 487 ? -39.875 23.892 57.626 1.00 87.06 487 GLY A CA 1
ATOM 3599 C C . GLY A 1 487 ? -40.026 25.062 58.586 1.00 87.06 487 GLY A C 1
ATOM 3600 O O . GLY A 1 487 ? -40.975 25.099 59.372 1.00 87.06 487 GLY A O 1
ATOM 3601 N N . HIS A 1 488 ? -39.117 26.026 58.501 1.00 86.12 488 HIS A N 1
ATOM 3602 C CA . HIS A 1 488 ? -39.166 27.272 59.251 1.00 86.12 488 HIS A CA 1
ATOM 3603 C C . HIS A 1 488 ? -39.425 28.421 58.286 1.00 86.12 488 HIS A C 1
ATOM 3605 O O . HIS A 1 488 ? -38.621 28.649 57.386 1.00 86.12 488 HIS A O 1
ATOM 3611 N N . ALA A 1 489 ? -40.522 29.154 58.465 1.00 83.19 489 ALA A N 1
ATOM 3612 C CA . ALA A 1 489 ? -40.839 30.333 57.662 1.00 83.19 489 ALA A CA 1
ATOM 3613 C C . ALA A 1 489 ? -41.628 31.347 58.495 1.00 83.19 489 ALA A C 1
ATOM 3615 O O . ALA A 1 489 ? -42.525 30.973 59.245 1.00 83.19 489 ALA A O 1
ATOM 3616 N N . ALA A 1 490 ? -41.294 32.635 58.364 1.00 82.44 490 ALA A N 1
ATOM 3617 C CA . ALA A 1 490 ? -41.990 33.735 59.048 1.00 82.44 490 ALA A CA 1
ATOM 3618 C C . ALA A 1 490 ? -42.186 33.522 60.572 1.00 82.44 490 ALA A C 1
ATOM 3620 O O . ALA A 1 490 ? -43.237 33.840 61.119 1.00 82.44 490 ALA A O 1
ATOM 3621 N N . GLY A 1 491 ? -41.186 32.953 61.257 1.00 80.94 491 GLY A N 1
ATOM 3622 C CA . GLY A 1 491 ? -41.237 32.678 62.701 1.00 80.94 491 GLY A CA 1
ATOM 3623 C C . GLY A 1 491 ? -42.061 31.448 63.102 1.00 80.94 491 GLY A C 1
ATOM 3624 O O . GLY A 1 491 ? -42.107 31.109 64.281 1.00 80.94 491 GLY A O 1
ATOM 3625 N N . MET A 1 492 ? -42.675 30.749 62.146 1.00 83.44 492 MET A N 1
ATOM 3626 C CA . MET A 1 492 ? -43.395 29.499 62.380 1.00 83.44 492 MET A CA 1
ATOM 3627 C C . MET A 1 492 ? -42.532 28.296 62.011 1.00 83.44 492 MET A C 1
ATOM 3629 O O . MET A 1 492 ? -41.748 28.345 61.063 1.00 83.44 492 MET A O 1
ATOM 3633 N N . THR A 1 493 ? -42.715 27.203 62.751 1.00 88.38 493 THR A N 1
ATOM 3634 C CA . THR A 1 493 ? -42.124 25.897 62.448 1.00 88.38 493 THR A CA 1
ATOM 3635 C C . THR A 1 493 ? -43.242 24.901 62.201 1.00 88.38 493 THR A C 1
ATOM 3637 O O . THR A 1 493 ? -44.082 24.691 63.074 1.00 88.38 493 THR A O 1
ATOM 3640 N N . VAL A 1 494 ? -43.244 24.271 61.031 1.00 88.38 494 VAL A N 1
ATOM 3641 C CA . VAL A 1 494 ? -44.178 23.194 60.692 1.00 88.38 494 VAL A CA 1
ATOM 3642 C C . VAL A 1 494 ? -43.362 21.962 60.361 1.00 88.38 494 VAL A C 1
ATOM 3644 O O . VAL A 1 494 ? -42.445 22.034 59.545 1.00 88.38 494 VAL A O 1
ATOM 3647 N N . CYS A 1 495 ? -43.693 20.830 60.978 1.00 89.75 495 CYS A N 1
ATOM 3648 C CA . CYS A 1 495 ? -43.020 19.575 60.685 1.00 89.75 495 CYS A CA 1
ATOM 3649 C C . CYS A 1 495 ? -43.985 18.531 60.134 1.00 89.75 495 CYS A C 1
ATOM 3651 O O . CYS A 1 495 ? -45.120 18.424 60.597 1.00 89.75 495 CYS A O 1
ATOM 3653 N N . THR A 1 496 ? -43.511 17.721 59.193 1.00 88.56 496 THR A N 1
ATOM 3654 C CA . THR A 1 496 ? -44.250 16.568 58.670 1.00 88.56 496 THR A CA 1
ATOM 3655 C C . THR A 1 496 ? -43.725 15.277 59.297 1.00 88.56 496 THR A C 1
ATOM 3657 O O . THR A 1 496 ? -42.528 15.195 59.593 1.00 88.56 496 THR A O 1
ATOM 3660 N N . PRO A 1 497 ? -44.570 14.247 59.485 1.00 89.75 497 PRO A N 1
ATOM 3661 C CA . PRO A 1 497 ? -44.082 12.923 59.857 1.00 89.75 497 PRO A CA 1
ATOM 3662 C C . PRO A 1 497 ? -43.135 12.357 58.777 1.00 89.75 497 PRO A C 1
ATOM 3664 O O . PRO A 1 497 ? -43.160 12.837 57.635 1.00 89.75 497 PRO A O 1
ATOM 3667 N N . PRO A 1 498 ? -42.303 11.352 59.119 1.00 90.31 498 PRO A N 1
ATOM 3668 C CA . PRO A 1 498 ? -41.513 10.610 58.140 1.00 90.31 498 PRO A CA 1
ATOM 3669 C C . PRO A 1 498 ? -42.391 10.081 57.006 1.00 90.31 498 PRO A C 1
ATOM 3671 O O . PRO A 1 498 ? -43.527 9.662 57.238 1.00 90.31 498 PRO A O 1
ATOM 3674 N N . ARG A 1 499 ? -41.873 10.102 55.779 1.00 88.31 499 ARG A N 1
ATOM 3675 C CA . ARG A 1 499 ? -42.609 9.643 54.598 1.00 88.31 499 ARG A CA 1
ATOM 3676 C C . ARG A 1 499 ? -41.677 9.081 53.540 1.00 88.31 499 ARG A C 1
ATOM 3678 O O . ARG A 1 499 ? -40.540 9.529 53.393 1.00 88.31 499 ARG A O 1
ATOM 3685 N N . THR A 1 500 ? -42.201 8.163 52.743 1.00 85.69 500 THR A N 1
ATOM 3686 C CA . THR A 1 500 ? -41.562 7.766 51.492 1.00 85.69 500 THR A CA 1
ATOM 3687 C C . THR A 1 500 ? -41.790 8.865 50.461 1.00 85.69 500 THR A C 1
ATOM 3689 O O . THR A 1 500 ? -42.926 9.270 50.210 1.00 85.69 500 THR A O 1
ATOM 3692 N N . PHE A 1 501 ? -40.703 9.392 49.909 1.00 77.94 501 PHE A N 1
ATOM 3693 C CA . PHE A 1 501 ? -40.736 10.349 48.812 1.00 77.94 501 PHE A CA 1
ATOM 3694 C C . PHE A 1 501 ? -40.718 9.588 47.480 1.00 77.94 501 PHE A C 1
ATOM 3696 O O . PHE A 1 501 ? -40.187 8.478 47.418 1.00 77.94 501 PHE A O 1
ATOM 3703 N N . GLY A 1 502 ? -41.351 10.162 46.451 1.00 73.50 502 GLY A N 1
ATOM 3704 C CA . GLY A 1 502 ? -41.600 9.512 45.162 1.00 73.50 502 GLY A CA 1
ATOM 3705 C C . GLY A 1 502 ? -40.359 8.885 44.522 1.00 73.50 502 GLY A C 1
ATOM 3706 O O . GLY A 1 502 ? -39.218 9.216 44.853 1.00 73.50 502 GLY A O 1
ATOM 3707 N N . ALA A 1 503 ? -40.597 7.958 43.598 1.00 83.62 503 ALA A N 1
ATOM 3708 C CA . ALA A 1 503 ? -39.523 7.287 42.890 1.00 83.62 503 ALA A CA 1
ATOM 3709 C C . ALA A 1 503 ? -38.748 8.274 41.998 1.00 83.62 503 ALA A C 1
ATOM 3711 O O . ALA A 1 503 ? -39.335 9.177 41.399 1.00 83.62 503 ALA A O 1
ATOM 3712 N N . MET A 1 504 ? -37.430 8.097 41.892 1.00 88.38 504 MET A N 1
ATOM 3713 C CA . MET A 1 504 ? -36.637 8.725 40.828 1.00 88.38 504 MET A CA 1
ATOM 3714 C C . MET A 1 504 ? -36.054 7.637 39.938 1.00 88.38 504 MET A C 1
ATOM 3716 O O . MET A 1 504 ? -35.707 6.554 40.409 1.00 88.38 504 MET A O 1
ATOM 3720 N N . THR A 1 505 ? -35.939 7.927 38.649 1.00 90.94 505 THR A N 1
ATOM 3721 C CA . THR A 1 505 ? -35.337 7.019 37.675 1.00 90.94 505 THR A CA 1
ATOM 3722 C C . THR A 1 505 ? -33.893 7.429 37.431 1.00 90.94 505 THR A C 1
ATOM 3724 O O . THR A 1 505 ? -33.627 8.566 37.048 1.00 90.94 505 THR A O 1
ATOM 3727 N N . TRP A 1 506 ? -32.969 6.498 37.636 1.00 91.38 506 TRP A N 1
ATOM 3728 C CA . TRP A 1 506 ? -31.538 6.650 37.407 1.00 91.38 506 TRP A CA 1
ATOM 3729 C C . TRP A 1 506 ? -31.198 5.874 36.144 1.00 91.38 506 TRP A C 1
ATOM 3731 O O . TRP A 1 506 ? -31.230 4.647 36.140 1.00 91.38 506 TRP A O 1
ATOM 3741 N N . THR A 1 507 ? -30.920 6.587 35.062 1.00 89.69 507 THR A N 1
ATOM 3742 C CA . THR A 1 507 ? -30.555 5.989 33.775 1.00 89.69 507 THR A CA 1
ATOM 3743 C C . THR A 1 507 ? -29.049 6.074 33.622 1.00 89.69 507 THR A C 1
ATOM 3745 O O . THR A 1 507 ? -28.496 7.164 33.743 1.00 89.69 507 THR A O 1
ATOM 3748 N N . GLN A 1 508 ? -28.386 4.949 33.384 1.00 85.88 508 GLN A N 1
ATOM 3749 C CA . GLN A 1 508 ? -26.943 4.933 33.157 1.00 85.88 508 GLN A CA 1
ATOM 3750 C C . GLN A 1 508 ? -26.597 5.775 31.920 1.00 85.88 508 GLN A C 1
ATOM 3752 O O . GLN A 1 508 ? -27.328 5.758 30.928 1.00 85.88 508 GLN A O 1
ATOM 3757 N N . ILE A 1 509 ? -25.500 6.523 31.984 1.00 85.19 509 ILE A N 1
ATOM 3758 C CA . ILE A 1 509 ? -24.959 7.294 30.862 1.00 85.19 509 ILE A CA 1
ATOM 3759 C C . ILE A 1 509 ? -23.517 6.863 30.593 1.00 85.19 509 ILE A C 1
ATOM 3761 O O . ILE A 1 509 ? -22.779 6.518 31.518 1.00 85.19 509 ILE A O 1
ATOM 3765 N N . ASP A 1 510 ? -23.136 6.873 29.317 1.00 70.75 510 ASP A N 1
ATOM 3766 C CA . ASP A 1 510 ? -21.829 6.381 28.864 1.00 70.75 510 ASP A CA 1
ATOM 3767 C C . ASP A 1 510 ? -20.677 7.328 29.208 1.00 70.75 510 ASP A C 1
ATOM 3769 O O . ASP A 1 510 ? -19.527 6.898 29.266 1.00 70.75 510 ASP A O 1
ATOM 3773 N N . ASP A 1 511 ? -20.983 8.605 29.432 1.00 67.94 511 ASP A N 1
ATOM 3774 C CA . ASP A 1 511 ? -19.999 9.616 29.780 1.00 67.94 511 ASP A CA 1
ATOM 3775 C C . ASP A 1 511 ? -20.613 10.702 30.663 1.00 67.94 511 ASP A C 1
ATOM 3777 O O . ASP A 1 511 ? -21.765 11.116 30.490 1.00 67.94 511 ASP A O 1
ATOM 3781 N N . CYS A 1 512 ? -19.805 11.166 31.601 1.00 67.44 512 CYS A N 1
ATOM 3782 C CA . CYS A 1 512 ? -20.004 12.413 32.300 1.00 67.44 512 CYS A CA 1
ATOM 3783 C C . CYS A 1 512 ? -19.150 13.447 31.586 1.00 67.44 512 CYS A C 1
ATOM 3785 O O . CYS A 1 512 ? -17.981 13.584 31.928 1.00 67.44 512 CYS A O 1
ATOM 3787 N N . GLY A 1 513 ? -19.708 14.120 30.577 1.00 55.16 513 GLY A N 1
ATOM 3788 C CA . GLY A 1 513 ? -18.971 15.170 29.873 1.00 55.16 513 GLY A CA 1
ATOM 3789 C C . GLY A 1 513 ? -18.276 16.112 30.863 1.00 55.16 513 GLY A C 1
ATOM 3790 O O . GLY A 1 513 ? -18.899 16.514 31.849 1.00 55.16 513 GLY A O 1
ATOM 3791 N N . GLU A 1 514 ? -16.991 16.384 30.618 1.00 37.38 514 GLU A N 1
ATOM 3792 C CA . GLU A 1 514 ? -16.241 17.447 31.304 1.00 37.38 514 GLU A CA 1
ATOM 3793 C C . GLU A 1 514 ? -16.886 18.821 31.097 1.00 37.38 514 GLU A C 1
ATOM 3795 O O . GLU A 1 514 ? -17.359 19.101 29.965 1.00 37.38 514 GLU A O 1
#